Protein AF-A0A940FQX4-F1 (afdb_monomer)

Structure (mmCIF, N/CA/C/O backbone):
data_AF-A0A940FQX4-F1
#
_entry.id   AF-A0A940FQX4-F1
#
loop_
_atom_site.group_PDB
_atom_site.id
_atom_site.type_symbol
_atom_site.label_atom_id
_atom_site.label_alt_id
_atom_site.label_comp_id
_atom_site.label_asym_id
_atom_site.label_entity_id
_atom_site.label_seq_id
_atom_site.pdbx_PDB_ins_code
_atom_site.Cartn_x
_atom_site.Cartn_y
_atom_site.Cartn_z
_atom_site.occupancy
_atom_site.B_iso_or_equiv
_atom_site.auth_seq_id
_atom_site.auth_comp_id
_atom_site.auth_asym_id
_atom_site.auth_atom_id
_atom_site.pdbx_PDB_model_num
ATOM 1 N N . MET A 1 1 ? 2.678 -28.308 58.368 1.00 31.92 1 MET A N 1
ATOM 2 C CA . MET A 1 1 ? 3.399 -28.163 59.649 1.00 31.92 1 MET A CA 1
ATOM 3 C C . MET A 1 1 ? 2.940 -26.860 60.283 1.00 31.92 1 MET A C 1
ATOM 5 O O . MET A 1 1 ? 3.051 -25.838 59.629 1.00 31.92 1 MET A O 1
ATOM 9 N N . LEU A 1 2 ? 2.409 -26.974 61.504 1.00 29.61 2 LEU A N 1
ATOM 10 C CA . LEU A 1 2 ? 2.061 -25.951 62.503 1.00 29.61 2 LEU A CA 1
ATOM 11 C C . LEU A 1 2 ? 0.908 -24.955 62.243 1.00 29.61 2 LEU A C 1
ATOM 13 O O . LEU A 1 2 ? 0.946 -24.087 61.381 1.00 29.61 2 LEU A O 1
ATOM 17 N N . LEU A 1 3 ? -0.100 -25.148 63.102 1.00 29.31 3 LEU A N 1
ATOM 18 C CA . LEU A 1 3 ? -1.295 -24.368 63.419 1.00 29.31 3 LEU A CA 1
ATOM 19 C C . LEU A 1 3 ? -0.970 -23.248 64.427 1.00 29.31 3 LEU A C 1
ATOM 21 O O . LEU A 1 3 ? -0.016 -23.380 65.193 1.00 29.31 3 LEU A O 1
ATOM 25 N N . GLY A 1 4 ? -1.836 -22.232 64.524 1.00 25.89 4 GLY A N 1
ATOM 26 C CA . GLY A 1 4 ? -1.836 -21.258 65.624 1.00 25.89 4 GLY A CA 1
ATOM 27 C C . GLY A 1 4 ? -3.117 -20.415 65.688 1.00 25.89 4 GLY A C 1
ATOM 28 O O . GLY A 1 4 ? -3.321 -19.545 64.852 1.00 25.89 4 GLY A O 1
ATOM 29 N N . ASN A 1 5 ? -3.960 -20.709 66.685 1.00 29.64 5 ASN A N 1
ATOM 30 C CA . ASN A 1 5 ? -5.231 -20.063 67.066 1.00 29.64 5 ASN A CA 1
ATOM 31 C C . ASN A 1 5 ? -5.054 -18.580 67.481 1.00 29.64 5 ASN A C 1
ATOM 33 O O . ASN A 1 5 ? -4.021 -18.237 68.041 1.00 29.64 5 ASN A O 1
ATOM 37 N N . GLY A 1 6 ? -6.020 -17.676 67.267 1.00 25.56 6 GLY A N 1
ATOM 38 C CA . GLY A 1 6 ? -7.139 -17.407 68.197 1.00 25.56 6 GLY A CA 1
ATOM 39 C C . GLY A 1 6 ? -7.241 -15.894 68.550 1.00 25.56 6 GLY A C 1
ATOM 40 O O . GLY A 1 6 ? -6.408 -15.135 68.075 1.00 25.56 6 GLY A O 1
ATOM 41 N N . PRO A 1 7 ? -8.226 -15.424 69.348 1.00 41.41 7 PRO A N 1
ATOM 42 C CA . PRO A 1 7 ? -9.370 -14.635 68.845 1.00 41.41 7 PRO A CA 1
ATOM 43 C C . PRO A 1 7 ? -9.619 -13.254 69.515 1.00 41.41 7 PRO A C 1
ATOM 45 O O . PRO A 1 7 ? -9.087 -12.972 70.582 1.00 41.41 7 PRO A O 1
ATOM 48 N N . GLY A 1 8 ? -10.567 -12.474 68.958 1.00 25.47 8 GLY A N 1
ATOM 49 C CA . GLY A 1 8 ? -11.552 -11.701 69.746 1.00 25.47 8 GLY A CA 1
ATOM 50 C C . GLY A 1 8 ? -11.576 -10.165 69.614 1.00 25.47 8 GLY A C 1
ATOM 51 O O . GLY A 1 8 ? -10.604 -9.490 69.926 1.00 25.47 8 GLY A O 1
ATOM 52 N N . SER A 1 9 ? -12.735 -9.605 69.236 1.00 25.30 9 SER A N 1
ATOM 53 C CA . SER A 1 9 ? -13.507 -8.568 69.970 1.00 25.30 9 SER A CA 1
ATOM 54 C C . SER A 1 9 ? -14.507 -7.851 69.047 1.00 25.30 9 SER A C 1
ATOM 56 O O . SER A 1 9 ? -14.355 -7.851 67.828 1.00 25.30 9 SER A O 1
ATOM 58 N N . ALA A 1 10 ? -15.579 -7.315 69.633 1.00 25.92 10 ALA A N 1
ATOM 59 C CA . ALA A 1 10 ? -16.799 -6.887 68.959 1.00 25.92 10 ALA A CA 1
ATOM 60 C C . ALA A 1 10 ? -17.275 -5.483 69.423 1.00 25.92 10 ALA A C 1
ATOM 62 O O . ALA A 1 10 ? -17.032 -5.140 70.578 1.00 25.92 10 ALA A O 1
ATOM 63 N N . ILE A 1 11 ? -18.060 -4.805 68.548 1.00 25.67 11 ILE A N 1
ATOM 64 C CA . ILE A 1 11 ? -19.106 -3.746 68.772 1.00 25.67 11 ILE A CA 1
ATOM 65 C C . ILE A 1 11 ? -18.605 -2.272 68.945 1.00 25.67 11 ILE A C 1
ATOM 67 O O . ILE A 1 11 ? -17.547 -2.129 69.555 1.00 25.67 11 ILE A O 1
ATOM 71 N N . PRO A 1 12 ? -19.303 -1.163 68.507 1.00 31.53 12 PRO A N 1
ATOM 72 C CA . PRO A 1 12 ? -20.697 -0.980 67.999 1.00 31.53 12 PRO A CA 1
ATOM 73 C C . PRO A 1 12 ? -20.942 -0.161 66.695 1.00 31.53 12 PRO A C 1
ATOM 75 O O . PRO A 1 12 ? -20.058 0.494 66.150 1.00 31.53 12 PRO A O 1
ATOM 78 N N . ASP A 1 13 ? -22.225 -0.177 66.291 1.00 27.34 13 ASP A N 1
ATOM 79 C CA . ASP A 1 13 ? -22.968 0.616 65.287 1.00 27.34 13 ASP A CA 1
ATOM 80 C C . ASP A 1 13 ? -22.915 2.157 65.417 1.00 27.34 13 ASP A C 1
ATOM 82 O O . ASP A 1 13 ? -22.853 2.676 66.529 1.00 27.34 13 ASP A O 1
ATOM 86 N N . HIS A 1 14 ? -23.100 2.875 64.286 1.00 25.66 14 HIS A N 1
ATOM 87 C CA . HIS A 1 14 ? -24.107 3.953 64.118 1.00 25.66 14 HIS A CA 1
ATOM 88 C C . HIS A 1 14 ? -24.238 4.495 62.660 1.00 25.66 14 HIS A C 1
ATOM 90 O O . HIS A 1 14 ? -23.278 4.970 62.066 1.00 25.66 14 HIS A O 1
ATOM 96 N N . ASN A 1 15 ? -25.488 4.496 62.164 1.00 25.02 15 ASN A N 1
ATOM 97 C CA . ASN A 1 15 ? -26.197 5.465 61.292 1.00 25.02 15 ASN A CA 1
ATOM 98 C C . ASN A 1 15 ? -25.759 5.800 59.838 1.00 25.02 15 ASN A C 1
ATOM 100 O O . ASN A 1 15 ? -24.956 6.685 59.574 1.00 25.02 15 ASN A O 1
ATOM 104 N N . SER A 1 16 ? -26.485 5.174 58.899 1.00 25.28 16 SER A N 1
ATOM 105 C CA . SER A 1 16 ? -27.338 5.758 57.834 1.00 25.28 16 SER A CA 1
ATOM 106 C C . SER A 1 16 ? -27.000 7.114 57.173 1.00 25.28 16 SER A C 1
ATOM 108 O O . SER A 1 16 ? -27.262 8.169 57.745 1.00 25.28 16 SER A O 1
ATOM 110 N N . CYS A 1 17 ? -26.688 7.064 55.871 1.00 23.14 17 CYS A N 1
ATOM 111 C CA . CYS A 1 17 ? -27.232 7.962 54.840 1.00 23.14 17 CYS A CA 1
ATOM 112 C C . CYS A 1 17 ? -27.303 7.188 53.510 1.00 23.14 17 CYS A C 1
ATOM 114 O O . CYS A 1 17 ? -26.298 6.663 53.035 1.00 23.14 17 CYS A O 1
ATOM 116 N N . ALA A 1 18 ? -28.509 7.045 52.957 1.00 26.12 18 ALA A N 1
ATOM 117 C CA . ALA A 1 18 ? -28.782 6.246 51.767 1.00 26.12 18 ALA A CA 1
ATOM 118 C C . ALA A 1 18 ? -28.201 6.903 50.502 1.00 26.12 18 ALA A C 1
ATOM 120 O O . ALA A 1 18 ? -28.501 8.057 50.202 1.00 26.12 18 ALA A O 1
ATOM 121 N N . LEU A 1 19 ? -27.388 6.148 49.759 1.00 27.95 19 LEU A N 1
ATOM 122 C CA . LEU A 1 19 ? -26.938 6.492 48.409 1.00 27.95 19 LEU A CA 1
ATOM 123 C C . LEU A 1 19 ? -28.009 6.077 47.380 1.00 27.95 19 LEU A C 1
ATOM 125 O O . LEU A 1 19 ? -28.681 5.062 47.597 1.00 27.95 19 LEU A O 1
ATOM 129 N N . PRO A 1 20 ? -28.174 6.807 46.259 1.00 29.95 20 PRO A N 1
ATOM 130 C CA . PRO A 1 20 ? -29.129 6.437 45.221 1.00 29.95 20 PRO A CA 1
ATOM 131 C C . PRO A 1 20 ? -28.754 5.084 44.618 1.00 29.95 20 PRO A C 1
ATOM 133 O O . PRO A 1 20 ? -27.580 4.789 44.378 1.00 29.95 20 PRO A O 1
ATOM 136 N N . THR A 1 21 ? -29.760 4.253 44.362 1.00 36.81 21 THR A N 1
ATOM 137 C CA . THR A 1 21 ? -29.545 2.938 43.754 1.00 36.81 21 THR A CA 1
ATOM 138 C C . THR A 1 21 ? -29.028 3.075 42.319 1.00 36.81 21 THR A C 1
ATOM 140 O O . THR A 1 21 ? -29.412 3.972 41.567 1.00 36.81 21 THR A O 1
ATOM 143 N N . THR A 1 22 ? -28.180 2.130 41.915 1.00 39.06 22 THR A N 1
ATOM 144 C CA . THR A 1 22 ? -27.546 1.984 40.591 1.00 39.06 22 THR A CA 1
ATOM 145 C C . THR A 1 22 ? -28.511 2.050 39.395 1.00 39.06 22 THR A C 1
ATOM 147 O O . THR A 1 22 ? -28.074 2.266 38.266 1.00 39.06 22 THR A O 1
ATOM 150 N N . ALA A 1 23 ? -29.822 1.927 39.616 1.00 35.41 23 ALA A N 1
ATOM 151 C CA . ALA A 1 23 ? -30.849 2.047 38.584 1.00 35.41 23 ALA A CA 1
ATOM 152 C C . ALA A 1 23 ? -31.174 3.503 38.179 1.00 35.41 23 ALA A C 1
ATOM 154 O O . ALA A 1 23 ? -31.601 3.734 37.045 1.00 35.41 23 ALA A O 1
ATOM 155 N N . GLU A 1 24 ? -30.959 4.494 39.052 1.00 35.31 24 GLU A N 1
ATOM 156 C CA . GLU A 1 24 ? -31.258 5.907 38.753 1.00 35.31 24 GLU A CA 1
ATOM 157 C C . GLU A 1 24 ? -30.112 6.599 37.998 1.00 35.31 24 GLU A C 1
ATOM 159 O O . GLU A 1 24 ? -30.362 7.352 37.054 1.00 35.31 24 GLU A O 1
ATOM 164 N N . LEU A 1 25 ? -28.858 6.232 38.292 1.00 34.97 25 LEU A N 1
ATOM 165 C CA . LEU A 1 25 ? -27.678 6.645 37.515 1.00 34.97 25 LEU A CA 1
ATOM 166 C C . LEU A 1 25 ? -27.699 6.088 36.078 1.00 34.97 25 LEU A C 1
ATOM 168 O O . LEU A 1 25 ? -27.289 6.769 35.138 1.00 34.97 25 LEU A O 1
ATOM 172 N N . ALA A 1 26 ? -28.261 4.891 35.874 1.00 34.53 26 ALA A N 1
ATOM 173 C CA . ALA A 1 26 ? -28.424 4.309 34.541 1.00 34.53 26 ALA A CA 1
ATOM 174 C C . ALA A 1 26 ? -29.467 5.052 33.678 1.00 34.53 26 ALA A C 1
ATOM 176 O O . ALA A 1 26 ? -29.304 5.149 32.461 1.00 34.53 26 ALA A O 1
ATOM 177 N N . LYS A 1 27 ? -30.520 5.623 34.284 1.00 33.06 27 LYS A N 1
ATOM 178 C CA . LYS A 1 27 ? -31.548 6.396 33.559 1.00 33.06 27 LYS A CA 1
ATOM 179 C C . LYS A 1 27 ? -31.112 7.828 33.239 1.00 33.06 27 LYS A C 1
ATOM 181 O O . LYS A 1 27 ? -31.472 8.329 32.175 1.00 33.06 27 LYS A O 1
ATOM 186 N N . ALA A 1 28 ? -30.309 8.461 34.097 1.00 32.66 28 ALA A N 1
ATOM 187 C CA . ALA A 1 28 ? -29.761 9.795 33.837 1.00 32.66 28 ALA A CA 1
ATOM 188 C C . ALA A 1 28 ? -28.734 9.794 32.682 1.00 32.66 28 ALA A C 1
ATOM 190 O O . ALA A 1 28 ? -28.780 10.667 31.813 1.00 32.66 28 ALA A O 1
ATOM 191 N N . ASN A 1 29 ? -27.894 8.755 32.589 1.00 33.09 29 ASN A N 1
ATOM 192 C CA . ASN A 1 29 ? -26.888 8.624 31.526 1.00 33.09 29 ASN A CA 1
ATOM 193 C C . ASN A 1 29 ? -27.489 8.323 30.135 1.00 33.09 29 ASN A C 1
ATOM 195 O O . ASN A 1 29 ? -26.927 8.725 29.117 1.00 33.09 29 ASN A O 1
ATOM 199 N N . LEU A 1 30 ? -28.667 7.691 30.065 1.00 31.98 30 LEU A N 1
ATOM 200 C CA . LEU A 1 30 ? -29.388 7.441 28.805 1.00 31.98 30 LEU A CA 1
ATOM 201 C C . LEU A 1 30 ? -30.094 8.689 28.242 1.00 31.98 30 LEU A C 1
ATOM 203 O O . LEU A 1 30 ? -30.345 8.760 27.038 1.00 31.98 30 LEU A O 1
ATOM 207 N N . ALA A 1 31 ? -30.406 9.676 29.088 1.00 28.36 31 ALA A N 1
ATOM 208 C CA . ALA A 1 31 ?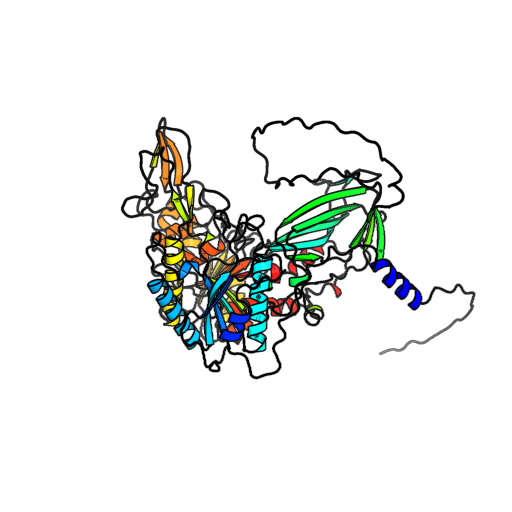 -31.085 10.906 28.678 1.00 28.36 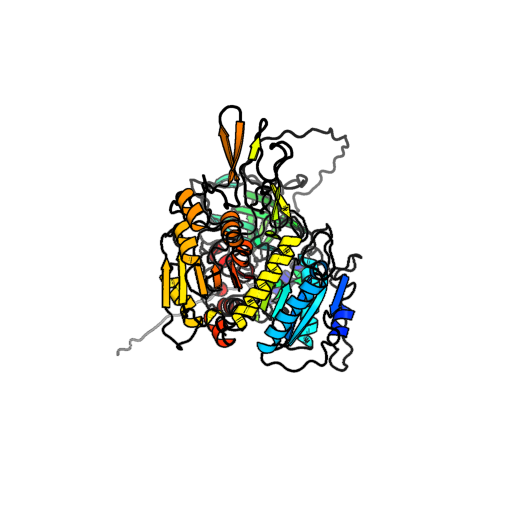31 ALA A CA 1
ATOM 209 C C . ALA A 1 31 ? -30.112 12.004 28.203 1.00 28.36 31 ALA A C 1
ATOM 211 O O . ALA A 1 31 ? -30.443 12.742 27.276 1.00 28.36 31 ALA A O 1
ATOM 212 N N . GLN A 1 32 ? -28.898 12.086 28.764 1.00 31.28 32 GLN A N 1
ATOM 213 C CA . GLN A 1 32 ? -27.892 13.088 28.365 1.00 31.28 32 GLN A CA 1
ATOM 214 C C . GLN A 1 32 ? -27.107 12.725 27.092 1.00 31.28 32 GLN A C 1
ATOM 216 O O . GLN A 1 32 ? -26.624 13.622 26.405 1.00 31.28 32 GLN A O 1
ATOM 221 N N . ALA A 1 33 ? -27.087 11.453 26.679 1.00 29.39 33 ALA A N 1
ATOM 222 C CA . ALA A 1 33 ? -26.516 11.030 25.393 1.00 29.39 33 ALA A CA 1
ATOM 223 C C . ALA A 1 33 ? -27.303 11.526 24.152 1.00 29.39 33 ALA A C 1
ATOM 225 O O . ALA A 1 33 ? -26.889 11.282 23.021 1.00 29.39 33 ALA A O 1
ATOM 226 N N . ARG A 1 34 ? -28.441 12.219 24.333 1.00 28.00 34 ARG A N 1
ATOM 227 C CA . ARG A 1 34 ? -29.282 12.750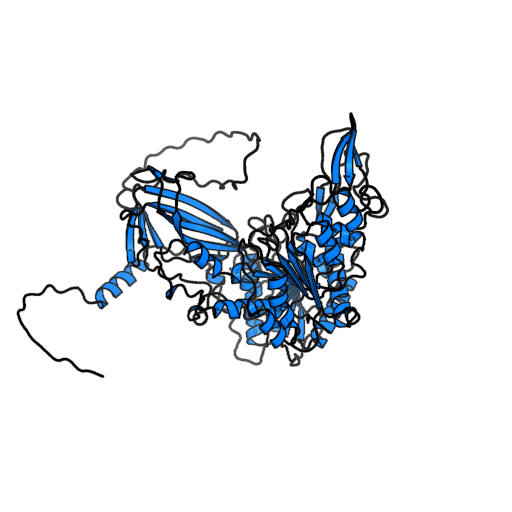 23.241 1.00 28.00 34 ARG A CA 1
ATOM 228 C C . ARG A 1 34 ? -29.014 14.212 22.872 1.00 28.00 34 ARG A C 1
ATOM 230 O O . ARG A 1 34 ? -29.619 14.697 21.920 1.00 28.00 34 ARG A O 1
ATOM 237 N N . VAL A 1 35 ? -28.118 14.917 23.565 1.00 27.06 35 VAL A N 1
ATOM 238 C CA . VAL A 1 35 ? -27.843 16.342 23.298 1.00 27.06 35 VAL A CA 1
ATOM 239 C C . VAL A 1 35 ? -26.486 16.510 22.626 1.00 27.06 35 VAL A C 1
ATOM 241 O O . VAL A 1 35 ? -25.526 17.004 23.205 1.00 27.06 35 VAL A O 1
ATOM 244 N N . ARG A 1 36 ? -26.423 16.049 21.380 1.00 34.88 36 ARG A N 1
ATOM 245 C CA . ARG A 1 36 ? -25.571 16.547 20.294 1.00 34.88 36 ARG A CA 1
ATOM 246 C C . ARG A 1 36 ? -26.027 15.817 19.053 1.00 34.88 36 ARG A C 1
ATOM 248 O O . ARG A 1 36 ? -26.001 14.590 19.027 1.00 34.88 36 ARG A O 1
ATOM 255 N N . SER A 1 37 ? -26.476 16.564 18.053 1.00 27.14 37 SER A N 1
ATOM 256 C CA . SER A 1 37 ? -26.755 15.992 16.745 1.00 27.14 37 SER A CA 1
ATOM 257 C C . SER A 1 37 ? -25.539 15.162 16.328 1.00 27.14 37 SER A C 1
ATOM 259 O O . SER A 1 37 ? -24.440 15.725 16.264 1.00 27.14 37 SER A O 1
ATOM 261 N N . PRO A 1 38 ? -25.676 13.851 16.055 1.00 32.09 38 PRO A N 1
ATOM 262 C CA . PRO A 1 38 ? -24.681 13.219 15.219 1.00 32.09 38 PRO A CA 1
ATOM 263 C C . PRO A 1 38 ? -24.664 14.061 13.946 1.00 32.09 38 PRO A C 1
ATOM 265 O O . PRO A 1 38 ? -25.728 14.402 13.421 1.00 32.09 38 PRO A O 1
ATOM 268 N N . ILE A 1 39 ? -23.481 14.433 13.456 1.00 37.03 39 ILE A N 1
ATOM 269 C CA . ILE A 1 39 ? -23.354 14.674 12.019 1.00 37.03 39 ILE A CA 1
ATOM 270 C C . ILE A 1 39 ? -24.015 13.443 11.406 1.00 37.03 39 ILE A C 1
ATOM 272 O O . ILE A 1 39 ? -23.544 12.333 11.668 1.00 37.03 39 ILE A O 1
ATOM 276 N N . SER A 1 40 ? -25.190 13.619 10.793 1.00 38.12 40 SER A N 1
ATOM 277 C CA . SER A 1 40 ? -26.019 12.505 10.349 1.00 38.12 40 SER A CA 1
ATOM 278 C C . SER A 1 40 ? -25.121 11.635 9.494 1.00 38.12 40 SER A C 1
ATOM 280 O O . SER A 1 40 ? -24.655 12.098 8.449 1.00 38.12 40 SER A O 1
ATOM 282 N N . ALA A 1 41 ? -24.800 10.431 9.985 1.00 43.25 41 ALA A N 1
ATOM 283 C CA . ALA A 1 41 ? -24.038 9.484 9.193 1.00 43.25 41 ALA A CA 1
ATOM 284 C C . ALA A 1 41 ? -24.749 9.400 7.838 1.00 43.25 41 ALA A C 1
ATOM 286 O O . ALA A 1 41 ? -25.988 9.367 7.836 1.00 43.25 41 ALA A O 1
ATOM 287 N N . PRO A 1 42 ? -24.018 9.459 6.712 1.00 51.19 42 PRO A N 1
ATOM 288 C CA . PRO A 1 42 ? -24.648 9.347 5.409 1.00 51.19 42 PRO A CA 1
ATOM 289 C C . PRO A 1 42 ? -25.547 8.111 5.436 1.00 51.19 42 PRO A C 1
ATOM 291 O O . PRO A 1 42 ? -25.095 7.004 5.731 1.00 51.19 42 PRO A O 1
ATOM 294 N N . SER A 1 43 ? -26.852 8.322 5.257 1.00 51.31 43 SER A N 1
ATOM 295 C CA . SER A 1 43 ? -27.820 7.238 5.298 1.00 51.31 43 SER A CA 1
ATOM 296 C C . SER A 1 43 ? -27.656 6.452 4.012 1.00 51.31 43 SER A C 1
ATOM 298 O O . SER A 1 43 ? -28.218 6.818 2.981 1.00 51.31 43 SER A O 1
ATOM 300 N N . PHE A 1 44 ? -26.845 5.401 4.049 1.00 64.25 44 PHE A N 1
ATOM 301 C CA . PHE A 1 44 ? -26.733 4.530 2.895 1.00 64.25 44 PHE A CA 1
ATOM 302 C C . PHE A 1 44 ? -28.050 3.765 2.709 1.00 64.25 44 PHE A C 1
ATOM 304 O O . PHE A 1 44 ? -28.617 3.275 3.693 1.00 64.25 44 PHE A O 1
ATOM 311 N N . PRO A 1 45 ? -28.534 3.611 1.468 1.00 66.12 45 PRO A N 1
ATOM 312 C CA . PRO A 1 45 ? -29.712 2.820 1.190 1.00 66.12 45 PRO A CA 1
ATOM 313 C C . PRO A 1 45 ? -29.485 1.386 1.671 1.00 66.12 45 PRO A C 1
ATOM 315 O O . PRO A 1 45 ? -28.364 0.850 1.615 1.00 66.12 45 PRO A O 1
ATOM 318 N N . ALA A 1 46 ? -30.567 0.783 2.167 1.00 65.88 46 ALA A N 1
ATOM 319 C CA . ALA A 1 46 ? -30.590 -0.616 2.557 1.00 65.88 46 ALA A CA 1
ATOM 320 C C . ALA A 1 46 ? -30.200 -1.511 1.373 1.00 65.88 46 ALA A C 1
ATOM 322 O O . ALA A 1 46 ? -30.361 -1.142 0.208 1.00 65.88 46 ALA A O 1
ATOM 323 N N . TRP A 1 47 ? -29.693 -2.702 1.689 1.00 66.75 47 TRP A N 1
ATOM 324 C CA . TRP A 1 47 ? -29.372 -3.729 0.706 1.00 66.75 47 TRP A CA 1
ATOM 325 C C . TRP A 1 47 ? -30.500 -3.909 -0.317 1.00 66.75 47 TRP A C 1
ATOM 327 O O . TRP A 1 47 ? -31.661 -4.000 0.096 1.00 66.75 47 TRP A O 1
ATOM 337 N N . PRO A 1 48 ? -30.188 -4.077 -1.616 1.00 61.84 48 PRO A N 1
ATOM 338 C CA . PRO A 1 48 ? -31.149 -4.658 -2.537 1.00 61.84 48 PRO A CA 1
ATOM 339 C C . PRO A 1 48 ? -31.559 -6.017 -1.962 1.00 61.84 48 PRO A C 1
ATOM 341 O O . PRO A 1 48 ? -30.734 -6.928 -1.833 1.00 61.84 48 PRO A O 1
ATOM 344 N N . ALA A 1 49 ? -32.809 -6.143 -1.522 1.00 67.00 49 ALA A N 1
ATOM 345 C CA . ALA A 1 49 ? -33.301 -7.406 -1.002 1.00 67.00 49 ALA A CA 1
ATOM 346 C C . ALA A 1 49 ? -33.350 -8.400 -2.165 1.00 67.00 49 ALA A C 1
ATOM 348 O O . ALA A 1 49 ? -34.139 -8.227 -3.094 1.00 67.00 49 ALA A O 1
ATOM 349 N N . TRP A 1 50 ? -32.503 -9.434 -2.132 1.00 74.69 50 TRP A N 1
ATOM 350 C CA . TRP A 1 50 ? -32.629 -10.510 -3.107 1.00 74.69 50 TRP A CA 1
ATOM 351 C C . TRP A 1 50 ? -33.884 -11.321 -2.764 1.00 74.69 50 TRP A C 1
ATOM 353 O O . TRP A 1 50 ? -33.976 -11.819 -1.634 1.00 74.69 50 TRP A O 1
ATOM 363 N N . PRO A 1 51 ? -34.857 -11.459 -3.682 1.00 72.56 51 PRO A N 1
ATOM 364 C CA . PRO A 1 51 ? -36.004 -12.328 -3.450 1.00 72.56 51 PRO A CA 1
ATOM 365 C C . PRO A 1 51 ? -35.478 -13.747 -3.196 1.00 72.56 51 PRO A C 1
ATOM 367 O O . PRO A 1 51 ? -34.531 -14.167 -3.858 1.00 72.56 51 PRO A O 1
ATOM 370 N N . GLY A 1 52 ? -36.032 -14.461 -2.211 1.00 73.25 52 GLY A N 1
ATOM 371 C CA . GLY A 1 52 ? -35.545 -15.761 -1.712 1.00 73.25 52 GLY A CA 1
ATOM 372 C C . GLY A 1 52 ? -35.633 -16.935 -2.702 1.00 73.25 52 GLY A C 1
ATOM 373 O O . GLY A 1 52 ? -36.230 -17.959 -2.389 1.00 73.25 52 GLY A O 1
ATOM 374 N N . GLY A 1 53 ? -35.068 -16.782 -3.897 1.00 80.94 53 GLY A N 1
ATOM 375 C CA . GLY A 1 53 ? -35.026 -17.753 -4.983 1.00 80.94 53 GLY A CA 1
ATOM 376 C C . GLY A 1 53 ? -33.675 -18.474 -5.106 1.00 80.94 53 GLY A C 1
ATOM 377 O O . GLY A 1 53 ? -32.859 -18.438 -4.181 1.00 80.94 53 GLY A O 1
ATOM 378 N N . PRO A 1 54 ? -33.423 -19.150 -6.245 1.00 86.88 54 PRO A N 1
ATOM 379 C CA . PRO A 1 54 ? -32.151 -19.821 -6.499 1.00 86.88 54 PRO A CA 1
ATOM 380 C C . PRO A 1 54 ? -30.982 -18.832 -6.440 1.00 86.88 54 PRO A C 1
ATOM 382 O O . PRO A 1 54 ? -31.156 -17.629 -6.657 1.00 86.88 54 PRO A O 1
ATOM 385 N N . ARG A 1 55 ? -29.778 -19.357 -6.177 1.00 89.88 55 ARG A N 1
ATOM 386 C CA . ARG A 1 55 ? -28.538 -18.571 -6.191 1.00 89.88 55 ARG A CA 1
ATOM 387 C C . ARG A 1 55 ? -28.478 -17.714 -7.470 1.00 89.88 55 ARG A C 1
ATOM 389 O O . ARG A 1 55 ? -28.542 -18.298 -8.555 1.00 89.88 55 ARG A O 1
ATOM 396 N N . PRO A 1 56 ? -28.328 -16.380 -7.377 1.00 93.25 56 PRO A N 1
ATOM 397 C CA . PRO A 1 56 ? -28.173 -15.545 -8.558 1.00 93.25 56 PRO A CA 1
ATOM 398 C C . PRO A 1 56 ? -26.896 -15.902 -9.308 1.00 93.25 56 PRO A C 1
ATOM 400 O O . PRO A 1 56 ? -25.851 -16.147 -8.698 1.00 93.25 56 PRO A O 1
ATOM 403 N N . SER A 1 57 ? -26.968 -15.890 -10.635 1.00 93.12 57 SER A N 1
ATOM 404 C CA . SER A 1 57 ? -25.770 -15.935 -11.473 1.00 93.12 57 SER A CA 1
ATOM 405 C C . SER A 1 57 ? -24.859 -14.751 -11.160 1.00 93.12 57 SER A C 1
ATOM 407 O O . SER A 1 57 ? -25.321 -13.675 -10.768 1.00 93.12 57 SER A O 1
ATOM 409 N N . PHE A 1 58 ? -23.560 -14.917 -11.383 1.00 94.12 58 PHE A N 1
ATOM 410 C CA . PHE A 1 58 ? -22.602 -13.841 -11.148 1.00 94.12 58 PHE A CA 1
ATOM 411 C C . PHE A 1 58 ? -22.926 -12.581 -11.973 1.00 94.12 58 PHE A C 1
ATOM 413 O O . PHE A 1 58 ? -22.802 -11.459 -11.483 1.00 94.12 58 PHE A O 1
ATOM 420 N N . LYS A 1 59 ? -23.439 -12.756 -13.201 1.00 93.81 59 LYS A N 1
ATOM 421 C CA . LYS A 1 59 ? -23.904 -11.644 -14.043 1.00 93.81 59 LYS A CA 1
ATOM 422 C C . LYS A 1 59 ? -25.069 -10.878 -13.415 1.00 93.81 59 LYS A C 1
ATOM 424 O O . LYS A 1 59 ? -25.044 -9.657 -13.442 1.00 93.81 59 LYS A O 1
ATOM 429 N N . GLN A 1 60 ? -26.049 -11.562 -12.823 1.00 94.69 60 GLN A N 1
ATOM 430 C CA . GLN A 1 60 ? -27.164 -10.890 -12.143 1.00 94.69 60 GLN A CA 1
ATOM 431 C C . GLN A 1 60 ? -26.691 -10.039 -10.961 1.00 94.69 60 GLN A C 1
ATOM 433 O O . GLN A 1 60 ? -27.235 -8.961 -10.745 1.00 94.69 60 GLN A O 1
ATOM 438 N N . ILE A 1 61 ? -25.667 -10.494 -10.227 1.00 96.00 61 ILE A N 1
ATOM 439 C CA . ILE A 1 61 ? -25.047 -9.677 -9.178 1.00 96.00 61 ILE A CA 1
ATOM 440 C C . ILE A 1 61 ? -24.383 -8.445 -9.803 1.00 96.00 61 ILE A C 1
ATOM 442 O O . ILE A 1 61 ? -24.655 -7.344 -9.353 1.00 96.00 61 ILE A O 1
ATOM 446 N N . MET A 1 62 ? -23.568 -8.593 -10.855 1.00 96.25 62 MET A N 1
ATOM 447 C CA . MET A 1 62 ? -22.940 -7.440 -11.529 1.00 96.25 62 MET A CA 1
ATOM 448 C C . MET A 1 62 ? -23.962 -6.435 -12.069 1.00 96.25 62 MET A C 1
ATOM 450 O O . MET A 1 62 ? -23.805 -5.239 -11.846 1.00 96.25 62 MET A O 1
ATOM 454 N N . ASP A 1 63 ? -25.018 -6.913 -12.733 1.00 96.00 63 ASP A N 1
ATOM 455 C CA . ASP A 1 63 ? -26.067 -6.064 -13.305 1.00 96.00 63 ASP A CA 1
ATOM 456 C C . ASP A 1 63 ? -26.763 -5.220 -12.220 1.00 96.00 63 ASP A C 1
ATOM 458 O O . ASP A 1 63 ? -27.130 -4.076 -12.479 1.00 96.00 63 ASP A O 1
ATOM 462 N N . ALA A 1 64 ? -26.894 -5.746 -10.995 1.00 96.88 64 ALA A N 1
ATOM 463 C CA . ALA A 1 64 ? -27.463 -5.020 -9.857 1.00 96.88 64 ALA A CA 1
ATOM 464 C C . ALA A 1 64 ? -26.572 -3.874 -9.337 1.00 96.88 64 ALA A C 1
ATOM 466 O O . ALA A 1 64 ? -27.052 -3.042 -8.570 1.00 96.88 64 ALA A O 1
ATOM 467 N N . PHE A 1 65 ? -25.298 -3.829 -9.742 1.00 97.56 65 PHE A N 1
ATOM 468 C CA . PHE A 1 65 ? -24.338 -2.780 -9.387 1.00 97.56 65 PHE A CA 1
ATOM 469 C C . PHE A 1 65 ? -23.969 -1.866 -10.574 1.00 97.56 65 PHE A C 1
ATOM 471 O O . PHE A 1 65 ? -23.077 -1.031 -10.450 1.00 97.56 65 PHE A O 1
ATOM 478 N N . CYS A 1 66 ? -24.627 -1.992 -11.729 1.00 96.94 66 CYS A N 1
ATOM 479 C CA . CYS A 1 66 ? -24.462 -1.042 -12.832 1.00 96.94 66 CYS A CA 1
ATOM 480 C C . CYS A 1 66 ? -25.165 0.287 -12.517 1.00 96.94 66 CYS A C 1
ATOM 482 O O . CYS A 1 66 ? -26.322 0.282 -12.101 1.00 96.94 66 CYS A O 1
ATOM 484 N N . ASN A 1 67 ? -24.489 1.415 -12.765 1.00 97.81 67 ASN A N 1
ATOM 485 C CA . ASN A 1 67 ? -24.902 2.757 -12.330 1.00 97.81 67 ASN A CA 1
ATOM 486 C C . ASN A 1 67 ? -25.247 2.809 -10.832 1.00 97.81 67 ASN A C 1
ATOM 488 O O . ASN A 1 67 ? -26.226 3.438 -10.430 1.00 97.81 67 ASN A O 1
ATOM 492 N N . PHE A 1 68 ? -24.483 2.087 -10.014 1.00 98.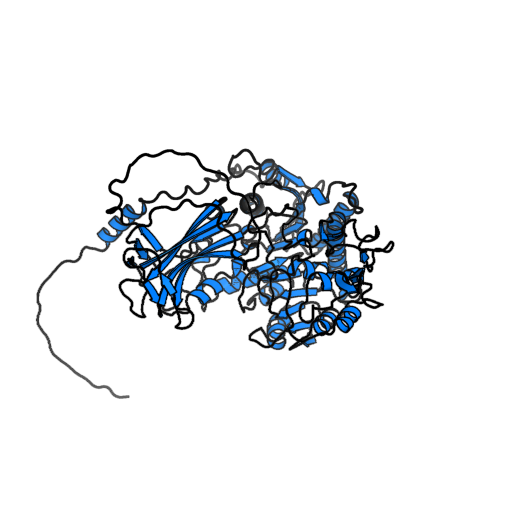00 68 PHE A N 1
ATOM 493 C CA . PHE A 1 68 ? -24.716 2.027 -8.583 1.00 98.00 68 PHE A CA 1
ATOM 494 C C . PHE A 1 68 ? -24.166 3.282 -7.918 1.00 98.00 68 PHE A C 1
ATOM 496 O O . PHE A 1 68 ? -22.955 3.460 -7.792 1.00 98.00 68 PHE A O 1
ATOM 503 N N . ASP A 1 69 ? -25.108 4.125 -7.520 1.00 97.69 69 ASP A N 1
ATOM 50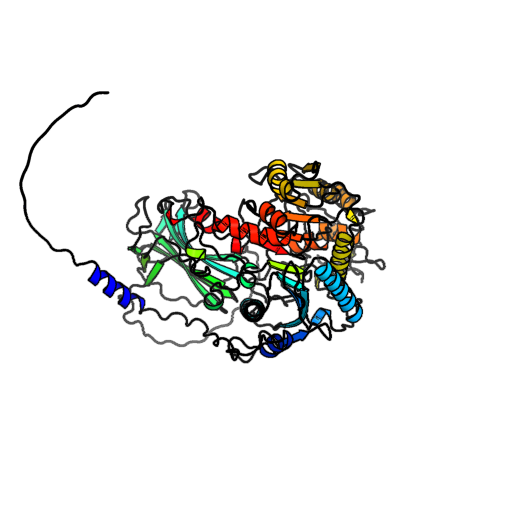4 C CA . ASP A 1 69 ? -24.933 5.331 -6.728 1.00 97.69 69 ASP A CA 1
ATOM 505 C C . ASP A 1 69 ? -25.314 5.004 -5.275 1.00 97.69 69 ASP A C 1
ATOM 507 O O . ASP A 1 69 ? -26.482 4.767 -4.940 1.00 97.69 69 ASP A O 1
ATOM 511 N N . ILE A 1 70 ? -24.305 4.889 -4.415 1.00 95.81 70 ILE A N 1
ATOM 512 C CA . ILE A 1 70 ? -24.454 4.419 -3.040 1.00 95.81 70 ILE A CA 1
ATOM 513 C C . ILE A 1 70 ? -25.088 5.479 -2.133 1.00 95.81 70 ILE A C 1
ATOM 515 O O . ILE A 1 70 ? -25.560 5.121 -1.056 1.00 95.81 70 ILE A O 1
ATOM 519 N N . ASN A 1 71 ? -25.094 6.761 -2.502 1.00 95.38 71 ASN A N 1
ATOM 520 C CA . ASN A 1 71 ? -25.650 7.838 -1.675 1.00 95.38 71 ASN A CA 1
ATOM 521 C C . ASN A 1 71 ? -26.830 8.578 -2.336 1.00 95.38 71 ASN A C 1
ATOM 523 O O . ASN A 1 71 ? -27.475 9.386 -1.667 1.00 95.38 71 ASN A O 1
ATOM 527 N N . GLY A 1 72 ? -27.151 8.261 -3.589 1.00 96.00 72 GLY A N 1
ATOM 528 C CA . GLY A 1 72 ? -28.245 8.849 -4.353 1.00 96.00 72 GLY A CA 1
ATOM 529 C C . GLY A 1 72 ? -27.985 10.290 -4.796 1.00 96.00 72 GLY A C 1
ATOM 530 O O . GLY A 1 72 ? -28.952 11.031 -4.984 1.00 96.00 72 GLY A O 1
ATOM 531 N N . ASP A 1 73 ? -26.724 10.722 -4.900 1.00 95.88 73 ASP A N 1
ATOM 532 C CA . ASP A 1 73 ? -26.375 12.100 -5.270 1.00 95.88 73 ASP A CA 1
ATOM 533 C C . ASP A 1 73 ? -26.314 12.361 -6.789 1.00 95.88 73 ASP A C 1
ATOM 535 O O . ASP A 1 73 ? -26.106 13.497 -7.223 1.00 95.88 73 ASP A O 1
ATOM 539 N N . GLY A 1 74 ? -26.572 11.332 -7.598 1.00 96.25 74 GLY A N 1
ATOM 540 C CA . GLY A 1 74 ? -26.562 11.368 -9.056 1.00 96.25 74 GLY A CA 1
ATOM 541 C C . GLY A 1 74 ? -25.213 11.007 -9.678 1.00 96.25 74 GLY A C 1
ATOM 542 O O . GLY A 1 74 ? -25.127 10.938 -10.908 1.00 96.25 74 GLY A O 1
ATOM 543 N N . LEU A 1 75 ? -24.167 10.769 -8.880 1.00 96.50 75 LEU A N 1
ATOM 544 C CA . LEU A 1 75 ? -22.870 10.283 -9.342 1.00 96.50 75 LEU A CA 1
ATOM 545 C C . LEU A 1 75 ? -22.703 8.815 -8.953 1.00 96.50 75 LEU A C 1
ATOM 547 O O . LEU A 1 75 ? -22.484 8.485 -7.797 1.00 96.50 75 LEU A O 1
ATOM 551 N N . ALA A 1 76 ? -22.741 7.918 -9.936 1.00 97.94 76 ALA A N 1
ATOM 552 C CA . ALA A 1 76 ? -22.503 6.507 -9.667 1.00 97.94 76 ALA A CA 1
ATOM 553 C C . ALA A 1 76 ? -21.044 6.258 -9.248 1.00 97.94 76 ALA A C 1
ATOM 555 O O . ALA A 1 76 ? -20.112 6.566 -9.994 1.00 97.94 76 ALA A O 1
ATOM 556 N N . GLU A 1 77 ? -20.838 5.622 -8.096 1.00 98.25 77 GLU A N 1
ATOM 557 C CA . GLU A 1 77 ? -19.533 5.083 -7.708 1.00 98.25 77 GLU A CA 1
ATOM 558 C C . GLU A 1 77 ? -19.114 3.921 -8.607 1.00 98.25 77 GLU A C 1
ATOM 560 O O . GLU A 1 77 ? -17.935 3.756 -8.919 1.00 98.25 77 GLU A O 1
ATOM 565 N N . ILE A 1 78 ? -20.075 3.106 -9.041 1.00 98.62 78 ILE A N 1
ATOM 566 C CA . ILE A 1 78 ? -19.849 2.049 -10.024 1.00 98.62 78 ILE A CA 1
ATOM 567 C C . ILE A 1 78 ? -20.688 2.371 -11.256 1.00 98.62 78 ILE A C 1
ATOM 569 O O . ILE A 1 78 ? -21.897 2.141 -11.283 1.00 98.62 78 ILE A O 1
ATOM 573 N N . ASN A 1 79 ? -20.037 2.859 -12.310 1.00 98.50 79 ASN A N 1
ATOM 574 C CA . ASN A 1 79 ? -20.691 3.118 -13.590 1.00 98.50 79 ASN A CA 1
ATOM 575 C C . ASN A 1 79 ? -21.128 1.796 -14.232 1.00 98.50 79 ASN A C 1
ATOM 577 O O . ASN A 1 79 ? -22.276 1.629 -14.638 1.00 98.50 79 ASN A O 1
ATOM 581 N N . SER A 1 80 ? -20.222 0.817 -14.307 1.00 98.38 80 SER A N 1
ATOM 582 C CA . SER A 1 80 ? -20.556 -0.513 -14.821 1.00 98.38 80 SER A CA 1
ATOM 583 C C . SER A 1 80 ? -19.598 -1.601 -14.345 1.00 98.38 80 SER A C 1
ATOM 585 O O . SER A 1 80 ? -18.394 -1.381 -14.200 1.00 98.38 80 SER A O 1
ATOM 587 N N . LEU A 1 81 ? -20.140 -2.809 -14.176 1.00 98.06 81 LEU A N 1
ATOM 588 C CA . LEU A 1 81 ? -19.381 -4.047 -14.019 1.00 98.06 81 LEU A CA 1
ATOM 589 C C . LEU A 1 81 ? -19.742 -4.971 -15.174 1.00 98.06 81 LEU A C 1
ATOM 591 O O . LEU A 1 81 ? -20.904 -5.328 -15.357 1.00 98.06 81 LEU A O 1
ATOM 595 N N . THR A 1 82 ? -18.751 -5.361 -15.970 1.00 96.38 82 THR A N 1
ATOM 596 C CA . THR A 1 82 ? -18.985 -6.231 -17.128 1.00 96.38 82 THR A CA 1
ATOM 597 C C . THR A 1 82 ? -18.076 -7.454 -17.088 1.00 96.38 82 THR A C 1
ATOM 599 O O . THR A 1 82 ? -16.891 -7.328 -16.771 1.00 96.38 82 THR A O 1
ATOM 602 N N . PRO A 1 83 ? -18.591 -8.658 -17.400 1.00 95.19 83 PRO A N 1
ATOM 603 C CA . PRO A 1 83 ? -17.741 -9.834 -17.499 1.00 95.19 83 PRO A CA 1
ATOM 604 C C . PRO A 1 83 ? -16.764 -9.658 -18.662 1.00 95.19 83 PRO A C 1
ATOM 606 O O . PRO A 1 83 ? -17.171 -9.367 -19.786 1.00 95.19 83 PRO A O 1
ATOM 609 N N . MET A 1 84 ? -15.475 -9.884 -18.414 1.00 92.19 84 MET A N 1
ATOM 610 C CA . MET A 1 84 ? -14.465 -9.820 -19.474 1.00 92.19 84 MET A CA 1
ATOM 611 C C . MET A 1 84 ? -14.489 -11.071 -20.376 1.00 92.19 84 MET A C 1
ATOM 613 O O . MET A 1 84 ? -14.077 -11.012 -21.533 1.00 92.19 84 MET A O 1
ATOM 617 N N . GLN A 1 85 ? -14.977 -12.206 -19.860 1.00 81.06 85 GLN A N 1
ATOM 618 C CA . GLN A 1 85 ? -15.112 -13.472 -20.589 1.00 81.06 85 GLN A CA 1
ATOM 619 C C . GLN A 1 85 ? -16.585 -13.774 -20.905 1.00 81.06 85 GLN A C 1
ATOM 621 O O . GLN A 1 85 ? -17.463 -13.540 -20.082 1.00 81.06 85 GLN A O 1
ATOM 626 N N . VAL A 1 86 ? -16.857 -14.330 -22.093 1.00 58.09 86 VAL A N 1
ATOM 627 C CA . VAL A 1 86 ? -18.221 -14.476 -22.652 1.00 58.09 86 VAL A CA 1
ATOM 628 C C . VAL A 1 86 ? -19.102 -15.477 -21.882 1.00 58.09 86 VAL A C 1
ATOM 630 O O . VAL A 1 86 ? -20.324 -15.359 -21.922 1.00 58.09 86 VAL A O 1
ATOM 633 N N . LYS A 1 87 ? -18.523 -16.445 -21.156 1.00 58.88 87 LYS A N 1
ATOM 634 C CA . LYS A 1 87 ? -19.280 -17.405 -20.327 1.00 58.88 87 LYS A CA 1
ATOM 635 C C . LYS A 1 87 ? -18.524 -17.762 -19.041 1.00 58.88 87 LYS A C 1
ATOM 637 O O . LYS A 1 87 ? -17.861 -18.792 -19.004 1.00 58.88 87 LYS A O 1
ATOM 642 N N . PRO A 1 88 ? -18.622 -16.947 -17.982 1.00 65.06 88 PRO A N 1
ATOM 643 C CA . PRO A 1 88 ? -18.003 -17.261 -16.699 1.00 65.06 88 PRO A CA 1
ATOM 644 C C . PRO A 1 88 ? -18.863 -18.221 -15.850 1.00 65.06 88 PRO A C 1
ATOM 646 O O . PRO A 1 88 ? -18.562 -18.453 -14.686 1.00 65.06 88 PRO A O 1
ATOM 649 N N . GLU A 1 89 ? -19.935 -18.773 -16.420 1.00 77.12 89 GLU A N 1
ATOM 650 C CA . GLU A 1 89 ? -20.873 -19.704 -15.790 1.00 77.12 89 GLU A CA 1
ATOM 651 C C . GLU A 1 89 ? -20.989 -20.981 -16.646 1.00 77.12 89 GLU A C 1
ATOM 653 O O . GLU A 1 89 ? -20.872 -20.897 -17.876 1.00 77.12 89 GLU A O 1
ATOM 658 N N . PRO A 1 90 ? -21.282 -22.147 -16.039 1.00 84.69 90 PRO A N 1
ATOM 659 C CA . PRO A 1 90 ? -21.586 -22.334 -14.619 1.00 84.69 90 PRO A CA 1
ATOM 660 C C . PRO A 1 90 ? -20.337 -22.330 -13.725 1.00 84.69 90 PRO A C 1
ATOM 662 O O . PRO A 1 90 ? -19.323 -22.932 -14.072 1.00 84.69 90 PRO A O 1
ATOM 665 N N . TYR A 1 91 ? -20.440 -21.722 -12.539 1.00 88.00 91 TYR A N 1
ATOM 666 C CA . TYR A 1 91 ? -19.450 -21.890 -11.470 1.00 88.00 91 TYR A CA 1
ATOM 667 C C . TYR A 1 91 ? -19.169 -23.374 -11.199 1.00 88.00 91 TYR A C 1
ATOM 669 O O . TYR A 1 91 ? -20.075 -24.131 -10.839 1.00 88.00 91 TYR A O 1
ATOM 677 N N . SER A 1 92 ? -17.896 -23.759 -11.277 1.00 88.88 92 SER A N 1
ATOM 678 C CA . SER A 1 92 ? -17.398 -25.046 -10.790 1.00 88.88 92 SER A CA 1
ATOM 679 C C . SER A 1 92 ? -16.707 -24.856 -9.444 1.00 88.88 92 SER A C 1
ATOM 681 O O . SER A 1 92 ? -15.870 -23.959 -9.320 1.00 88.88 92 SER A O 1
ATOM 683 N N . ALA A 1 93 ? -16.996 -25.714 -8.465 1.00 93.12 93 ALA A N 1
ATOM 684 C CA . ALA A 1 93 ? -16.293 -25.687 -7.189 1.00 93.12 93 ALA A CA 1
ATOM 685 C C . ALA A 1 93 ? -14.779 -25.862 -7.387 1.00 93.12 93 ALA A C 1
ATOM 687 O O . ALA A 1 93 ? -14.339 -26.746 -8.119 1.00 93.12 93 ALA A O 1
ATOM 688 N N . GLN A 1 94 ? -14.001 -25.008 -6.728 1.00 95.94 94 GLN A N 1
ATOM 689 C CA . GLN A 1 94 ? -12.541 -25.017 -6.748 1.00 95.94 94 GLN A CA 1
ATOM 690 C C . GLN A 1 94 ? -12.025 -25.052 -5.304 1.00 95.94 94 GLN A C 1
ATOM 692 O O . GLN A 1 94 ? -12.672 -24.472 -4.425 1.00 95.94 94 GLN A O 1
ATOM 697 N N . PRO A 1 95 ? -10.891 -25.722 -5.028 1.00 96.19 95 PRO A N 1
ATOM 698 C CA . PRO A 1 95 ? -10.444 -25.988 -3.661 1.00 96.19 95 PRO A CA 1
ATOM 699 C C . PRO A 1 95 ? -10.122 -24.725 -2.852 1.00 96.19 95 PRO A C 1
ATOM 701 O O . PRO A 1 95 ? -10.228 -24.757 -1.632 1.00 96.19 95 PRO A O 1
ATOM 704 N N . ASN A 1 96 ? -9.766 -23.615 -3.505 1.00 96.38 96 ASN A N 1
ATOM 705 C CA . ASN A 1 96 ? -9.471 -22.340 -2.840 1.00 96.38 96 ASN A CA 1
ATOM 706 C C . ASN A 1 96 ? -10.554 -21.280 -3.095 1.00 96.38 96 ASN A C 1
ATOM 708 O O . ASN A 1 96 ? -10.310 -20.090 -2.915 1.00 96.38 96 ASN A O 1
ATOM 712 N N . GLY A 1 97 ? -11.746 -21.703 -3.524 1.00 96.44 97 GLY A N 1
ATOM 713 C CA . GLY A 1 97 ? -12.897 -20.822 -3.675 1.00 96.44 97 GLY A CA 1
ATOM 714 C C . GLY A 1 97 ? -12.841 -19.916 -4.905 1.00 96.44 97 GLY A C 1
ATOM 715 O O . GLY A 1 97 ? -12.292 -20.265 -5.951 1.00 96.44 97 GLY A O 1
ATOM 716 N N . VAL A 1 98 ? -13.494 -18.763 -4.792 1.00 97.75 98 VAL A N 1
ATOM 717 C CA . VAL A 1 98 ? -13.623 -17.757 -5.851 1.00 97.75 98 VAL A CA 1
ATOM 718 C C . VAL A 1 98 ? -12.631 -16.620 -5.625 1.00 97.75 98 VAL A C 1
ATOM 720 O O . VAL A 1 98 ? -12.454 -16.161 -4.494 1.00 97.75 98 VAL A O 1
ATOM 723 N N . ILE A 1 99 ? -12.043 -16.132 -6.719 1.00 98.00 99 ILE A N 1
ATOM 724 C CA . ILE A 1 99 ? -11.323 -14.858 -6.765 1.00 98.00 99 ILE A CA 1
ATOM 725 C C . ILE A 1 99 ? -11.999 -13.917 -7.762 1.00 98.00 99 ILE A C 1
ATOM 727 O O . ILE A 1 99 ? -12.297 -14.310 -8.892 1.00 98.00 99 ILE A O 1
ATOM 731 N N . ILE A 1 100 ? -12.240 -12.674 -7.347 1.00 98.50 100 ILE A N 1
ATOM 732 C CA . ILE A 1 100 ? -12.671 -11.610 -8.260 1.00 98.50 100 ILE A CA 1
ATOM 733 C C . ILE A 1 100 ? -11.439 -10.847 -8.725 1.00 98.50 100 ILE A C 1
ATOM 735 O O . ILE A 1 100 ? -10.661 -10.370 -7.907 1.00 98.50 100 ILE A O 1
ATOM 739 N N . VAL A 1 101 ? -11.263 -10.726 -10.036 1.00 98.62 101 VAL A N 1
ATOM 740 C CA . VAL A 1 101 ? -10.219 -9.897 -10.636 1.00 98.62 101 VAL A CA 1
ATOM 741 C C . VAL A 1 101 ? -10.892 -8.684 -11.259 1.00 98.62 101 VAL A C 1
ATOM 743 O O . VAL A 1 101 ? -11.485 -8.781 -12.336 1.00 98.62 101 VAL A O 1
ATOM 746 N N . PHE A 1 102 ? -10.822 -7.546 -10.576 1.00 98.81 102 PHE A N 1
ATOM 747 C CA . PHE A 1 102 ? -11.255 -6.279 -11.147 1.00 98.81 102 PHE A CA 1
ATOM 748 C C . PHE A 1 102 ? -10.171 -5.755 -12.078 1.00 98.81 102 PHE A C 1
ATOM 750 O O . PHE A 1 102 ? -9.011 -5.625 -11.695 1.00 98.81 102 PHE A O 1
ATOM 757 N N . VAL A 1 103 ? -10.556 -5.442 -13.306 1.00 98.75 103 VAL A N 1
ATOM 758 C CA . VAL A 1 103 ? -9.678 -4.871 -14.321 1.00 98.75 103 VAL A CA 1
ATOM 759 C C . VAL A 1 103 ? -10.203 -3.493 -14.663 1.00 98.75 103 VAL A C 1
ATOM 761 O O . VAL A 1 103 ? -11.333 -3.361 -15.138 1.00 98.75 103 VAL A O 1
ATOM 764 N N . GLU A 1 104 ? -9.389 -2.471 -14.436 1.00 98.56 104 GLU A N 1
ATOM 765 C CA . GLU A 1 104 ? -9.752 -1.099 -14.767 1.00 98.56 104 GLU A CA 1
ATOM 766 C C . GLU A 1 104 ? -10.055 -0.977 -16.268 1.00 98.56 104 GLU A C 1
ATOM 768 O O . GLU A 1 104 ? -9.252 -1.372 -17.123 1.00 98.56 104 GLU A O 1
ATOM 773 N N . ARG A 1 105 ? -11.210 -0.391 -16.611 1.00 97.69 105 ARG A N 1
ATOM 774 C CA . ARG A 1 105 ? -11.685 -0.264 -17.998 1.00 97.69 105 ARG A CA 1
ATOM 775 C C . ARG A 1 105 ? -10.632 0.306 -18.950 1.00 97.69 105 ARG A C 1
ATOM 777 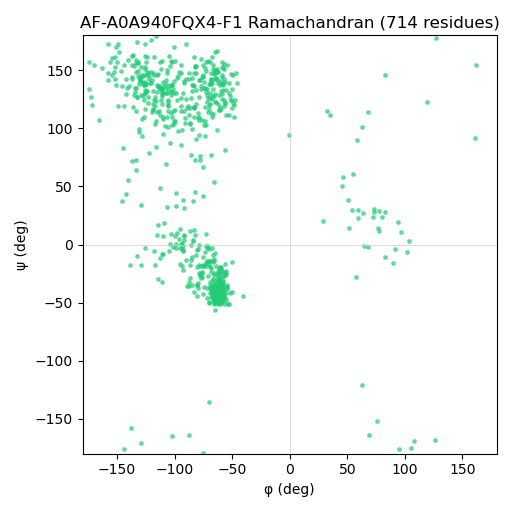O O . ARG A 1 105 ? -10.492 -0.205 -20.062 1.00 97.69 105 ARG A O 1
ATOM 784 N N . ARG A 1 106 ? -9.861 1.316 -18.521 1.00 97.06 106 ARG A N 1
ATOM 785 C CA . ARG A 1 106 ? -8.812 1.963 -19.335 1.00 97.06 106 ARG A CA 1
ATOM 786 C C . ARG A 1 106 ? -7.764 0.989 -19.867 1.00 97.06 106 ARG A C 1
ATOM 788 O O . ARG A 1 106 ? -7.158 1.281 -20.893 1.00 97.06 106 ARG A O 1
ATOM 795 N N . LEU A 1 107 ? -7.521 -0.141 -19.205 1.00 97.19 107 LEU A N 1
ATOM 796 C CA . LEU A 1 107 ? -6.502 -1.109 -19.620 1.00 97.19 107 LEU A CA 1
ATOM 797 C C . LEU A 1 107 ? -6.962 -2.003 -20.776 1.00 97.19 107 LEU A C 1
ATOM 799 O O . LEU A 1 107 ? -6.136 -2.507 -21.531 1.00 97.19 107 LEU A O 1
ATOM 803 N N . VAL A 1 108 ? -8.274 -2.188 -20.935 1.00 96.38 108 VAL A N 1
ATOM 804 C CA . VAL A 1 108 ? -8.877 -3.154 -21.872 1.00 96.38 108 VAL A CA 1
ATOM 805 C C . VAL A 1 108 ? -9.680 -2.493 -22.996 1.00 96.38 108 VAL A C 1
ATOM 807 O O . VAL A 1 108 ? -10.457 -3.160 -23.688 1.00 96.38 108 VAL A O 1
ATOM 810 N N . VAL A 1 109 ? -9.458 -1.193 -23.197 1.00 95.25 109 VAL A N 1
ATOM 811 C CA . VAL A 1 109 ? -9.907 -0.399 -24.349 1.00 95.25 109 VAL A CA 1
ATOM 812 C C . VAL A 1 109 ? -8.695 0.085 -25.141 1.00 95.25 109 VAL A C 1
ATOM 814 O O . VAL A 1 109 ? -7.631 0.337 -24.570 1.00 95.25 109 VAL A O 1
ATOM 817 N N . ASP A 1 110 ? -8.815 0.177 -26.463 1.00 93.88 110 ASP A N 1
ATOM 818 C CA . ASP A 1 110 ? -7.701 0.648 -27.286 1.00 93.88 110 ASP A CA 1
ATOM 819 C C . ASP A 1 110 ? -7.422 2.128 -27.012 1.00 93.88 110 ASP A C 1
ATOM 821 O O . ASP A 1 110 ? -8.337 2.933 -26.840 1.00 93.88 110 ASP A O 1
ATOM 825 N N . ASN A 1 111 ? -6.137 2.475 -26.940 1.00 91.19 111 ASN A N 1
ATOM 826 C CA . ASN A 1 111 ? -5.673 3.839 -26.729 1.00 91.19 111 ASN A CA 1
ATOM 827 C C . ASN A 1 111 ? -4.504 4.107 -27.692 1.00 91.19 111 ASN A C 1
ATOM 829 O O . ASN A 1 111 ? -3.475 3.436 -27.569 1.00 91.19 111 ASN A O 1
ATOM 833 N N . PRO A 1 112 ? -4.623 5.072 -28.623 1.00 89.19 112 PRO A N 1
ATOM 834 C CA . PRO A 1 112 ? -3.570 5.370 -29.596 1.00 89.19 112 PRO A CA 1
ATOM 835 C C . PRO A 1 112 ? -2.276 5.890 -28.953 1.00 89.19 112 PRO A C 1
ATOM 837 O O . PRO A 1 112 ? -1.225 5.836 -29.581 1.00 89.19 112 PRO A O 1
ATOM 840 N N . ALA A 1 113 ? -2.325 6.366 -27.705 1.00 86.50 113 ALA A N 1
ATOM 841 C CA . ALA A 1 113 ? -1.144 6.775 -26.945 1.00 86.50 113 ALA A CA 1
ATOM 842 C C . ALA A 1 113 ? -0.361 5.594 -26.338 1.00 86.50 113 ALA A C 1
ATOM 844 O O . ALA A 1 113 ? 0.633 5.820 -25.652 1.00 86.50 113 ALA A O 1
ATOM 845 N N . THR A 1 114 ? -0.807 4.350 -26.546 1.00 91.62 114 THR A N 1
ATOM 846 C CA . THR A 1 114 ? -0.180 3.145 -25.988 1.00 91.62 114 THR A CA 1
ATOM 847 C C . THR A 1 114 ? 0.147 2.132 -27.081 1.00 91.62 114 THR A C 1
ATOM 849 O O . THR A 1 114 ? -0.652 1.901 -27.984 1.00 91.62 114 THR A O 1
ATOM 852 N N . SER A 1 115 ? 1.307 1.493 -26.975 1.00 91.50 115 SER A N 1
ATOM 853 C CA . SER A 1 115 ? 1.778 0.424 -27.861 1.00 91.50 115 SER A CA 1
ATOM 854 C C . SER A 1 115 ? 1.116 -0.926 -27.567 1.00 91.50 115 SER A C 1
ATOM 856 O O . SER A 1 115 ? 0.931 -1.746 -28.465 1.00 91.50 115 SER A O 1
ATOM 858 N N . THR A 1 116 ? 0.722 -1.164 -26.314 1.00 93.94 116 THR A N 1
ATOM 859 C CA . THR A 1 116 ? 0.016 -2.388 -25.915 1.00 93.94 116 THR A CA 1
ATOM 860 C C . THR A 1 116 ? -1.474 -2.247 -26.214 1.00 93.94 116 THR A C 1
ATOM 862 O O . THR A 1 116 ? -2.168 -1.494 -25.532 1.00 93.94 116 THR A O 1
ATOM 865 N N . SER A 1 117 ? -1.978 -2.982 -27.209 1.00 95.38 117 SER A N 1
ATOM 866 C CA . SER A 1 117 ? -3.402 -2.973 -27.576 1.00 95.38 117 SER A CA 1
ATOM 867 C C . SER A 1 117 ? -4.297 -3.592 -26.497 1.00 95.38 117 SER A C 1
ATOM 869 O O . SER A 1 117 ? -3.847 -4.389 -25.665 1.00 95.38 117 SER A O 1
ATOM 871 N N . ALA A 1 118 ? -5.597 -3.290 -26.542 1.00 94.88 118 ALA A N 1
ATOM 872 C CA . ALA A 1 118 ? -6.584 -3.920 -25.668 1.00 94.88 118 ALA A CA 1
ATOM 873 C C . ALA A 1 118 ? -6.597 -5.446 -25.822 1.00 94.88 118 ALA A C 1
ATOM 875 O O . ALA A 1 118 ? -6.752 -6.172 -24.842 1.00 94.88 118 ALA A O 1
ATOM 876 N N . THR A 1 119 ? -6.414 -5.940 -27.047 1.00 95.69 119 THR A N 1
ATOM 877 C CA . THR A 1 119 ? -6.344 -7.375 -27.344 1.00 95.69 119 THR A CA 1
ATOM 878 C C . THR A 1 119 ? -5.132 -8.026 -26.685 1.00 95.69 119 THR A C 1
ATOM 880 O O . THR A 1 119 ? -5.278 -9.071 -26.052 1.00 95.69 119 THR A O 1
ATOM 883 N N . ALA A 1 120 ? -3.954 -7.397 -26.772 1.00 96.06 120 ALA A N 1
ATOM 884 C CA . ALA A 1 120 ? -2.747 -7.893 -26.113 1.00 96.06 120 ALA A CA 1
ATOM 885 C C . ALA A 1 120 ? -2.916 -7.919 -24.586 1.00 96.06 120 ALA A C 1
ATOM 887 O O . ALA A 1 120 ? -2.615 -8.929 -23.951 1.00 96.06 120 ALA A O 1
ATOM 888 N N . MET A 1 121 ? -3.486 -6.861 -23.999 1.00 97.31 121 MET A N 1
ATOM 889 C CA . MET A 1 121 ? -3.771 -6.822 -22.562 1.00 97.31 121 MET A CA 1
ATOM 890 C C . MET A 1 121 ? -4.761 -7.920 -22.140 1.00 97.31 121 MET A C 1
ATOM 892 O O . MET A 1 121 ? -4.504 -8.651 -21.186 1.00 97.31 121 MET A O 1
ATOM 896 N N . LYS A 1 122 ? -5.868 -8.102 -22.872 1.00 96.75 122 LYS A N 1
ATOM 897 C CA . LYS A 1 122 ? -6.850 -9.170 -22.602 1.00 96.75 122 LYS A CA 1
ATOM 898 C C . LYS A 1 122 ? -6.237 -10.567 -22.703 1.00 96.75 122 LYS A C 1
ATOM 900 O O . LYS A 1 122 ? -6.604 -11.431 -21.911 1.00 96.75 122 LYS A O 1
ATOM 905 N N . LEU A 1 123 ? -5.303 -10.791 -23.630 1.00 96.38 123 LEU A N 1
ATOM 906 C CA . LEU A 1 123 ? -4.573 -12.057 -23.734 1.00 96.38 123 LEU A CA 1
ATOM 907 C C . LEU A 1 123 ? -3.730 -12.317 -22.479 1.00 96.38 123 LEU A C 1
ATOM 909 O O . LEU A 1 123 ? -3.804 -13.408 -21.916 1.00 96.38 123 LEU A O 1
ATOM 913 N N . MET A 1 124 ? -2.990 -11.312 -22.002 1.00 97.56 124 MET A N 1
ATOM 914 C CA . MET A 1 124 ? -2.204 -11.425 -20.768 1.00 97.56 124 MET A CA 1
ATOM 915 C C . MET A 1 124 ? -3.096 -11.666 -19.546 1.00 97.56 124 MET A C 1
ATOM 917 O O . MET A 1 124 ? -2.813 -12.540 -18.733 1.00 97.56 124 MET A O 1
ATOM 921 N N . LEU A 1 125 ? -4.227 -10.973 -19.438 1.00 97.75 125 LEU A N 1
ATOM 922 C CA . LEU A 1 125 ? -5.195 -11.222 -18.367 1.00 97.75 125 LEU A CA 1
ATOM 923 C C . LEU A 1 125 ? -5.827 -12.623 -18.469 1.00 97.75 125 LEU A C 1
ATOM 925 O O . LEU A 1 125 ? -6.076 -13.264 -17.451 1.00 97.75 125 LEU A O 1
ATOM 929 N N . GLY A 1 126 ? -6.043 -13.137 -19.682 1.00 96.62 126 GLY A N 1
ATOM 930 C CA . GLY A 1 126 ? -6.468 -14.520 -19.910 1.00 96.62 126 GLY A CA 1
ATOM 931 C C . GLY A 1 126 ? -5.431 -15.545 -19.441 1.00 96.62 126 GLY A C 1
ATOM 932 O O . GLY A 1 126 ? -5.802 -16.564 -18.855 1.00 96.62 126 GLY A O 1
ATOM 933 N N . LEU A 1 127 ? -4.140 -15.253 -19.630 1.00 97.12 127 LEU A N 1
ATOM 934 C CA . LEU A 1 127 ? -3.039 -16.058 -19.098 1.00 97.12 127 LEU A CA 1
ATOM 935 C C . LEU A 1 127 ? -3.069 -16.091 -17.565 1.00 97.12 127 LEU A C 1
ATOM 937 O O . LEU A 1 127 ? -3.061 -17.177 -16.988 1.00 97.12 127 LEU A O 1
ATOM 941 N N . LEU A 1 128 ? -3.216 -14.926 -16.921 1.00 98.19 128 LEU A N 1
ATOM 942 C CA . LEU A 1 128 ? -3.404 -14.836 -15.470 1.00 98.19 128 LEU A CA 1
ATOM 943 C C . LEU A 1 128 ? -4.623 -15.651 -15.009 1.00 98.19 128 LEU A C 1
ATOM 945 O O . LEU A 1 128 ? -4.538 -16.378 -14.028 1.00 98.19 128 LEU A O 1
ATOM 949 N N . GLY A 1 129 ? -5.748 -15.591 -15.724 1.00 97.25 129 GLY A N 1
ATOM 950 C CA . GLY A 1 129 ? -6.929 -16.390 -15.388 1.00 97.25 129 GLY A CA 1
ATOM 951 C C . GLY A 1 129 ? -6.693 -17.900 -15.469 1.00 97.25 129 GLY A C 1
ATOM 952 O O . GLY A 1 129 ? -7.121 -18.633 -14.581 1.00 97.25 129 GLY A O 1
ATOM 953 N N . SER A 1 130 ? -5.971 -18.370 -16.490 1.00 96.88 130 SER A N 1
ATOM 954 C CA . SER A 1 130 ? -5.571 -19.781 -16.615 1.00 96.88 130 SER A CA 1
ATOM 955 C C . SER A 1 130 ? -4.690 -20.225 -15.447 1.00 96.88 130 SER A C 1
ATOM 957 O O . SER A 1 130 ? -4.882 -21.301 -14.879 1.00 96.88 130 SER A O 1
ATOM 959 N N . ASP A 1 131 ? -3.754 -19.370 -15.054 1.00 98.06 131 ASP A N 1
ATOM 960 C CA . ASP A 1 131 ? -2.857 -19.594 -13.929 1.00 98.06 131 ASP A CA 1
ATOM 961 C C . ASP A 1 131 ? -3.601 -19.652 -12.586 1.00 98.06 131 ASP A C 1
ATOM 963 O O . ASP A 1 131 ? -3.421 -20.603 -11.829 1.00 98.06 131 ASP A O 1
ATOM 967 N N . LEU A 1 132 ? -4.504 -18.702 -12.321 1.00 97.94 132 LEU A N 1
ATOM 968 C CA . LEU A 1 132 ? -5.356 -18.703 -11.126 1.00 97.94 132 LEU A CA 1
ATOM 969 C C . LEU A 1 132 ? -6.226 -19.966 -11.049 1.00 97.94 132 LEU A C 1
ATOM 971 O O . LEU A 1 132 ? -6.387 -20.552 -9.976 1.00 97.94 132 LEU A O 1
ATOM 975 N N . PHE A 1 133 ? -6.754 -20.419 -12.189 1.00 96.69 133 PHE A N 1
ATOM 976 C CA . PHE A 1 133 ? -7.528 -21.654 -12.258 1.00 96.69 133 PHE A CA 1
ATOM 977 C C . PHE A 1 133 ? -6.685 -22.887 -11.909 1.00 96.69 133 PHE A C 1
ATOM 979 O O . PHE A 1 133 ? -7.104 -23.714 -11.101 1.00 96.69 133 PHE A O 1
ATOM 986 N N . LYS A 1 134 ? -5.461 -22.991 -12.445 1.00 96.81 134 LYS A N 1
ATOM 987 C CA . LYS A 1 134 ? -4.506 -24.062 -12.092 1.00 96.81 134 LYS A CA 1
ATOM 988 C C . LYS A 1 134 ? -4.085 -24.016 -10.626 1.00 96.81 134 LYS A C 1
ATOM 990 O O . LYS A 1 134 ? -3.838 -25.062 -10.027 1.00 96.81 134 LYS A O 1
ATOM 995 N N . ASP A 1 135 ? -4.068 -22.827 -10.034 1.00 96.88 135 ASP A N 1
ATOM 996 C CA . ASP A 1 135 ? -3.827 -22.638 -8.606 1.00 96.88 135 ASP A CA 1
ATOM 997 C C . ASP A 1 135 ? -5.015 -23.065 -7.740 1.00 96.88 135 ASP A C 1
ATOM 999 O O . ASP A 1 135 ? -4.909 -23.035 -6.512 1.00 96.88 135 ASP A O 1
ATOM 1003 N N . GLY A 1 136 ? -6.110 -23.519 -8.355 1.00 96.94 136 GLY A N 1
ATOM 1004 C CA . GLY A 1 136 ? -7.300 -24.045 -7.704 1.00 96.94 136 GLY A CA 1
ATOM 1005 C C . GLY A 1 136 ? -8.255 -22.952 -7.240 1.00 96.94 136 GLY A C 1
ATOM 1006 O O . GLY A 1 136 ? -8.931 -23.144 -6.229 1.00 96.94 136 GLY A O 1
ATOM 1007 N N . TYR A 1 137 ? -8.266 -21.800 -7.907 1.00 97.31 137 TYR A N 1
ATOM 1008 C CA . TYR A 1 137 ? -9.290 -20.770 -7.743 1.00 97.31 137 TYR A CA 1
ATOM 1009 C C . TYR A 1 137 ? -10.280 -20.814 -8.901 1.00 97.31 137 TYR A C 1
ATOM 1011 O O . TYR A 1 137 ? -9.961 -21.262 -9.996 1.00 97.31 137 TYR A O 1
ATOM 1019 N N . TYR A 1 138 ? -11.482 -20.292 -8.688 1.00 96.88 138 TYR A N 1
ATOM 1020 C CA . TYR A 1 138 ? -12.390 -19.954 -9.778 1.00 96.88 138 TYR A CA 1
ATOM 1021 C C . TYR A 1 138 ? -12.323 -18.442 -10.040 1.00 96.88 138 TYR A C 1
ATOM 1023 O O . TYR A 1 138 ? -12.860 -17.676 -9.230 1.00 96.88 138 TYR A O 1
ATOM 1031 N N . PRO A 1 139 ? -11.645 -17.984 -11.109 1.00 96.62 139 PRO A N 1
ATOM 1032 C CA . PRO A 1 139 ? -11.478 -16.561 -11.353 1.00 96.62 139 PRO A CA 1
ATOM 1033 C C . PRO A 1 139 ? -12.664 -15.964 -12.117 1.00 96.62 139 PRO A C 1
ATOM 1035 O O . PRO A 1 139 ? -12.990 -16.394 -13.222 1.00 96.62 139 PRO A O 1
ATOM 1038 N N . TYR A 1 140 ? -13.254 -14.903 -11.571 1.00 97.31 140 TYR A N 1
ATOM 1039 C CA . TYR A 1 140 ? -14.156 -14.018 -12.306 1.00 97.31 140 TYR A CA 1
ATOM 1040 C C . TYR A 1 140 ? -13.430 -12.727 -12.672 1.00 97.31 140 TYR A C 1
ATOM 1042 O O . TYR A 1 140 ? -13.113 -11.923 -11.799 1.00 97.31 140 TYR A O 1
ATOM 1050 N N . PHE A 1 141 ? -13.203 -12.506 -13.967 1.00 97.62 141 PHE A N 1
ATOM 1051 C CA . PHE A 1 141 ? -12.653 -11.245 -14.464 1.00 97.62 141 PHE A CA 1
ATOM 1052 C C . PHE A 1 141 ? -13.773 -10.254 -14.760 1.00 97.62 141 PHE A C 1
ATOM 1054 O O . PHE A 1 141 ? -14.622 -10.498 -15.626 1.00 97.62 141 PHE A O 1
ATOM 1061 N N . VAL A 1 142 ? -13.734 -9.125 -14.063 1.00 98.00 142 VAL A N 1
ATOM 1062 C CA . VAL A 1 142 ? -14.713 -8.046 -14.152 1.00 98.00 142 VAL A CA 1
ATOM 1063 C C . VAL A 1 142 ? -14.013 -6.816 -14.702 1.00 98.00 142 VAL A C 1
ATOM 1065 O O . VAL A 1 142 ? -13.147 -6.244 -14.047 1.00 98.00 142 VAL A O 1
ATOM 1068 N N . THR A 1 143 ? -14.387 -6.385 -15.903 1.00 98.31 143 THR A N 1
ATOM 1069 C CA . THR A 1 143 ? -14.029 -5.046 -16.364 1.00 98.31 143 THR A CA 1
ATOM 1070 C C . THR A 1 143 ? -14.858 -4.045 -15.571 1.00 98.31 143 THR A C 1
ATOM 1072 O O . THR A 1 143 ? -16.088 -4.026 -15.681 1.00 98.31 143 THR A O 1
ATOM 1075 N N . ALA A 1 144 ? -14.168 -3.254 -14.757 1.00 98.56 144 ALA A N 1
ATOM 1076 C CA . ALA A 1 144 ? -14.747 -2.302 -13.830 1.00 98.56 144 ALA A CA 1
ATOM 1077 C C . ALA A 1 144 ? -14.573 -0.878 -14.357 1.00 98.56 144 ALA A C 1
ATOM 1079 O O . ALA A 1 144 ? -13.459 -0.430 -14.645 1.00 98.56 144 ALA A O 1
ATOM 1080 N N . ASP A 1 145 ? -15.697 -0.185 -14.481 1.00 98.56 145 ASP A N 1
ATOM 1081 C CA . ASP A 1 145 ? -15.773 1.252 -14.694 1.00 98.56 145 ASP A CA 1
ATOM 1082 C C . ASP A 1 145 ? -16.322 1.857 -13.403 1.00 98.56 145 ASP A C 1
ATOM 1084 O O . ASP A 1 145 ? -17.527 1.815 -13.150 1.00 98.56 145 ASP A O 1
ATOM 1088 N N . VAL A 1 146 ? -15.413 2.301 -12.543 1.00 98.62 146 VAL A N 1
ATOM 1089 C CA . VAL A 1 146 ? -15.740 2.949 -11.271 1.00 98.62 146 VAL A CA 1
ATOM 1090 C C . VAL A 1 146 ? -15.507 4.446 -11.399 1.00 98.62 146 VAL A C 1
ATOM 1092 O O . VAL A 1 146 ? -14.810 4.897 -12.312 1.00 98.62 146 VAL A O 1
ATOM 1095 N N . TYR A 1 147 ? -16.089 5.223 -10.494 1.00 98.25 147 TYR A N 1
ATOM 1096 C CA . TYR A 1 147 ? -15.937 6.666 -10.496 1.00 98.25 147 TYR A CA 1
ATOM 1097 C C . TYR A 1 147 ? -14.454 7.071 -10.548 1.00 98.25 147 TYR A C 1
ATOM 1099 O O . TYR A 1 147 ? -13.623 6.611 -9.766 1.00 98.25 147 TYR A O 1
ATOM 1107 N N . ALA A 1 148 ? -14.131 7.934 -11.509 1.00 96.44 148 ALA A N 1
ATOM 1108 C CA . ALA A 1 148 ? -12.800 8.480 -11.762 1.00 96.44 148 ALA A CA 1
ATOM 1109 C C . ALA A 1 148 ? -12.928 9.959 -12.173 1.00 96.44 148 ALA A C 1
ATOM 1111 O O . ALA A 1 148 ? -12.348 10.398 -13.169 1.00 96.44 148 ALA A O 1
ATOM 1112 N N . GLY A 1 149 ? -13.784 10.707 -11.471 1.00 95.50 149 GLY A N 1
ATOM 1113 C CA . GLY A 1 149 ? -13.949 12.149 -11.662 1.00 95.50 149 GLY A CA 1
ATOM 1114 C C . GLY A 1 149 ? -12.974 12.966 -10.809 1.00 95.50 149 GLY A C 1
ATOM 1115 O O . GLY A 1 149 ? -11.981 12.442 -10.315 1.00 95.50 149 GLY A O 1
ATOM 1116 N N . THR A 1 150 ? -13.243 14.265 -10.654 1.00 94.75 150 THR A N 1
ATOM 1117 C CA . THR A 1 150 ? -12.375 15.209 -9.919 1.00 94.75 150 THR A CA 1
ATOM 1118 C C . THR A 1 150 ? -12.744 15.380 -8.446 1.00 94.75 150 THR A C 1
ATOM 1120 O O . THR A 1 150 ? -11.907 15.800 -7.653 1.00 94.75 150 THR A O 1
ATOM 1123 N N . ARG A 1 151 ? -13.989 15.076 -8.053 1.00 95.25 151 ARG A N 1
ATOM 1124 C CA . ARG A 1 151 ? -14.391 15.038 -6.637 1.00 95.25 151 ARG A CA 1
ATOM 1125 C C . ARG A 1 151 ? -13.648 13.902 -5.942 1.00 95.25 151 ARG A C 1
ATOM 1127 O O . ARG A 1 151 ? -13.722 12.773 -6.414 1.00 95.25 151 ARG A O 1
ATOM 1134 N N . HIS A 1 152 ? -12.986 14.201 -4.831 1.00 94.50 152 HIS A N 1
ATOM 1135 C CA . HIS A 1 152 ? -12.325 13.201 -4.000 1.00 94.50 152 HIS A CA 1
ATOM 1136 C C . HIS A 1 152 ? -13.389 12.384 -3.247 1.00 94.50 152 HIS A C 1
ATOM 1138 O O . HIS A 1 152 ? -14.023 12.897 -2.326 1.00 94.50 152 HIS A O 1
ATOM 1144 N N . GLN A 1 153 ? -13.656 11.164 -3.722 1.00 95.94 153 GLN A N 1
ATOM 1145 C CA . GLN A 1 153 ? -14.645 10.237 -3.152 1.00 95.94 153 GLN A CA 1
ATOM 1146 C C . GLN A 1 153 ? -14.184 8.775 -3.282 1.00 95.94 153 GLN A C 1
ATOM 1148 O O . GLN A 1 153 ? -14.964 7.864 -3.588 1.00 95.94 153 GLN A O 1
ATOM 1153 N N . ASP A 1 154 ? -12.886 8.555 -3.108 1.00 97.62 154 ASP A N 1
ATOM 1154 C CA . ASP A 1 154 ? -12.224 7.270 -3.279 1.00 97.62 154 ASP A CA 1
ATOM 1155 C C . ASP A 1 154 ? -12.739 6.263 -2.245 1.00 97.62 154 ASP A C 1
ATOM 1157 O O . ASP A 1 154 ? -13.156 5.161 -2.608 1.00 97.62 154 ASP A O 1
ATOM 1161 N N . GLY A 1 155 ? -12.842 6.667 -0.978 1.00 97.88 155 GLY A N 1
ATOM 1162 C CA . GLY A 1 155 ? -13.398 5.861 0.103 1.00 97.88 155 GLY A CA 1
ATOM 1163 C C . GLY A 1 155 ? -14.854 5.463 -0.147 1.00 97.88 155 GLY A C 1
ATOM 1164 O O . GLY A 1 155 ? -15.222 4.307 0.071 1.00 97.88 155 GLY A O 1
ATOM 1165 N N . ARG A 1 156 ? -15.685 6.368 -0.684 1.00 98.06 156 ARG A N 1
ATOM 1166 C CA . ARG A 1 156 ? -17.073 6.042 -1.070 1.00 98.06 156 ARG A CA 1
ATOM 1167 C C . ARG A 1 156 ? -17.118 5.046 -2.224 1.00 98.06 156 ARG A C 1
ATOM 1169 O O . ARG A 1 156 ? -17.869 4.072 -2.171 1.00 98.06 156 ARG A O 1
ATOM 1176 N N . THR A 1 157 ? -16.282 5.262 -3.235 1.00 98.62 157 THR A N 1
ATOM 1177 C CA . THR A 1 157 ? -16.173 4.367 -4.392 1.00 98.62 157 THR A CA 1
ATOM 1178 C C . THR A 1 157 ? -15.719 2.971 -3.960 1.00 98.62 157 THR A C 1
ATOM 1180 O O . THR A 1 157 ? -16.275 1.960 -4.395 1.00 98.62 157 THR A O 1
ATOM 1183 N N . LEU A 1 158 ? -14.780 2.897 -3.015 1.00 98.31 158 LEU A N 1
ATOM 1184 C CA . LEU A 1 158 ? -14.329 1.648 -2.413 1.00 98.31 158 LEU A CA 1
ATOM 1185 C C . LEU A 1 158 ? -15.447 0.949 -1.621 1.00 98.31 158 LEU A C 1
ATOM 1187 O O . LEU A 1 158 ? -15.587 -0.268 -1.727 1.00 98.31 158 LEU A O 1
ATOM 1191 N N . LEU A 1 159 ? -16.285 1.685 -0.880 1.00 98.69 159 LEU A N 1
ATOM 1192 C CA . LEU A 1 159 ? -17.455 1.119 -0.193 1.00 98.69 159 LEU A CA 1
ATOM 1193 C C . LEU A 1 159 ? -18.477 0.525 -1.171 1.00 98.69 159 LEU A C 1
ATOM 1195 O O . LEU A 1 159 ? -19.044 -0.536 -0.901 1.00 98.69 159 LEU A O 1
ATOM 1199 N N . ALA A 1 160 ? -18.693 1.153 -2.327 1.00 98.50 160 ALA A N 1
AT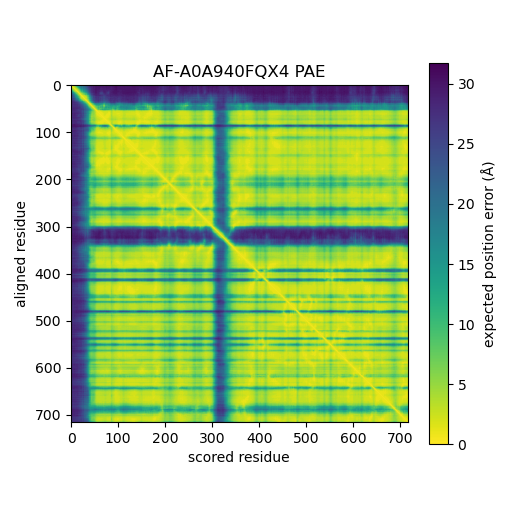OM 1200 C CA . ALA A 1 160 ? -19.540 0.580 -3.370 1.00 98.50 160 ALA A CA 1
ATOM 1201 C C . ALA A 1 160 ? -18.966 -0.750 -3.895 1.00 98.50 160 ALA A C 1
ATOM 1203 O O . ALA A 1 160 ? -19.690 -1.745 -3.997 1.00 98.50 160 ALA A O 1
ATOM 1204 N N . MET A 1 161 ? -17.652 -0.808 -4.146 1.00 98.75 161 MET A N 1
ATOM 1205 C CA . MET A 1 161 ? -16.964 -2.049 -4.534 1.00 98.75 161 MET A CA 1
ATOM 1206 C C . MET A 1 161 ? -17.050 -3.122 -3.438 1.00 98.75 161 MET A C 1
ATOM 1208 O O . MET A 1 161 ? -17.294 -4.296 -3.729 1.00 98.75 161 MET A O 1
ATOM 1212 N N . ARG A 1 162 ? -16.908 -2.728 -2.169 1.00 98.56 162 ARG A N 1
ATOM 1213 C CA . ARG A 1 162 ? -17.070 -3.607 -1.006 1.00 98.56 162 ARG A CA 1
ATOM 1214 C C . ARG A 1 162 ? -18.475 -4.210 -0.948 1.00 98.56 162 ARG A C 1
ATOM 1216 O O . ARG A 1 162 ? -18.595 -5.421 -0.772 1.00 98.56 162 ARG A O 1
ATOM 1223 N N . ARG A 1 163 ? -19.530 -3.419 -1.185 1.00 98.00 163 ARG A N 1
ATOM 1224 C CA . ARG A 1 163 ? -20.920 -3.915 -1.251 1.00 98.00 163 ARG A CA 1
ATOM 1225 C C . ARG A 1 163 ? -21.121 -4.976 -2.322 1.00 98.00 163 ARG A C 1
ATOM 1227 O O . ARG A 1 163 ? -21.816 -5.967 -2.080 1.00 98.00 163 ARG A O 1
ATOM 1234 N N . PHE A 1 164 ? -20.490 -4.810 -3.480 1.00 98.44 164 PHE A N 1
ATOM 1235 C CA . PHE A 1 164 ? -20.493 -5.845 -4.508 1.00 98.44 164 PHE A CA 1
ATOM 1236 C C . PHE A 1 164 ? -19.820 -7.132 -4.006 1.00 98.44 164 PHE A C 1
ATOM 1238 O O . PHE A 1 164 ? -20.405 -8.210 -4.111 1.00 98.44 164 PHE A O 1
ATOM 1245 N N . LEU A 1 165 ? -18.638 -7.042 -3.386 1.00 98.62 165 LEU A N 1
ATOM 1246 C CA . LEU A 1 165 ? -17.926 -8.211 -2.847 1.00 98.62 165 LEU A CA 1
ATOM 1247 C C . LEU A 1 165 ? -18.701 -8.914 -1.725 1.00 98.62 165 LEU A C 1
ATOM 1249 O O . LEU A 1 165 ? -18.734 -10.144 -1.683 1.00 98.62 165 LEU A O 1
ATOM 1253 N N . GLN A 1 166 ? -19.382 -8.164 -0.861 1.00 98.19 166 GLN A N 1
ATOM 1254 C CA . GLN A 1 166 ? -20.283 -8.710 0.154 1.00 98.19 166 GLN A CA 1
ATOM 1255 C C . GLN A 1 166 ? -21.443 -9.500 -0.482 1.00 98.19 166 GLN A C 1
ATOM 1257 O O . GLN A 1 166 ? -21.755 -10.605 -0.029 1.00 98.19 166 GLN A O 1
ATOM 1262 N N . GLN A 1 167 ? -22.048 -8.991 -1.565 1.00 97.12 167 GLN A N 1
ATOM 1263 C CA . GLN A 1 167 ? -23.071 -9.737 -2.311 1.00 97.12 167 GLN A CA 1
ATOM 1264 C C . GLN A 1 167 ? -22.505 -11.001 -2.950 1.00 97.12 167 GLN A C 1
ATOM 1266 O O . GLN A 1 167 ? -23.121 -12.061 -2.859 1.00 97.12 167 GLN A O 1
ATOM 1271 N N . VAL A 1 168 ? -21.311 -10.936 -3.539 1.00 97.06 168 VAL A N 1
ATOM 1272 C CA . VAL A 1 168 ? -20.641 -12.127 -4.073 1.00 97.06 168 VAL A CA 1
ATOM 1273 C C . VAL A 1 168 ? -20.402 -13.150 -2.961 1.00 97.06 168 VAL A C 1
ATOM 1275 O O . VAL A 1 168 ? -20.788 -14.305 -3.122 1.00 97.06 168 VAL A O 1
ATOM 1278 N N . ARG A 1 169 ? -19.846 -12.746 -1.813 1.00 96.94 169 ARG A N 1
ATOM 1279 C CA . ARG A 1 169 ? -19.567 -13.634 -0.668 1.00 96.94 169 ARG A CA 1
ATOM 1280 C C . ARG A 1 169 ? -20.816 -14.323 -0.127 1.00 96.94 169 ARG A C 1
ATOM 1282 O O . ARG A 1 169 ? -20.737 -15.463 0.319 1.00 96.94 169 ARG A O 1
ATOM 1289 N N . ARG A 1 170 ? -21.975 -13.665 -0.185 1.00 95.94 170 ARG A N 1
ATOM 1290 C CA . ARG A 1 170 ? -23.253 -14.260 0.229 1.00 95.94 170 ARG A CA 1
ATOM 1291 C C . ARG A 1 170 ? -23.628 -15.497 -0.597 1.00 95.94 170 ARG A C 1
ATOM 1293 O O . ARG A 1 170 ? -24.305 -16.384 -0.083 1.00 95.94 170 ARG A O 1
ATOM 1300 N N . PHE A 1 171 ? -23.219 -15.553 -1.863 1.00 95.81 171 PHE A N 1
ATOM 1301 C CA . PHE A 1 171 ? -23.654 -16.575 -2.822 1.00 95.81 171 PHE A CA 1
ATOM 1302 C C . PHE A 1 171 ? -22.523 -17.478 -3.336 1.00 95.81 171 PHE A C 1
ATOM 1304 O O . PHE A 1 171 ? -22.788 -18.560 -3.867 1.00 95.81 171 PHE A O 1
ATOM 1311 N N . TYR A 1 172 ? -21.271 -17.056 -3.174 1.00 96.38 172 TYR A N 1
ATOM 1312 C CA . TYR A 1 172 ? -20.069 -17.721 -3.666 1.00 96.38 172 TYR A CA 1
ATOM 1313 C C . TYR A 1 172 ? -19.005 -17.781 -2.559 1.00 96.38 172 TYR A C 1
ATOM 1315 O O . TYR A 1 172 ? -18.920 -16.853 -1.756 1.00 96.38 172 TYR A O 1
ATOM 1323 N N . PRO A 1 173 ? -18.147 -18.821 -2.523 1.00 96.62 173 PRO A N 1
ATOM 1324 C CA . PRO A 1 173 ? -17.070 -18.941 -1.537 1.00 96.62 173 PRO A CA 1
ATOM 1325 C C . PRO A 1 173 ? -15.905 -17.998 -1.880 1.00 96.62 173 PRO A C 1
ATOM 1327 O O . PRO A 1 173 ? -14.823 -18.427 -2.281 1.00 96.62 173 PRO A O 1
ATOM 1330 N N . LEU A 1 174 ? -16.151 -16.693 -1.791 1.00 98.12 174 LEU A N 1
ATOM 1331 C CA . LEU A 1 174 ? -15.181 -15.649 -2.090 1.00 98.12 174 LEU A CA 1
ATOM 1332 C C . LEU A 1 174 ? -14.012 -15.716 -1.103 1.00 98.12 174 LEU A C 1
ATOM 1334 O O . LEU A 1 174 ? -14.218 -15.625 0.105 1.00 98.12 174 LEU A O 1
ATOM 1338 N N . SER A 1 175 ? -12.795 -15.863 -1.625 1.00 98.12 175 SER A N 1
ATOM 1339 C CA . SER A 1 175 ? -11.568 -15.967 -0.822 1.00 98.12 175 SER A CA 1
ATOM 1340 C C . SER A 1 175 ? -10.611 -14.797 -1.027 1.00 98.12 175 SER A C 1
ATOM 1342 O O . SER A 1 175 ? -9.866 -14.449 -0.112 1.00 98.12 175 SER A O 1
ATOM 1344 N N . ALA A 1 176 ? -10.621 -14.187 -2.212 1.00 98.31 176 ALA A N 1
ATOM 1345 C CA . ALA A 1 176 ? -9.738 -13.076 -2.525 1.00 98.31 176 ALA A CA 1
ATOM 1346 C C . ALA A 1 176 ? -10.335 -12.131 -3.572 1.00 98.31 176 ALA A C 1
ATOM 1348 O O . ALA A 1 176 ? -11.225 -12.501 -4.344 1.00 98.31 176 ALA A O 1
ATOM 1349 N N . THR A 1 177 ? -9.785 -10.923 -3.627 1.00 98.75 177 THR A N 1
ATOM 1350 C CA . THR A 1 177 ? -9.972 -9.976 -4.724 1.00 98.75 177 THR A CA 1
ATOM 1351 C C . THR A 1 177 ? -8.617 -9.445 -5.193 1.00 98.75 177 THR A C 1
ATOM 1353 O O . THR A 1 177 ? -7.698 -9.258 -4.392 1.00 98.75 177 THR A O 1
ATOM 1356 N N . LEU A 1 178 ? -8.481 -9.226 -6.498 1.00 98.75 178 LEU A N 1
ATOM 1357 C CA . LEU A 1 178 ? -7.288 -8.684 -7.139 1.00 98.75 178 LEU A CA 1
ATOM 1358 C C . LEU A 1 178 ? -7.675 -7.481 -7.999 1.00 98.75 178 LEU A C 1
ATOM 1360 O O . LEU A 1 178 ? -8.513 -7.597 -8.892 1.00 98.75 178 LEU A O 1
ATOM 1364 N N . LEU A 1 179 ? -7.048 -6.337 -7.741 1.00 98.81 179 LEU A N 1
ATOM 1365 C CA . LEU A 1 179 ? -7.264 -5.093 -8.476 1.00 98.81 179 LEU A CA 1
ATOM 1366 C C . LEU A 1 179 ? -6.144 -4.901 -9.503 1.00 98.81 179 LEU A C 1
ATOM 1368 O O . LEU A 1 179 ? -4.983 -4.764 -9.125 1.00 98.81 179 LEU A O 1
ATOM 1372 N N . VAL A 1 180 ? -6.465 -4.901 -10.796 1.00 98.75 180 VAL A N 1
ATOM 1373 C CA . VAL A 1 180 ? -5.505 -4.691 -11.892 1.00 98.75 180 VAL A CA 1
ATOM 1374 C C . VAL A 1 180 ? -5.761 -3.343 -12.555 1.00 98.75 180 VAL A C 1
ATOM 1376 O O . VAL A 1 180 ? -6.761 -3.168 -13.255 1.00 98.75 180 VAL A O 1
ATOM 1379 N N . GLY A 1 181 ? -4.838 -2.406 -12.348 1.00 98.25 181 GLY A N 1
ATOM 1380 C CA . GLY A 1 181 ? -4.971 -1.005 -12.737 1.00 98.25 181 GLY A CA 1
ATOM 1381 C C . GLY A 1 181 ? -5.174 -0.072 -11.549 1.00 98.25 181 GLY A C 1
ATOM 1382 O O . GLY A 1 181 ? -4.993 -0.446 -10.390 1.00 98.25 181 GLY A O 1
ATOM 1383 N N . SER A 1 182 ? -5.523 1.166 -11.861 1.00 97.06 182 SER A N 1
ATOM 1384 C CA . SER A 1 182 ? -5.733 2.235 -10.896 1.00 97.06 182 SER A CA 1
ATOM 1385 C C . SER A 1 182 ? -7.143 2.132 -10.323 1.00 97.06 182 SER A C 1
ATOM 1387 O O . SER A 1 182 ? -8.122 2.215 -11.059 1.00 97.06 182 SER A O 1
ATOM 1389 N N . PHE A 1 183 ? -7.231 1.924 -9.011 1.00 98.25 183 PHE A N 1
ATOM 1390 C CA . PHE A 1 183 ? -8.480 1.846 -8.256 1.00 98.25 183 PHE A CA 1
ATOM 1391 C C . PHE A 1 183 ? -8.392 2.732 -7.009 1.00 98.25 183 PHE A C 1
ATOM 1393 O O . PHE A 1 183 ? -7.274 2.964 -6.540 1.00 98.25 183 PHE A O 1
ATOM 1400 N N . PRO A 1 184 ? -9.540 3.162 -6.454 1.00 97.69 184 PRO A N 1
ATOM 1401 C CA . PRO A 1 184 ? -9.598 3.937 -5.220 1.00 97.69 184 PRO A CA 1
ATOM 1402 C C . PRO A 1 184 ? -8.809 3.315 -4.063 1.00 97.69 184 PRO A C 1
ATOM 1404 O O . PRO A 1 184 ? -8.733 2.084 -3.919 1.00 97.69 184 PRO A O 1
ATOM 1407 N N . ASP A 1 185 ? -8.256 4.180 -3.221 1.00 95.94 185 ASP A N 1
ATOM 1408 C CA . ASP A 1 185 ? -7.587 3.828 -1.972 1.00 95.94 185 ASP A CA 1
ATOM 1409 C C . ASP A 1 185 ? -8.418 4.316 -0.771 1.00 95.94 185 ASP A C 1
ATOM 1411 O O . ASP A 1 185 ? -9.274 5.186 -0.898 1.00 95.94 185 ASP A O 1
ATOM 1415 N N . ALA A 1 186 ? -8.214 3.703 0.397 1.00 96.44 186 ALA A N 1
ATOM 1416 C CA . ALA A 1 186 ? -8.880 4.106 1.635 1.00 96.44 186 ALA A CA 1
ATOM 1417 C C . ALA A 1 186 ? -7.917 4.834 2.570 1.00 96.44 186 ALA A C 1
ATOM 1419 O O . ALA A 1 186 ? -6.953 4.233 3.052 1.00 96.44 186 ALA A O 1
ATOM 1420 N N . SER A 1 187 ? -8.244 6.083 2.895 1.00 96.31 187 SER A N 1
ATOM 1421 C CA . SER A 1 187 ? -7.549 6.872 3.911 1.00 96.31 187 SER A CA 1
ATOM 1422 C C . SER A 1 187 ? -8.229 6.723 5.272 1.00 96.31 187 SER A C 1
ATOM 1424 O O . SER A 1 187 ? -9.445 6.872 5.390 1.00 96.31 187 SER A O 1
ATOM 1426 N N . ILE A 1 188 ? -7.464 6.431 6.324 1.00 96.62 188 ILE A N 1
ATOM 1427 C CA . ILE A 1 188 ? -7.979 6.296 7.695 1.00 96.62 188 ILE A CA 1
ATOM 1428 C C . ILE A 1 188 ? -7.452 7.448 8.542 1.00 96.62 188 ILE A C 1
ATOM 1430 O O . ILE A 1 188 ? -6.241 7.612 8.702 1.00 96.62 188 ILE A O 1
ATOM 1434 N N . VAL A 1 189 ? -8.371 8.188 9.157 1.00 95.62 189 VAL A N 1
ATOM 1435 C CA . VAL A 1 189 ? -8.080 9.188 10.189 1.00 95.62 189 VAL A CA 1
ATOM 1436 C C . VAL A 1 189 ? -8.576 8.664 11.520 1.00 95.62 189 VAL A C 1
ATOM 1438 O O . VAL A 1 189 ? -9.685 8.147 11.632 1.00 95.62 189 VAL A O 1
ATOM 1441 N N . ARG A 1 190 ? -7.769 8.833 12.558 1.00 93.56 190 ARG A N 1
ATOM 1442 C CA . ARG A 1 190 ? -8.102 8.408 13.909 1.00 93.56 190 ARG A CA 1
ATOM 1443 C C . ARG A 1 190 ? -8.078 9.597 14.847 1.00 93.56 190 ARG A C 1
ATOM 1445 O O . ARG A 1 190 ? -7.145 10.387 14.781 1.00 93.56 190 ARG A O 1
ATOM 1452 N N . THR A 1 191 ? -9.040 9.679 15.757 1.00 93.69 191 THR A N 1
ATOM 1453 C CA . THR A 1 191 ? -8.955 10.559 16.927 1.00 93.69 191 THR A CA 1
ATOM 1454 C C . THR A 1 191 ? -8.706 9.712 18.166 1.00 93.69 191 THR A C 1
ATOM 1456 O O . THR A 1 191 ? -9.394 8.714 18.384 1.00 93.69 191 THR A O 1
ATOM 1459 N N . VAL A 1 192 ? -7.717 10.094 18.972 1.00 90.81 192 VAL A N 1
ATOM 1460 C CA . VAL A 1 192 ? -7.284 9.360 20.172 1.00 90.81 192 VAL A CA 1
ATOM 1461 C C . VAL A 1 192 ? -7.156 10.280 21.374 1.00 90.81 192 VAL A C 1
ATOM 1463 O O . VAL A 1 192 ? -6.797 11.447 21.229 1.00 90.81 192 VAL A O 1
ATOM 1466 N N . LEU A 1 193 ? -7.391 9.729 22.568 1.00 90.38 193 LEU A N 1
ATOM 1467 C CA . LEU A 1 193 ? -7.007 10.361 23.827 1.00 90.38 193 LEU A CA 1
ATOM 1468 C C . LEU A 1 193 ? -5.591 9.923 24.210 1.00 90.38 193 LEU A C 1
ATOM 1470 O O . LEU A 1 193 ? -5.311 8.733 24.342 1.00 90.38 193 LEU A O 1
ATOM 1474 N N . VAL A 1 194 ? -4.713 10.892 24.435 1.00 87.06 194 VAL A N 1
ATOM 1475 C CA . VAL A 1 194 ? -3.304 10.675 24.753 1.00 87.06 194 VAL A CA 1
ATOM 1476 C C . VAL A 1 194 ? -2.909 11.490 25.976 1.00 87.06 194 VAL A C 1
ATOM 1478 O O . VAL A 1 194 ? -3.250 12.665 26.089 1.00 87.06 194 VAL A O 1
ATOM 1481 N N . LYS A 1 195 ? -2.133 10.878 26.871 1.00 87.81 195 LYS A N 1
ATOM 1482 C CA . LYS A 1 195 ? -1.384 11.578 27.916 1.00 87.81 195 LYS A CA 1
ATOM 1483 C C . LYS A 1 195 ? 0.005 11.910 27.378 1.00 87.81 195 LYS A C 1
ATOM 1485 O O . LYS A 1 195 ? 0.840 11.023 27.237 1.00 87.81 195 LYS A O 1
ATOM 1490 N N . ASN A 1 196 ? 0.230 13.172 27.040 1.00 87.62 196 ASN A N 1
ATOM 1491 C CA . ASN A 1 196 ? 1.508 13.660 26.527 1.00 87.62 196 ASN A CA 1
ATOM 1492 C C . ASN A 1 196 ? 2.367 14.215 27.667 1.00 87.62 196 ASN A C 1
ATOM 1494 O O . ASN A 1 196 ? 1.831 14.661 28.679 1.00 87.62 196 ASN A O 1
ATOM 1498 N N . GLY A 1 197 ? 3.689 14.212 27.492 1.00 88.38 197 GLY A N 1
ATOM 1499 C CA . GLY A 1 197 ? 4.640 14.873 28.388 1.00 88.38 197 GLY A CA 1
ATOM 1500 C C . GLY A 1 197 ? 5.306 16.060 27.695 1.00 88.38 197 GLY A C 1
ATOM 1501 O O . GLY A 1 197 ? 5.718 15.941 26.546 1.00 88.38 197 GLY A O 1
ATOM 1502 N N . ALA A 1 198 ? 5.405 17.189 28.388 1.00 90.31 198 ALA A N 1
ATOM 1503 C CA . ALA A 1 198 ? 6.216 18.338 28.005 1.00 90.31 198 ALA A CA 1
ATOM 1504 C C . ALA A 1 198 ? 7.496 18.354 28.853 1.00 90.31 198 ALA A C 1
ATOM 1506 O O . ALA A 1 198 ? 7.428 18.207 30.079 1.00 90.31 198 ALA A O 1
ATOM 1507 N N . SER A 1 199 ? 8.650 18.514 28.205 1.00 91.69 199 SER A N 1
ATOM 1508 C CA . SER A 1 199 ? 9.958 18.579 28.870 1.00 91.69 199 SER A CA 1
ATOM 1509 C C . SER A 1 199 ? 10.434 20.025 29.003 1.00 91.69 199 SER A C 1
ATOM 1511 O O . SER A 1 199 ? 9.854 20.925 28.410 1.00 91.69 199 SER A O 1
ATOM 1513 N N . GLU A 1 200 ? 11.505 20.267 29.755 1.00 91.62 200 GLU A N 1
ATOM 1514 C CA . GLU A 1 200 ? 12.115 21.603 29.846 1.00 91.62 200 GLU A CA 1
ATOM 1515 C C . GLU A 1 200 ? 12.658 22.123 28.503 1.00 91.62 200 GLU A C 1
ATOM 1517 O O . GLU A 1 200 ? 12.671 23.329 28.271 1.00 91.62 200 GLU A O 1
ATOM 1522 N N . PHE A 1 201 ? 13.041 21.218 27.598 1.00 91.38 201 PHE A N 1
ATOM 1523 C CA . PHE A 1 201 ? 13.531 21.547 26.256 1.00 91.38 201 PHE A CA 1
ATOM 1524 C C . PHE A 1 201 ? 12.404 21.726 25.230 1.00 91.38 201 PHE A C 1
ATOM 1526 O O . PHE A 1 201 ? 12.644 22.245 24.143 1.00 91.38 201 PHE A O 1
ATOM 1533 N N . ASP A 1 202 ? 11.188 21.301 25.576 1.00 91.56 202 ASP A N 1
ATOM 1534 C CA . ASP A 1 202 ? 9.987 21.393 24.742 1.00 91.56 202 ASP A CA 1
ATOM 1535 C C . ASP A 1 202 ? 8.781 21.759 25.619 1.00 91.56 202 ASP A C 1
ATOM 1537 O O . ASP A 1 202 ? 7.794 21.024 25.746 1.00 91.56 202 ASP A O 1
ATOM 1541 N N . ALA A 1 203 ? 8.931 22.871 26.342 1.00 92.44 203 ALA A N 1
ATOM 1542 C CA . ALA A 1 203 ? 7.929 23.330 27.287 1.00 92.44 203 ALA A CA 1
ATOM 1543 C C . ALA A 1 203 ? 6.683 23.804 26.530 1.00 92.44 203 ALA A C 1
ATOM 1545 O O . ALA A 1 203 ? 6.750 24.605 25.593 1.00 92.44 203 ALA A O 1
ATOM 1546 N N . LYS A 1 204 ? 5.511 23.330 26.951 1.00 93.88 204 LYS A N 1
ATOM 1547 C CA . LYS A 1 204 ? 4.264 23.553 26.223 1.00 93.88 204 LYS A CA 1
ATOM 1548 C C . LYS A 1 204 ? 3.638 24.896 26.590 1.00 93.88 204 LYS A C 1
ATOM 1550 O O . LYS A 1 204 ? 3.559 25.261 27.760 1.00 93.88 204 LYS A O 1
ATOM 1555 N N . SER A 1 205 ? 3.139 25.616 25.590 1.00 94.19 205 SER A N 1
ATOM 1556 C CA . SER A 1 205 ? 2.287 26.790 25.807 1.00 94.19 205 SER A CA 1
ATOM 1557 C C . SER A 1 205 ? 0.831 26.466 25.486 1.00 94.19 205 SER A C 1
ATOM 1559 O O . SER A 1 205 ? 0.535 25.875 24.447 1.00 94.19 205 SER A O 1
ATOM 1561 N N . PHE A 1 206 ? -0.062 26.872 26.380 1.00 93.50 206 PHE A N 1
ATOM 1562 C CA . PHE A 1 206 ? -1.511 26.817 26.252 1.00 93.50 206 PHE A CA 1
ATOM 1563 C C . PHE A 1 206 ? -2.030 28.242 26.106 1.00 93.50 206 PHE A C 1
ATOM 1565 O O . PHE A 1 206 ? -1.974 29.034 27.047 1.00 93.50 206 PHE A O 1
ATOM 1572 N N . THR A 1 207 ? -2.477 28.594 24.909 1.00 91.75 207 THR A N 1
ATOM 1573 C CA . THR A 1 207 ? -2.803 29.979 24.546 1.00 91.75 207 THR A CA 1
ATOM 1574 C C . THR A 1 207 ? -4.293 30.292 24.639 1.00 91.75 207 THR A C 1
ATOM 1576 O O . THR A 1 207 ? -4.679 31.435 24.413 1.00 91.75 207 THR A O 1
ATOM 1579 N N . SER A 1 208 ? -5.133 29.304 24.962 1.00 88.00 208 SER A N 1
ATOM 1580 C CA . SER A 1 208 ? -6.592 29.443 25.037 1.00 88.00 208 SER A CA 1
ATOM 1581 C C . SER A 1 208 ? -7.140 29.180 26.446 1.00 88.00 208 SER A C 1
ATOM 1583 O O . SER A 1 208 ? -6.499 28.536 27.282 1.00 88.00 208 SER A O 1
ATOM 1585 N N . GLY A 1 209 ? -8.369 29.654 26.674 1.00 86.88 209 GLY A N 1
ATOM 1586 C CA . GLY A 1 209 ? -9.095 29.534 27.940 1.00 86.88 209 GLY A CA 1
ATOM 1587 C C . GLY A 1 209 ? -8.952 30.757 28.854 1.00 86.88 209 GLY A C 1
ATOM 1588 O O . GLY A 1 209 ? -8.376 31.773 28.473 1.00 86.88 209 GLY A O 1
ATOM 1589 N N . SER A 1 210 ? -9.524 30.671 30.054 1.00 85.69 210 SER A N 1
ATOM 1590 C CA . SER A 1 210 ? -9.533 31.721 31.081 1.00 85.69 210 SER A CA 1
ATOM 1591 C C . SER A 1 210 ? -8.181 31.918 31.766 1.00 85.69 210 SER A C 1
ATOM 1593 O O . SER A 1 210 ? -7.952 32.962 32.374 1.00 85.69 210 SER A O 1
ATOM 1595 N N . ALA A 1 211 ? -7.283 30.938 31.661 1.00 85.69 211 ALA A N 1
ATOM 1596 C CA . ALA A 1 211 ? -5.964 30.955 32.279 1.00 85.69 211 ALA A CA 1
ATOM 1597 C C . ALA A 1 211 ? -4.893 30.438 31.297 1.00 85.69 211 ALA A C 1
ATOM 1599 O O . ALA A 1 211 ? -4.397 29.321 31.472 1.00 85.69 211 ALA A O 1
ATOM 1600 N N . PRO A 1 212 ? -4.531 31.205 30.249 1.00 85.19 212 PRO A N 1
ATOM 1601 C CA . PRO A 1 212 ? -3.436 30.827 29.362 1.00 85.19 212 PRO A CA 1
ATOM 1602 C C . PRO A 1 212 ? -2.129 30.687 30.154 1.00 85.19 212 PRO A C 1
ATOM 1604 O O . PRO A 1 212 ? -1.885 31.404 31.126 1.00 85.19 212 PRO A O 1
ATOM 1607 N N . PHE A 1 213 ? -1.285 29.746 29.744 1.00 88.75 213 PHE A N 1
ATOM 1608 C CA . PHE A 1 213 ? -0.075 29.372 30.469 1.00 88.75 213 PHE A CA 1
ATOM 1609 C C . PHE A 1 213 ? 1.053 29.064 29.487 1.00 88.75 213 PHE A C 1
ATOM 1611 O O . PHE A 1 213 ? 0.870 28.263 28.574 1.00 88.75 213 PHE A O 1
ATOM 1618 N N . SER A 1 214 ? 2.232 29.653 29.674 1.00 92.06 214 SER A N 1
ATOM 1619 C CA . SER A 1 214 ? 3.423 29.375 28.864 1.00 92.06 214 SER A CA 1
ATOM 1620 C C . SER A 1 214 ? 4.495 28.653 29.679 1.00 92.06 214 SER A C 1
ATOM 1622 O O . SER A 1 214 ? 4.586 28.815 30.893 1.00 92.06 214 SER A O 1
ATOM 1624 N N . GLY A 1 215 ? 5.309 27.838 29.005 1.00 91.94 215 GLY A N 1
ATOM 1625 C CA . GLY A 1 215 ? 6.425 27.135 29.643 1.00 91.94 215 GLY A CA 1
ATOM 1626 C C . GLY A 1 215 ? 6.010 25.962 30.540 1.00 91.94 215 GLY A C 1
ATOM 1627 O O . GLY A 1 215 ? 6.686 25.679 31.525 1.00 91.94 215 GLY A O 1
ATOM 1628 N N . TYR A 1 216 ? 4.900 25.282 30.236 1.00 92.44 216 TYR A N 1
ATOM 1629 C CA . TYR A 1 216 ? 4.459 24.112 30.995 1.00 92.44 216 TYR A CA 1
ATOM 1630 C C . TYR A 1 216 ? 5.388 22.923 30.781 1.00 92.44 216 TYR A C 1
ATOM 1632 O O . TYR A 1 216 ? 5.593 22.477 29.652 1.00 92.44 216 TYR A O 1
ATOM 1640 N N . THR A 1 217 ? 5.878 22.370 31.885 1.00 92.44 217 THR A N 1
ATOM 1641 C CA . THR A 1 217 ? 6.582 21.092 31.944 1.00 92.44 217 THR A CA 1
ATOM 1642 C C . THR A 1 217 ? 5.751 20.115 32.778 1.00 92.44 217 THR A C 1
ATOM 1644 O O . THR A 1 217 ? 5.168 20.484 33.800 1.00 92.44 217 THR A O 1
ATOM 1647 N N . GLY A 1 218 ? 5.637 18.867 32.325 1.00 90.62 218 GLY A N 1
ATOM 1648 C CA . GLY A 1 218 ? 4.779 17.853 32.947 1.00 90.62 218 GLY A CA 1
ATOM 1649 C C . GLY A 1 218 ? 3.799 17.202 31.975 1.00 90.62 218 GLY A C 1
ATOM 1650 O O . GLY A 1 218 ? 3.920 17.337 30.758 1.00 90.62 218 GLY A O 1
ATOM 1651 N N . TYR A 1 219 ? 2.832 16.457 32.512 1.00 89.81 219 TYR A N 1
ATOM 1652 C CA . TYR A 1 219 ? 1.863 15.725 31.698 1.00 89.81 219 TYR A CA 1
ATOM 1653 C C . TYR A 1 219 ? 0.622 16.561 31.382 1.00 89.81 219 TYR A C 1
ATOM 1655 O O . TYR A 1 219 ? 0.091 17.256 32.241 1.00 89.81 219 TYR A O 1
ATOM 1663 N N . TYR A 1 220 ? 0.098 16.412 30.173 1.00 91.31 220 TYR A N 1
ATOM 1664 C CA . TYR A 1 220 ? -1.166 17.003 29.740 1.00 91.31 220 TYR A CA 1
ATOM 1665 C C . TYR A 1 220 ? -1.977 15.990 28.934 1.00 91.31 220 TYR A C 1
ATOM 1667 O O . TYR A 1 220 ? -1.443 14.979 28.467 1.00 91.31 220 TYR A O 1
ATOM 1675 N N . LEU A 1 221 ? -3.275 16.238 28.781 1.00 91.12 221 LEU A N 1
ATOM 1676 C CA . LEU A 1 221 ? -4.137 15.406 27.951 1.00 91.12 221 LEU A CA 1
ATOM 1677 C C . LEU A 1 221 ? -4.292 16.023 26.571 1.00 91.12 221 LEU A C 1
ATOM 1679 O O . LEU A 1 221 ? -4.345 17.241 26.415 1.00 91.12 221 LEU A O 1
ATOM 1683 N N . SER A 1 222 ? -4.385 15.165 25.565 1.00 92.19 222 SER A N 1
ATOM 1684 C CA . SER A 1 222 ? -4.692 15.559 24.205 1.00 92.19 222 SER A CA 1
ATOM 1685 C C . SER A 1 222 ? -5.739 14.638 23.606 1.00 92.19 222 SER A C 1
ATOM 1687 O O . SER A 1 222 ? -5.614 13.420 23.683 1.00 92.19 222 SER A O 1
ATOM 1689 N N . VAL A 1 223 ? -6.766 15.230 23.008 1.00 93.50 223 VAL A N 1
ATOM 1690 C CA . VAL A 1 223 ? -7.657 14.553 22.067 1.00 93.50 223 VAL A CA 1
ATOM 1691 C C . VAL A 1 223 ? -7.205 15.008 20.691 1.00 93.50 223 VAL A C 1
ATOM 1693 O O . VAL A 1 223 ? -7.446 16.156 20.328 1.00 93.50 223 VAL A O 1
ATOM 1696 N N . ALA A 1 224 ? -6.482 14.154 19.975 1.00 92.88 224 ALA A N 1
ATOM 1697 C CA . ALA A 1 224 ? -5.811 14.531 18.736 1.00 92.88 224 ALA A CA 1
ATOM 1698 C C . ALA A 1 224 ? -6.224 13.629 17.583 1.00 92.88 224 ALA A C 1
ATOM 1700 O O . ALA A 1 224 ? -6.303 12.407 17.739 1.00 92.88 224 ALA A O 1
ATOM 1701 N N . SER A 1 225 ? -6.444 14.248 16.428 1.00 93.88 225 SER A N 1
ATOM 1702 C CA . SER A 1 225 ? -6.769 13.577 15.182 1.00 93.88 225 SER A CA 1
ATOM 1703 C C . SER A 1 225 ? -5.531 13.479 14.305 1.00 93.88 225 SER A C 1
ATOM 1705 O O . SER A 1 225 ? -4.836 14.467 14.061 1.00 93.88 225 SER A O 1
ATOM 1707 N N . GLU A 1 226 ? -5.261 12.284 13.803 1.00 90.94 226 GLU A N 1
ATOM 1708 C CA . GLU A 1 226 ? -4.143 12.010 12.910 1.00 90.94 226 GLU A CA 1
ATOM 1709 C C . GLU A 1 226 ? -4.564 11.106 11.754 1.00 90.94 226 GLU A C 1
ATOM 1711 O O . GLU A 1 226 ? -5.336 10.161 11.921 1.00 90.94 226 GLU A O 1
ATOM 1716 N N . GLU A 1 227 ? -4.014 11.376 10.574 1.00 90.94 227 GLU A N 1
ATOM 1717 C CA . GLU A 1 227 ? -4.063 10.431 9.466 1.00 90.94 227 GLU A CA 1
ATOM 1718 C C . GLU A 1 227 ? -3.147 9.245 9.797 1.00 90.94 227 GLU A C 1
ATOM 1720 O O . GLU A 1 227 ? -1.950 9.398 10.056 1.00 90.94 227 GLU A O 1
ATOM 1725 N N . ILE A 1 228 ? -3.726 8.049 9.858 1.00 90.75 228 ILE A N 1
ATOM 1726 C CA . ILE A 1 228 ? -2.990 6.814 10.132 1.00 90.75 228 ILE A CA 1
ATOM 1727 C C . ILE A 1 228 ? -2.364 6.278 8.855 1.00 90.75 228 ILE A C 1
ATOM 1729 O O . ILE A 1 228 ? -1.250 5.760 8.870 1.00 90.75 228 ILE A O 1
ATOM 1733 N N . THR A 1 229 ? -3.109 6.347 7.762 1.00 93.00 229 THR A N 1
ATOM 1734 C CA . THR A 1 229 ? -2.701 5.784 6.489 1.00 93.00 229 THR A CA 1
ATOM 1735 C C . THR A 1 229 ? -3.533 6.374 5.363 1.00 93.00 229 THR A C 1
ATOM 1737 O O . THR A 1 229 ? -4.691 6.725 5.578 1.00 93.00 229 THR A O 1
ATOM 1740 N N . THR A 1 230 ? -2.948 6.431 4.170 1.00 92.12 230 THR A N 1
ATOM 1741 C CA . THR A 1 230 ? -3.626 6.847 2.940 1.00 92.12 230 THR A CA 1
ATOM 1742 C C . THR A 1 230 ? -3.981 5.682 2.009 1.00 92.12 230 THR A C 1
ATOM 1744 O O . THR A 1 230 ? -4.541 5.881 0.937 1.00 92.12 230 THR A O 1
ATOM 1747 N N . ARG A 1 231 ? -3.649 4.447 2.412 1.00 94.25 231 ARG A N 1
ATOM 1748 C CA . ARG A 1 231 ? -4.077 3.204 1.758 1.00 94.25 231 ARG A CA 1
ATOM 1749 C C . ARG A 1 231 ? -4.315 2.139 2.824 1.00 94.25 231 ARG A C 1
ATOM 1751 O O . ARG A 1 231 ? -3.384 1.747 3.524 1.00 94.25 231 ARG A O 1
ATOM 1758 N N . ALA A 1 232 ? -5.541 1.645 2.915 1.00 96.31 232 ALA A N 1
ATOM 1759 C CA . ALA A 1 232 ? -5.926 0.618 3.872 1.00 96.31 232 ALA A CA 1
ATOM 1760 C C . ALA A 1 232 ? -6.696 -0.511 3.178 1.00 96.31 232 ALA A C 1
ATOM 1762 O O . ALA A 1 232 ? -7.914 -0.432 3.005 1.00 96.31 232 ALA A O 1
ATOM 1763 N N . GLU A 1 233 ? -6.006 -1.598 2.817 1.00 96.75 233 GLU A N 1
ATOM 1764 C CA . GLU A 1 233 ? -6.655 -2.764 2.197 1.00 96.75 233 GLU A CA 1
ATOM 1765 C C . GLU A 1 233 ? -7.680 -3.425 3.124 1.00 96.75 233 GLU A C 1
ATOM 1767 O O . GLU A 1 233 ? -8.607 -4.082 2.651 1.00 96.75 233 GLU A O 1
ATOM 1772 N N . ILE A 1 234 ? -7.553 -3.225 4.442 1.00 97.69 234 ILE A N 1
ATOM 1773 C CA . ILE A 1 234 ? -8.498 -3.767 5.418 1.00 97.69 234 ILE A CA 1
ATOM 1774 C C . ILE A 1 234 ? -9.930 -3.299 5.157 1.00 97.69 234 ILE A C 1
ATOM 1776 O O . ILE A 1 234 ? -10.837 -4.087 5.353 1.00 97.69 234 ILE A O 1
ATOM 1780 N N . VAL A 1 235 ? -10.158 -2.094 4.625 1.00 98.19 235 VAL A N 1
ATOM 1781 C CA . VAL A 1 235 ? -11.522 -1.606 4.345 1.00 98.19 235 VAL A CA 1
ATOM 1782 C C . VAL A 1 235 ? -12.220 -2.460 3.283 1.00 98.19 235 VAL A C 1
ATOM 1784 O O . VAL A 1 235 ? -13.422 -2.701 3.365 1.00 98.19 235 VAL A O 1
ATOM 1787 N N . LEU A 1 236 ? -11.472 -2.938 2.284 1.00 98.12 236 LEU A N 1
ATOM 1788 C CA . LEU A 1 236 ? -12.003 -3.815 1.240 1.00 98.12 236 LEU A CA 1
ATOM 1789 C C . LEU A 1 236 ? -11.970 -5.297 1.654 1.00 98.12 236 LEU A C 1
ATOM 1791 O O . LEU A 1 236 ? -12.787 -6.082 1.174 1.00 98.12 236 LEU A O 1
ATOM 1795 N N . GLY A 1 237 ? -11.020 -5.680 2.512 1.00 98.00 237 GLY A N 1
ATOM 1796 C CA . GLY A 1 237 ? -10.834 -7.051 2.989 1.00 98.00 237 GLY A CA 1
ATOM 1797 C C . GLY A 1 237 ? -11.785 -7.460 4.114 1.00 98.00 237 GLY A C 1
ATOM 1798 O O . GLY A 1 237 ? -12.193 -8.618 4.152 1.00 98.00 237 GLY A O 1
ATOM 1799 N N . ASP A 1 238 ? -12.135 -6.526 4.996 1.00 98.38 238 ASP A N 1
ATOM 1800 C CA . ASP A 1 238 ? -13.099 -6.677 6.087 1.00 98.38 238 ASP A CA 1
ATOM 1801 C C . ASP A 1 238 ? -14.515 -6.429 5.543 1.00 98.38 238 ASP A C 1
ATOM 1803 O O . ASP A 1 238 ? -14.949 -5.296 5.313 1.00 98.38 238 ASP A O 1
ATOM 1807 N N . LEU A 1 239 ? -15.235 -7.511 5.271 1.00 98.25 239 LEU A N 1
ATOM 1808 C CA . LEU A 1 239 ? -16.535 -7.525 4.614 1.00 98.25 239 LEU A CA 1
ATOM 1809 C C . LEU A 1 239 ? -17.711 -7.489 5.592 1.00 98.25 239 LEU A C 1
ATOM 1811 O O . LEU A 1 239 ? -18.844 -7.391 5.125 1.00 98.25 239 LEU A O 1
ATOM 1815 N N . ASP A 1 240 ? -17.511 -7.546 6.904 1.00 97.31 240 ASP A N 1
ATOM 1816 C CA . ASP A 1 240 ? -18.602 -7.444 7.888 1.00 97.31 240 ASP A CA 1
ATOM 1817 C C . ASP A 1 240 ? -18.400 -6.347 8.950 1.00 97.31 240 ASP A C 1
ATOM 1819 O O . ASP A 1 240 ? -19.320 -6.050 9.718 1.00 97.31 240 ASP A O 1
ATOM 1823 N N . GLY A 1 241 ? -17.266 -5.654 8.909 1.00 96.56 241 GLY A N 1
ATOM 1824 C CA . GLY A 1 241 ? -16.962 -4.453 9.672 1.00 96.56 241 GLY A CA 1
ATOM 1825 C C . GLY A 1 241 ? -17.825 -3.246 9.313 1.00 96.56 241 GLY A C 1
ATOM 1826 O O . GLY A 1 241 ? -18.514 -3.185 8.287 1.00 96.56 241 GLY A O 1
ATOM 1827 N N . ASN A 1 242 ? -17.774 -2.244 10.183 1.00 97.38 242 ASN A N 1
ATOM 1828 C CA . ASN A 1 242 ? -18.697 -1.107 10.219 1.00 97.38 242 ASN A CA 1
ATOM 1829 C C . ASN A 1 242 ? -18.228 0.110 9.388 1.00 97.38 242 ASN A C 1
ATOM 1831 O O . ASN A 1 242 ? -18.479 1.261 9.748 1.00 97.38 242 ASN A O 1
ATOM 1835 N N . TRP A 1 243 ? -17.504 -0.126 8.295 1.00 98.00 243 TRP A N 1
ATOM 1836 C CA . TRP A 1 243 ? -16.775 0.909 7.552 1.00 98.00 243 TRP A CA 1
ATOM 1837 C C . TRP A 1 243 ? -17.661 2.012 6.964 1.00 98.00 243 TRP A C 1
ATOM 1839 O O . TRP A 1 243 ? -17.275 3.180 6.986 1.00 98.00 243 TRP A O 1
ATOM 1849 N N . GLU A 1 244 ? -18.870 1.685 6.508 1.00 97.38 244 GLU A N 1
ATOM 1850 C CA . GLU A 1 244 ? -19.831 2.655 5.973 1.00 97.38 244 GLU A CA 1
ATOM 1851 C C . GLU A 1 244 ? -20.133 3.764 6.987 1.00 97.38 244 GLU A C 1
ATOM 1853 O O . GLU A 1 244 ? -20.070 4.948 6.665 1.00 97.38 244 GLU A O 1
ATOM 1858 N N . ASN A 1 245 ? -20.383 3.405 8.247 1.00 96.69 245 ASN A N 1
ATOM 1859 C CA . ASN A 1 245 ? -20.727 4.376 9.288 1.00 96.69 245 ASN A CA 1
ATOM 1860 C C . ASN A 1 245 ? -19.539 5.248 9.720 1.00 96.69 245 ASN A C 1
ATOM 1862 O O . ASN A 1 245 ? -19.730 6.287 10.365 1.00 96.69 245 ASN A O 1
ATOM 1866 N N . LEU A 1 246 ? -18.320 4.852 9.360 1.00 97.56 246 LEU A N 1
ATOM 1867 C CA . LEU A 1 246 ? -17.085 5.575 9.657 1.00 97.56 246 LEU A CA 1
ATOM 1868 C C . LEU A 1 246 ? -16.667 6.509 8.525 1.00 97.56 246 LEU A C 1
ATOM 1870 O O . LEU A 1 246 ? -15.899 7.438 8.758 1.00 97.56 246 LEU A O 1
ATOM 1874 N N . TYR A 1 247 ? -17.188 6.307 7.318 1.00 98.12 247 TYR A N 1
ATOM 1875 C CA . TYR A 1 247 ? -16.836 7.124 6.168 1.00 98.12 247 TYR A CA 1
ATOM 1876 C C . TYR A 1 247 ? -17.317 8.574 6.307 1.00 98.12 247 TYR A C 1
ATOM 1878 O O . TYR A 1 247 ? -18.465 8.853 6.676 1.00 98.12 247 TYR A O 1
ATOM 1886 N N . ARG A 1 248 ? -16.429 9.516 5.998 1.00 96.88 248 ARG A N 1
ATOM 1887 C CA . ARG A 1 248 ? -16.662 10.958 5.985 1.00 96.88 248 ARG A CA 1
ATOM 1888 C C . ARG A 1 248 ? -16.084 11.522 4.697 1.00 96.88 248 ARG A C 1
ATOM 1890 O O . ARG A 1 248 ? -14.875 11.551 4.516 1.00 96.88 248 ARG A O 1
ATOM 1897 N N . GLU A 1 249 ? -16.955 12.039 3.838 1.00 94.81 249 GLU A N 1
ATOM 1898 C CA . GLU A 1 249 ? -16.506 12.763 2.644 1.00 94.81 249 GLU A CA 1
ATOM 1899 C C . GLU A 1 249 ? -15.712 14.020 3.020 1.00 94.81 249 GLU A C 1
ATOM 1901 O O . GLU A 1 249 ? -14.708 14.343 2.399 1.00 94.81 249 GLU A O 1
ATOM 1906 N N . LYS A 1 250 ? -16.166 14.721 4.062 1.00 94.69 250 LYS A N 1
ATOM 1907 C CA . LYS A 1 250 ? -15.478 15.851 4.680 1.00 94.69 250 LYS A CA 1
ATOM 1908 C C . LYS A 1 250 ? -15.491 15.639 6.185 1.00 94.69 250 LYS A C 1
ATOM 1910 O O . LYS A 1 250 ? -16.554 15.443 6.778 1.00 94.69 250 LYS A O 1
ATOM 1915 N N . LEU A 1 251 ? -14.325 15.696 6.809 1.00 95.38 251 LEU A N 1
ATOM 1916 C CA . LEU A 1 251 ? -14.166 15.618 8.253 1.00 95.38 251 LEU A CA 1
ATOM 1917 C C . LEU A 1 251 ? -13.517 16.904 8.748 1.00 95.38 251 LEU A C 1
ATOM 1919 O O . LEU A 1 251 ? -12.346 17.156 8.486 1.00 95.38 251 LEU A O 1
ATOM 1923 N N . LYS A 1 252 ? -14.266 17.680 9.530 1.00 95.44 252 LYS A N 1
ATOM 1924 C CA . LYS A 1 252 ? -13.710 18.752 10.354 1.00 95.44 252 LYS A CA 1
ATOM 1925 C C . LYS A 1 252 ? -13.523 18.227 11.772 1.00 95.44 252 LYS A C 1
ATOM 1927 O O . LYS A 1 252 ? -14.477 18.175 12.547 1.00 95.44 252 LYS A O 1
ATOM 1932 N N . ALA A 1 253 ? -12.308 17.805 12.093 1.00 93.12 253 ALA A N 1
ATOM 1933 C CA . ALA A 1 253 ? -11.953 17.350 13.425 1.00 93.12 253 ALA A CA 1
ATOM 1934 C C . ALA A 1 253 ? -11.506 18.532 14.293 1.00 93.12 253 ALA A C 1
ATOM 1936 O O . ALA A 1 253 ? -10.842 19.457 13.819 1.00 93.12 253 ALA A O 1
ATOM 1937 N N . VAL A 1 254 ? -11.885 18.498 15.568 1.00 93.25 254 VAL A N 1
ATOM 1938 C CA . VAL A 1 254 ? -11.448 19.484 16.556 1.00 93.25 254 VAL A CA 1
ATOM 1939 C C . VAL A 1 254 ? -10.572 18.769 17.565 1.00 93.25 254 VAL A C 1
ATOM 1941 O O . VAL A 1 254 ? -11.047 17.905 18.301 1.00 93.25 254 VAL A O 1
ATOM 1944 N N . ASP A 1 255 ? -9.307 19.157 17.587 1.00 94.44 255 ASP A N 1
ATOM 1945 C CA . ASP A 1 255 ? -8.326 18.624 18.511 1.00 94.44 255 ASP A CA 1
ATOM 1946 C C . ASP A 1 255 ? -8.199 19.545 19.718 1.00 94.44 255 ASP A C 1
ATOM 1948 O O . ASP A 1 255 ? -8.327 20.771 19.622 1.00 94.44 255 ASP A O 1
ATOM 1952 N N . TYR A 1 256 ? -7.892 18.938 20.853 1.00 95.19 256 TYR A N 1
ATOM 1953 C CA . TYR A 1 256 ? -7.693 19.629 22.111 1.00 95.19 256 TYR A CA 1
ATOM 1954 C C . TYR A 1 256 ? -6.391 19.177 22.749 1.00 95.19 256 TYR A C 1
ATOM 1956 O O . TYR A 1 256 ? -6.043 17.997 22.725 1.00 95.19 256 TYR A O 1
ATOM 1964 N N . GLU A 1 257 ? -5.703 20.112 23.381 1.00 94.94 257 GLU A N 1
ATOM 1965 C CA . GLU A 1 257 ? -4.684 19.829 24.386 1.00 94.94 257 GLU A CA 1
ATOM 1966 C C . GLU A 1 257 ? -5.066 20.610 25.630 1.00 94.94 257 GLU A C 1
ATOM 1968 O O . GLU A 1 257 ? -5.355 21.798 25.530 1.00 94.94 257 GLU A O 1
ATOM 1973 N N . PHE A 1 258 ? -5.096 19.982 26.795 1.00 93.25 258 PHE A N 1
ATOM 1974 C CA . PHE A 1 258 ? -5.573 20.653 27.995 1.00 93.25 258 PHE A CA 1
ATOM 1975 C C . PHE A 1 258 ? -4.837 20.188 29.241 1.00 93.25 258 PHE A C 1
ATOM 1977 O O . PHE A 1 258 ? -4.381 19.043 29.344 1.00 93.25 258 PHE A O 1
ATOM 1984 N N . LEU A 1 259 ? -4.723 21.114 30.190 1.00 90.62 259 LEU A N 1
ATOM 1985 C CA . LEU A 1 259 ? -4.232 20.821 31.524 1.00 90.62 259 LEU A CA 1
ATOM 1986 C C . LEU A 1 259 ? -5.412 20.427 32.405 1.00 90.62 259 LEU A C 1
ATOM 1988 O O . LEU A 1 259 ? -6.284 21.272 32.627 1.00 90.62 259 LEU A O 1
ATOM 1992 N N . PRO A 1 260 ? -5.438 19.189 32.924 1.00 84.50 260 PRO A N 1
ATOM 1993 C CA . PRO A 1 260 ? -6.479 18.815 33.852 1.00 84.50 260 PRO A CA 1
ATOM 1994 C C . PRO A 1 260 ? -6.382 19.628 35.151 1.00 84.50 260 PRO A C 1
ATOM 1996 O O . PRO A 1 260 ? -5.277 19.990 35.582 1.00 84.50 260 PRO A O 1
ATOM 1999 N N . HIS A 1 261 ? -7.518 19.926 35.787 1.00 82.25 261 HIS A N 1
ATOM 2000 C CA . HIS A 1 261 ? -7.546 20.676 37.047 1.00 82.25 261 HIS A CA 1
ATOM 2001 C C . HIS A 1 261 ? -6.835 19.885 38.154 1.00 82.25 261 HIS A C 1
ATOM 2003 O O . HIS A 1 261 ? -6.050 20.440 38.927 1.00 82.25 261 HIS A O 1
ATOM 2009 N N . ASN A 1 262 ? -7.030 18.561 38.177 1.00 74.12 262 ASN A N 1
ATOM 2010 C CA . ASN A 1 262 ? -6.389 17.660 39.127 1.00 74.12 262 ASN A CA 1
ATOM 2011 C C . ASN A 1 262 ? -5.096 17.045 38.554 1.00 74.12 262 ASN A C 1
ATOM 2013 O O . ASN A 1 262 ? -5.076 15.938 38.013 1.00 74.12 262 ASN A O 1
ATOM 2017 N N . ARG A 1 263 ? -3.980 17.770 38.694 1.00 71.12 263 ARG A N 1
ATOM 2018 C CA . ARG A 1 263 ? -2.659 17.445 38.111 1.00 71.12 263 ARG A CA 1
ATOM 2019 C C . ARG A 1 263 ? -1.903 16.316 38.829 1.00 71.12 263 ARG A C 1
ATOM 2021 O O . ARG A 1 263 ? -0.698 16.415 39.058 1.00 71.12 263 ARG A O 1
ATOM 2028 N N . THR A 1 264 ? -2.581 15.242 39.221 1.00 72.00 264 THR A N 1
ATOM 2029 C CA . THR A 1 264 ? -1.885 14.075 39.785 1.00 72.00 264 THR A CA 1
ATOM 2030 C C . THR A 1 264 ? -1.146 13.313 38.688 1.00 72.00 264 THR A C 1
ATOM 2032 O O . THR A 1 264 ? -1.532 13.338 37.527 1.00 72.00 264 THR A O 1
ATOM 2035 N N . SER A 1 265 ? -0.115 12.542 39.023 1.00 69.31 265 SER A N 1
ATOM 2036 C CA . SER A 1 265 ? 0.517 11.653 38.037 1.00 69.31 265 SER A CA 1
ATOM 2037 C C . SER A 1 265 ? -0.412 10.537 37.527 1.00 69.31 265 SER A C 1
ATOM 2039 O O . SER A 1 265 ? -0.035 9.834 36.591 1.00 69.31 265 SER A O 1
ATOM 2041 N N . LYS A 1 266 ? -1.615 10.379 38.101 1.00 74.19 266 LYS A N 1
ATOM 2042 C CA . LYS A 1 266 ? -2.529 9.248 37.885 1.00 74.19 266 LYS A CA 1
ATOM 2043 C C . LYS A 1 266 ? -3.702 9.517 36.930 1.00 74.19 266 LYS A C 1
ATOM 2045 O O . LYS A 1 266 ? -4.439 8.581 36.660 1.00 74.19 266 LYS A O 1
ATOM 2050 N N . PHE A 1 267 ? -3.874 10.725 36.387 1.00 78.31 267 PHE A N 1
ATOM 2051 C CA . PHE A 1 267 ? -4.891 10.966 35.347 1.00 78.31 267 PHE A CA 1
ATOM 2052 C C . PHE A 1 267 ? -4.490 10.292 34.012 1.00 78.31 267 PHE A C 1
ATOM 2054 O O . PHE A 1 267 ? -3.287 10.075 33.784 1.00 78.31 267 PHE A O 1
ATOM 2061 N N . PRO A 1 268 ? -5.439 10.013 33.095 1.00 82.88 268 PRO A N 1
ATOM 2062 C CA . PRO A 1 268 ? -6.892 10.224 33.214 1.00 82.88 268 PRO A CA 1
ATOM 2063 C C . PRO A 1 268 ? -7.631 9.101 33.970 1.00 82.88 268 PRO A C 1
ATOM 2065 O O . PRO A 1 268 ? -7.189 7.952 33.939 1.00 82.88 268 PRO A O 1
ATOM 2068 N N . PHE A 1 269 ? -8.772 9.414 34.598 1.00 83.56 269 PHE A N 1
ATOM 2069 C CA . PHE A 1 269 ? -9.641 8.448 35.289 1.00 83.56 269 PHE A CA 1
ATOM 2070 C C . PHE A 1 269 ? -10.932 8.148 34.507 1.00 83.56 269 PHE A C 1
ATOM 2072 O O . PHE A 1 269 ? -11.460 8.991 33.785 1.00 83.56 269 PHE A O 1
ATOM 2079 N N . GLU A 1 270 ? -11.476 6.936 34.651 1.00 85.75 270 GLU A N 1
ATOM 2080 C CA . GLU A 1 270 ? -12.795 6.627 34.084 1.00 85.75 270 GLU A CA 1
ATOM 2081 C C . GLU A 1 270 ? -13.893 7.441 34.770 1.00 85.75 270 GLU A C 1
ATOM 2083 O O . GLU A 1 270 ? -13.873 7.620 35.987 1.00 85.75 270 GLU A O 1
ATOM 2088 N N . ASN A 1 271 ? -14.887 7.873 33.991 1.00 88.38 271 ASN A N 1
ATOM 2089 C CA . ASN A 1 271 ? -15.995 8.723 34.434 1.00 88.38 271 ASN A CA 1
ATOM 2090 C C . ASN A 1 271 ? -15.549 10.077 35.018 1.00 88.38 271 ASN A C 1
ATOM 2092 O O . ASN A 1 271 ? -16.290 10.700 35.778 1.00 88.38 271 ASN A O 1
ATOM 2096 N N . GLU A 1 272 ? -14.349 10.540 34.666 1.00 89.06 272 GLU A N 1
ATOM 2097 C CA . GLU A 1 272 ? -13.838 11.840 35.086 1.00 89.06 272 GLU A CA 1
ATOM 2098 C C . GLU A 1 272 ? -14.520 12.968 34.309 1.00 89.06 272 GLU A C 1
ATOM 2100 O O . GLU A 1 272 ? -14.658 12.916 33.083 1.00 89.06 272 GLU A O 1
ATOM 2105 N N . VAL A 1 273 ? -14.928 14.006 35.036 1.00 90.25 273 VAL A N 1
ATOM 2106 C CA . VAL A 1 273 ? -15.360 15.282 34.469 1.00 90.25 273 VAL A CA 1
ATOM 2107 C C . VAL A 1 273 ? -14.405 16.347 34.970 1.00 90.25 273 VAL A C 1
ATOM 2109 O O . VAL A 1 273 ? -14.238 16.508 36.177 1.00 90.25 273 VAL A O 1
ATOM 2112 N N . ASP A 1 274 ? -13.800 17.074 34.042 1.00 89.56 274 ASP A N 1
ATOM 2113 C CA . ASP A 1 274 ? -12.808 18.091 34.342 1.00 89.56 274 ASP A CA 1
ATOM 2114 C C . ASP A 1 274 ? -13.136 19.409 33.642 1.00 89.56 274 ASP A C 1
ATOM 2116 O O . ASP A 1 274 ? -13.594 19.433 32.497 1.00 89.56 274 ASP A O 1
ATOM 2120 N N . GLN A 1 275 ? -12.897 20.513 34.338 1.00 89.19 275 GLN A N 1
ATOM 2121 C CA . GLN A 1 275 ? -13.065 21.863 33.823 1.00 89.19 275 GLN A CA 1
ATOM 2122 C C . GLN A 1 275 ? -11.689 22.462 33.543 1.00 89.19 275 GLN A C 1
ATOM 2124 O O . GLN A 1 275 ? -10.988 22.935 34.439 1.00 89.19 275 GLN A O 1
ATOM 2129 N N . ALA A 1 276 ? -11.302 22.464 32.271 1.00 88.19 276 ALA A N 1
ATOM 2130 C CA . ALA A 1 276 ? -10.025 23.007 31.843 1.00 88.19 276 ALA A CA 1
ATOM 2131 C C . ALA A 1 276 ? -10.166 24.494 31.486 1.00 88.19 276 ALA A C 1
ATOM 2133 O O . ALA A 1 276 ? -10.733 24.859 30.451 1.00 88.19 276 ALA A O 1
ATOM 2134 N N . GLY A 1 277 ? -9.604 25.354 32.340 1.00 88.62 277 GLY A N 1
ATOM 2135 C CA . GLY A 1 277 ? -9.401 26.781 32.056 1.00 88.62 277 GLY A CA 1
ATOM 2136 C C . GLY A 1 277 ? -8.150 27.076 31.215 1.00 88.62 277 GLY A C 1
ATOM 2137 O O . GLY A 1 277 ? -7.973 28.201 30.760 1.00 88.62 277 GLY A O 1
ATOM 2138 N N . THR A 1 278 ? -7.294 26.073 30.990 1.00 92.00 278 THR A N 1
ATOM 2139 C CA . THR A 1 278 ? -6.027 26.192 30.252 1.00 92.00 278 THR A CA 1
ATOM 2140 C C . THR A 1 278 ? -5.960 25.119 29.170 1.00 92.00 278 THR A C 1
ATOM 2142 O O . THR A 1 278 ? -5.799 23.933 29.476 1.00 92.00 278 THR A O 1
ATOM 2145 N N . TYR A 1 279 ? -6.097 25.515 27.904 1.00 94.25 279 TYR A N 1
ATOM 2146 C CA . TYR A 1 279 ? -6.110 24.573 26.785 1.00 94.25 279 TYR A CA 1
ATOM 2147 C C . TYR A 1 279 ? -5.575 25.187 25.481 1.00 94.25 279 TYR A C 1
ATOM 2149 O O . TYR A 1 279 ? -5.365 26.392 25.373 1.00 94.25 279 TYR A O 1
ATOM 2157 N N . ASN A 1 280 ? -5.357 24.338 24.480 1.00 94.25 280 ASN A N 1
ATOM 2158 C CA . ASN A 1 280 ? -5.249 24.690 23.071 1.00 94.25 280 ASN A CA 1
ATOM 2159 C C . ASN A 1 280 ? -6.361 23.984 22.303 1.00 94.25 280 ASN A C 1
ATOM 2161 O O . ASN A 1 280 ? -6.755 22.864 22.641 1.00 94.25 280 ASN A O 1
ATOM 2165 N N . ARG A 1 281 ? -6.846 24.639 21.252 1.00 92.31 281 ARG A N 1
ATOM 2166 C CA . ARG A 1 281 ? -7.824 24.084 20.324 1.00 92.31 281 ARG A CA 1
ATOM 2167 C C . ARG A 1 281 ? -7.277 24.197 18.914 1.00 92.31 281 ARG A C 1
ATOM 2169 O O . ARG A 1 281 ? -6.879 25.283 18.498 1.00 92.31 281 ARG A O 1
ATOM 2176 N N . TYR A 1 282 ? -7.320 23.099 18.176 1.00 91.81 282 TYR A N 1
ATOM 2177 C CA . TYR A 1 282 ? -6.921 23.058 16.776 1.00 91.81 282 TYR A CA 1
ATOM 2178 C C . TYR A 1 282 ? -8.074 22.526 15.937 1.00 91.81 282 TYR A C 1
ATOM 2180 O O . TYR A 1 282 ? -8.839 21.675 16.381 1.00 91.81 282 TYR A O 1
ATOM 2188 N N . GLU A 1 283 ? -8.204 23.027 14.716 1.00 92.75 283 GLU A N 1
ATOM 2189 C CA . GLU A 1 283 ? -9.124 22.465 13.734 1.00 92.75 283 GLU A CA 1
ATOM 2190 C C . GLU A 1 283 ? -8.307 21.811 12.626 1.00 92.75 283 GLU A C 1
ATOM 2192 O O . GLU A 1 283 ? -7.372 22.412 12.095 1.00 92.75 283 GLU A O 1
ATOM 2197 N N . ARG A 1 284 ? -8.663 20.575 12.282 1.00 92.56 284 ARG A N 1
ATOM 2198 C CA . ARG A 1 284 ? -8.093 19.843 11.153 1.00 92.56 284 ARG A CA 1
ATOM 2199 C C . ARG A 1 284 ? -9.204 19.489 10.186 1.00 92.56 284 ARG A C 1
ATOM 2201 O O . ARG A 1 284 ? -10.295 19.105 10.603 1.00 92.56 284 ARG A O 1
ATOM 2208 N N . CYS A 1 285 ? -8.913 19.619 8.902 1.00 93.62 285 CYS A N 1
ATOM 2209 C CA . CYS A 1 285 ? -9.816 19.202 7.844 1.00 93.62 285 CYS A CA 1
ATOM 2210 C C . CYS A 1 285 ? -9.189 18.025 7.108 1.00 93.62 285 CYS A C 1
ATOM 2212 O O . CYS A 1 285 ? -8.007 18.069 6.774 1.00 93.62 285 CYS A O 1
ATOM 2214 N N . PHE A 1 286 ? -9.991 16.998 6.880 1.00 94.00 286 PHE A N 1
ATOM 2215 C CA . PHE A 1 286 ? -9.638 15.842 6.078 1.00 94.00 286 PHE A CA 1
ATOM 2216 C C . PHE A 1 286 ? -10.737 15.613 5.052 1.00 94.00 286 PHE A C 1
ATOM 2218 O O . PHE A 1 286 ? -11.920 15.838 5.335 1.00 94.00 286 PHE A O 1
ATOM 2225 N N . ASP A 1 287 ? -10.335 15.142 3.885 1.00 94.19 287 ASP A N 1
ATOM 2226 C CA . ASP A 1 287 ? -11.225 14.850 2.777 1.00 94.19 287 ASP A CA 1
ATOM 2227 C C . ASP A 1 287 ? -11.203 13.351 2.513 1.00 94.19 287 ASP A C 1
ATOM 2229 O O . ASP A 1 287 ? -10.134 12.753 2.489 1.00 94.19 287 ASP A O 1
ATOM 2233 N N . ASP A 1 288 ? -12.384 12.771 2.316 1.00 96.56 288 ASP A N 1
ATOM 2234 C CA . ASP A 1 288 ? -12.562 11.383 1.899 1.00 96.56 288 ASP A CA 1
ATOM 2235 C C . ASP A 1 288 ? -11.860 10.356 2.810 1.00 96.56 288 ASP A C 1
ATOM 2237 O O . ASP A 1 288 ? -10.989 9.590 2.405 1.00 96.56 288 ASP A O 1
ATOM 2241 N N . VAL A 1 289 ? -12.252 10.330 4.085 1.00 97.50 289 VAL A N 1
ATOM 2242 C CA . VAL A 1 289 ? -11.597 9.497 5.105 1.00 97.50 289 VAL A CA 1
ATOM 2243 C C . VAL A 1 289 ? -12.565 8.584 5.839 1.00 97.50 289 VAL A C 1
ATOM 2245 O O . VAL A 1 289 ? -13.734 8.901 6.051 1.00 97.50 289 VAL A O 1
ATOM 2248 N N . PHE A 1 290 ? -12.051 7.462 6.323 1.00 98.06 290 PHE A N 1
ATOM 2249 C CA . PHE A 1 290 ? -12.690 6.660 7.358 1.00 98.06 290 PHE A CA 1
ATOM 2250 C C . PHE A 1 290 ? -12.247 7.194 8.718 1.00 98.06 290 PHE A C 1
ATOM 2252 O O . PHE A 1 290 ? -11.073 7.101 9.078 1.00 98.06 290 PHE A O 1
ATOM 2259 N N . HIS A 1 291 ? -13.178 7.791 9.464 1.00 97.56 291 HIS A N 1
ATOM 2260 C CA . HIS A 1 291 ? -12.901 8.411 10.756 1.00 97.56 291 HIS A CA 1
ATOM 2261 C C . HIS A 1 291 ? -13.167 7.447 11.908 1.00 97.56 291 HIS A C 1
ATOM 2263 O O . HIS A 1 291 ? -14.309 7.071 12.175 1.00 97.56 291 HIS A O 1
ATOM 2269 N N . ILE A 1 292 ? -12.107 7.084 12.622 1.00 96.31 292 ILE A N 1
ATOM 2270 C CA . ILE A 1 292 ? -12.147 6.179 13.767 1.00 96.31 292 ILE A CA 1
ATOM 2271 C C . ILE A 1 292 ? -11.967 6.989 15.050 1.00 96.31 292 ILE A C 1
ATOM 2273 O O . ILE A 1 292 ? -10.911 7.570 15.298 1.00 96.31 292 ILE A O 1
ATOM 2277 N N . VAL A 1 293 ? -13.003 7.022 15.884 1.00 94.81 293 VAL A N 1
ATOM 2278 C CA . VAL A 1 293 ? -12.958 7.669 17.200 1.00 94.81 293 VAL A CA 1
ATOM 2279 C C . VAL A 1 293 ? -12.589 6.621 18.245 1.00 94.81 293 VAL A C 1
ATOM 2281 O O . VAL A 1 293 ? -13.440 5.862 18.706 1.00 94.81 293 VAL A O 1
ATOM 2284 N N . ASP A 1 294 ? -11.314 6.581 18.626 1.00 91.38 294 ASP A N 1
ATOM 2285 C CA . ASP A 1 294 ? -10.772 5.634 19.605 1.00 91.38 294 ASP A CA 1
ATOM 2286 C C . ASP A 1 294 ? -10.642 6.259 21.002 1.00 91.38 294 ASP A C 1
ATOM 2288 O O . ASP A 1 294 ? -9.636 6.131 21.697 1.00 91.38 294 ASP A O 1
ATOM 2292 N N . HIS A 1 295 ? -11.680 6.976 21.425 1.00 91.88 295 HIS A N 1
ATOM 2293 C CA . HIS A 1 295 ? -11.817 7.493 22.784 1.00 91.88 295 HIS A CA 1
ATOM 2294 C C . HIS A 1 295 ? -13.296 7.694 23.139 1.00 91.88 295 HIS A C 1
ATOM 2296 O O . HIS A 1 295 ? -14.142 7.832 22.261 1.00 91.88 295 HIS A O 1
ATOM 2302 N N . ASN A 1 296 ? -13.605 7.768 24.436 1.00 92.69 296 ASN A N 1
ATOM 2303 C CA . ASN A 1 296 ? -14.941 8.099 24.948 1.00 92.69 296 ASN A CA 1
ATOM 2304 C C . ASN A 1 296 ? -14.938 9.464 25.653 1.00 92.69 296 ASN A C 1
ATOM 2306 O O . ASN A 1 296 ? -15.392 9.588 26.790 1.00 92.69 296 ASN A O 1
ATOM 2310 N N . VAL A 1 297 ? -14.370 10.477 24.992 1.00 92.75 297 VAL A N 1
ATOM 2311 C CA . VAL A 1 297 ? -14.292 11.848 25.529 1.00 92.75 297 VAL A CA 1
ATOM 2312 C C . VAL A 1 297 ? -15.332 12.717 24.849 1.00 92.75 297 VAL A C 1
ATOM 2314 O O . VAL A 1 297 ? -15.354 12.804 23.622 1.00 92.75 297 VAL A O 1
ATOM 2317 N N . THR A 1 298 ? -16.134 13.418 25.642 1.00 92.88 298 THR A N 1
ATOM 2318 C CA . THR A 1 298 ? -16.971 14.523 25.176 1.00 92.88 298 THR A CA 1
ATOM 2319 C C . THR A 1 298 ? -16.404 15.847 25.666 1.00 92.88 298 THR A C 1
ATOM 2321 O O . THR A 1 298 ? -16.005 15.958 26.822 1.00 92.88 298 THR A O 1
ATOM 2324 N N . VAL A 1 299 ? -16.390 16.859 24.797 1.00 89.12 299 VAL A N 1
ATOM 2325 C CA . VAL A 1 299 ? -15.895 18.205 25.128 1.00 89.12 299 VAL A CA 1
ATOM 2326 C C . VAL A 1 299 ? -17.027 19.207 24.979 1.00 89.12 299 VAL A C 1
ATOM 2328 O O . VAL A 1 299 ? -17.532 19.395 23.870 1.00 89.12 299 VAL A O 1
ATOM 2331 N N . ALA A 1 300 ? -17.450 19.852 26.061 1.00 88.62 300 ALA A N 1
ATOM 2332 C CA . ALA A 1 300 ? -18.478 20.888 26.066 1.00 88.62 300 ALA A CA 1
ATOM 2333 C C . ALA A 1 300 ? -17.897 22.262 26.388 1.00 88.62 300 ALA A C 1
ATOM 2335 O O . ALA A 1 300 ? -17.178 22.426 27.365 1.00 88.62 300 ALA A O 1
ATOM 2336 N N . ALA A 1 301 ? -18.224 23.250 25.553 1.00 77.88 301 ALA A N 1
ATOM 2337 C CA . ALA A 1 301 ? -18.074 24.645 25.936 1.00 77.88 301 ALA A CA 1
ATOM 2338 C C . ALA A 1 301 ? -19.115 24.955 27.011 1.00 77.88 301 ALA A C 1
ATOM 2340 O O . ALA A 1 301 ? -20.255 24.506 26.880 1.00 77.88 301 ALA A O 1
ATOM 2341 N N . ASP A 1 302 ? -18.729 25.694 28.049 1.00 60.91 302 ASP A N 1
ATOM 2342 C CA . ASP A 1 302 ? -19.687 26.188 29.034 1.00 60.91 302 ASP A CA 1
ATOM 2343 C C . ASP A 1 302 ? -20.704 27.115 28.334 1.00 60.91 302 ASP A C 1
ATOM 2345 O O . ASP A 1 302 ? -20.309 28.150 27.785 1.00 60.91 302 ASP A O 1
ATOM 2349 N N . PRO A 1 303 ? -22.000 26.753 28.288 1.00 50.03 303 PRO A N 1
ATOM 2350 C CA . PRO A 1 303 ? -23.005 27.571 27.624 1.00 50.03 303 PRO A CA 1
ATOM 2351 C C . PRO A 1 303 ? -23.330 28.863 28.391 1.00 50.03 303 PRO A C 1
ATOM 2353 O O . PRO A 1 303 ? -23.918 29.766 27.801 1.00 50.03 303 PRO A O 1
ATOM 2356 N N . SER A 1 304 ? -22.933 28.992 29.665 1.00 46.97 304 SER A N 1
ATOM 2357 C CA . SER A 1 304 ? -23.275 30.141 30.521 1.00 46.97 304 SER A CA 1
ATOM 2358 C C . SER A 1 304 ? -22.569 31.459 30.163 1.00 46.97 304 SER A C 1
ATOM 2360 O O . SER A 1 304 ? -22.854 32.486 30.771 1.00 46.97 304 SER A O 1
ATOM 2362 N N . LEU A 1 305 ? -21.694 31.465 29.149 1.00 44.75 305 LEU A N 1
ATOM 2363 C CA . LEU A 1 305 ? -20.936 32.649 28.714 1.00 44.75 305 LEU A CA 1
ATOM 2364 C C . LEU A 1 305 ? -21.279 33.142 27.295 1.00 44.75 305 LEU A C 1
ATOM 2366 O O . LEU A 1 305 ? -20.615 34.044 26.790 1.00 44.75 305 LEU A O 1
ATOM 2370 N N . PHE A 1 306 ? -22.319 32.596 26.653 1.00 41.47 306 PHE A N 1
ATOM 2371 C CA . PHE A 1 306 ? -22.815 33.050 25.341 1.00 41.47 306 PHE A CA 1
ATOM 2372 C C . PHE A 1 306 ? -24.041 33.979 25.444 1.00 41.47 306 PHE A C 1
ATOM 2374 O O . PHE A 1 306 ? -24.906 33.980 24.567 1.00 41.47 306 PHE A O 1
ATOM 2381 N N . GLU A 1 307 ? -24.135 34.798 26.495 1.00 35.62 307 GLU A N 1
ATOM 2382 C CA . GLU A 1 307 ? -25.114 35.888 26.522 1.00 35.62 307 GLU A CA 1
ATOM 2383 C C . GLU A 1 307 ? -24.611 37.096 25.712 1.00 35.62 307 GLU A C 1
ATOM 2385 O O . GLU A 1 307 ? -23.721 37.834 26.121 1.00 35.62 307 GLU A O 1
ATOM 2390 N N . ASN A 1 308 ? -25.256 37.295 24.559 1.00 39.25 308 ASN A N 1
ATOM 2391 C CA . ASN A 1 308 ? -25.442 38.563 23.852 1.00 39.25 308 ASN A CA 1
ATOM 2392 C C . ASN A 1 308 ? -24.186 39.348 23.434 1.00 39.25 308 ASN A C 1
ATOM 2394 O O . ASN A 1 308 ? -23.776 40.320 24.064 1.00 39.25 308 ASN A O 1
ATOM 2398 N N . THR A 1 309 ? -23.696 39.067 22.227 1.00 35.03 309 THR A N 1
ATOM 2399 C CA . THR A 1 309 ? -23.075 40.112 21.395 1.00 35.03 309 THR A CA 1
ATOM 2400 C C . THR A 1 309 ? -23.620 40.019 19.974 1.00 35.03 309 THR A C 1
ATOM 2402 O O . THR A 1 309 ? -22.969 39.559 19.044 1.00 35.03 309 THR A O 1
ATOM 2405 N N . VAL A 1 310 ? -24.881 40.429 19.820 1.00 37.16 310 VAL A N 1
ATOM 2406 C CA . VAL A 1 310 ? -25.394 40.891 18.529 1.00 37.16 310 VAL A CA 1
ATOM 2407 C C . VAL A 1 310 ? -25.053 42.374 18.446 1.00 37.16 310 VAL A C 1
ATOM 2409 O O . VAL A 1 310 ? -25.710 43.200 19.073 1.00 37.16 310 VAL A O 1
ATOM 2412 N N . SER A 1 311 ? -24.036 42.717 17.664 1.00 36.00 311 SER A N 1
ATOM 2413 C CA . SER A 1 311 ? -23.907 44.058 17.102 1.00 36.00 311 SER A CA 1
ATOM 2414 C C . SER A 1 311 ? -23.520 43.952 15.635 1.00 36.00 311 SER A C 1
ATOM 2416 O O . SER A 1 311 ? -22.607 43.222 15.257 1.00 36.00 311 SER A O 1
ATOM 2418 N N . GLN A 1 312 ? -24.302 44.669 14.837 1.00 41.00 312 GLN A N 1
ATOM 2419 C CA . GLN A 1 312 ? -24.137 44.932 13.417 1.00 41.00 312 GLN A CA 1
ATOM 2420 C C . GLN A 1 312 ? -22.718 45.406 13.084 1.00 41.00 312 GLN A C 1
ATOM 2422 O O . GLN A 1 312 ? -22.156 46.172 13.855 1.00 41.00 312 GLN A O 1
ATOM 2427 N N . GLU A 1 313 ? -22.209 45.037 11.907 1.00 33.66 313 GLU A N 1
ATOM 2428 C CA . GLU A 1 313 ? -21.653 45.986 10.931 1.00 33.66 313 GLU A CA 1
ATOM 2429 C C . GLU A 1 313 ? -21.271 45.261 9.634 1.00 33.66 313 GLU A C 1
ATOM 2431 O O . GLU A 1 313 ? -20.658 44.194 9.640 1.00 33.66 313 GLU A O 1
ATOM 2436 N N . GLY A 1 314 ? -21.671 45.848 8.505 1.00 39.09 314 GLY A N 1
ATOM 2437 C CA . GLY A 1 314 ? -21.148 45.510 7.190 1.00 39.09 314 GLY A CA 1
ATOM 2438 C C . GLY A 1 314 ? -20.067 46.506 6.785 1.00 39.09 314 GLY A C 1
ATOM 2439 O O . GLY A 1 314 ? -20.209 47.691 7.055 1.00 39.09 314 GLY A O 1
ATOM 2440 N N . ALA A 1 315 ? -19.024 46.037 6.100 1.00 32.97 315 ALA A N 1
ATOM 2441 C CA . ALA A 1 315 ? -18.191 46.817 5.182 1.00 32.97 315 ALA A CA 1
ATOM 2442 C C . ALA A 1 315 ? -17.251 45.881 4.400 1.00 32.97 315 ALA A C 1
ATOM 2444 O O . ALA A 1 315 ? -16.938 44.774 4.832 1.00 32.97 315 ALA A O 1
ATOM 2445 N N . ALA A 1 316 ? -16.855 46.337 3.215 1.00 34.12 316 ALA A N 1
ATOM 2446 C CA . ALA A 1 316 ? -16.208 45.596 2.139 1.00 34.12 316 ALA A CA 1
ATOM 2447 C C . ALA A 1 316 ? -14.800 45.039 2.449 1.00 34.12 316 ALA A C 1
ATOM 2449 O O . ALA A 1 316 ? -14.003 45.655 3.152 1.00 34.12 316 ALA A O 1
ATOM 2450 N N . GLN A 1 317 ? -14.471 43.911 1.809 1.00 29.94 317 GLN A N 1
ATOM 2451 C CA . GLN A 1 317 ? -13.116 43.353 1.713 1.00 29.94 317 GLN A CA 1
ATOM 2452 C C . GLN A 1 317 ? -12.264 44.114 0.681 1.00 29.94 317 GLN A C 1
ATOM 2454 O O . GLN A 1 317 ? -12.714 44.276 -0.456 1.00 29.94 317 GLN A O 1
ATOM 2459 N N . PRO A 1 318 ? -11.008 44.485 0.993 1.00 30.55 318 PRO A N 1
ATOM 2460 C CA . PRO A 1 318 ? -10.008 44.764 -0.023 1.00 30.55 318 PRO A CA 1
ATOM 2461 C C . PRO A 1 318 ? -9.200 43.500 -0.360 1.00 30.55 318 PRO A C 1
ATOM 2463 O O . PRO A 1 318 ? -8.836 42.707 0.510 1.00 30.55 318 PRO A O 1
ATOM 2466 N N . ALA A 1 319 ? -8.908 43.333 -1.648 1.00 39.25 319 ALA A N 1
ATOM 2467 C CA . ALA A 1 319 ? -8.001 42.321 -2.173 1.00 39.25 319 ALA A CA 1
ATOM 2468 C C . ALA A 1 319 ? -6.542 42.661 -1.824 1.00 39.25 319 ALA A C 1
ATOM 2470 O O . ALA A 1 319 ? -6.115 43.794 -2.046 1.00 39.25 319 ALA A O 1
ATOM 2471 N N . ILE A 1 320 ? -5.762 41.684 -1.343 1.00 29.78 320 ILE A N 1
ATOM 2472 C CA . ILE A 1 320 ? -4.297 41.790 -1.249 1.00 29.78 320 ILE A CA 1
ATOM 2473 C C . ILE A 1 320 ? -3.639 40.516 -1.792 1.00 29.78 320 ILE A C 1
ATOM 2475 O O . ILE A 1 320 ? -4.069 39.394 -1.528 1.00 29.78 320 ILE A O 1
ATOM 2479 N N . ALA A 1 321 ? -2.617 40.764 -2.609 1.00 27.81 321 ALA A N 1
ATOM 2480 C CA . ALA A 1 321 ? -1.877 39.858 -3.469 1.00 27.81 321 ALA A CA 1
ATOM 2481 C C . ALA A 1 321 ? -0.857 38.959 -2.743 1.00 27.81 321 ALA A C 1
ATOM 2483 O O . ALA A 1 321 ? -0.374 39.265 -1.655 1.00 27.81 321 ALA A O 1
ATOM 2484 N N . GLN A 1 322 ? -0.507 37.864 -3.425 1.00 32.09 322 GLN A N 1
ATOM 2485 C CA . GLN A 1 322 ? 0.529 36.892 -3.075 1.00 32.09 322 GLN A CA 1
ATOM 2486 C C . GLN A 1 322 ? 1.949 37.475 -3.166 1.00 32.09 322 GLN A C 1
ATOM 2488 O O . GLN A 1 322 ? 2.287 38.149 -4.139 1.00 32.09 322 GLN A O 1
ATOM 2493 N N . ALA A 1 323 ? 2.814 37.090 -2.224 1.00 26.91 323 ALA A N 1
ATOM 2494 C CA . ALA A 1 323 ? 4.264 37.079 -2.399 1.00 26.91 323 ALA A CA 1
ATOM 2495 C C . ALA A 1 323 ? 4.866 35.834 -1.723 1.00 26.91 323 ALA A C 1
ATOM 2497 O O . ALA A 1 323 ? 4.479 35.456 -0.619 1.00 26.91 323 ALA A O 1
ATOM 2498 N N . ALA A 1 324 ? 5.776 35.183 -2.446 1.00 30.22 324 ALA A N 1
ATOM 2499 C CA . ALA A 1 324 ? 6.405 33.905 -2.138 1.00 30.22 324 ALA A CA 1
ATOM 2500 C C . ALA A 1 324 ? 7.585 34.025 -1.155 1.00 30.22 324 ALA A C 1
ATOM 2502 O O . ALA A 1 324 ? 8.297 35.027 -1.163 1.00 30.22 324 ALA A O 1
ATOM 2503 N N . GLY A 1 325 ? 7.859 32.951 -0.401 1.00 23.31 325 GLY A N 1
ATOM 2504 C CA . GLY A 1 325 ? 9.134 32.778 0.306 1.00 23.31 325 GLY A CA 1
ATOM 2505 C C . GLY A 1 325 ? 9.114 31.759 1.450 1.00 23.31 325 GLY A C 1
ATOM 2506 O O . GLY A 1 325 ? 8.824 32.127 2.577 1.00 23.31 325 GLY A O 1
ATOM 2507 N N . ALA A 1 326 ? 9.448 30.503 1.124 1.00 34.66 326 ALA A N 1
ATOM 2508 C CA . ALA A 1 326 ? 10.009 29.427 1.962 1.00 34.66 326 ALA A CA 1
ATOM 2509 C C . ALA A 1 326 ? 9.589 29.302 3.451 1.00 34.66 326 ALA A C 1
ATOM 2511 O O . ALA A 1 326 ? 10.068 30.043 4.306 1.00 34.66 326 ALA A O 1
ATOM 2512 N N . GLN A 1 327 ? 8.842 28.238 3.782 1.00 24.53 327 GLN A N 1
ATOM 2513 C CA . GLN A 1 327 ? 8.718 27.706 5.147 1.00 24.53 327 GLN A CA 1
ATOM 2514 C C . GLN A 1 327 ? 8.618 26.174 5.166 1.00 24.53 327 GLN A C 1
ATOM 2516 O O . GLN A 1 327 ? 8.192 25.547 4.196 1.00 24.53 327 GLN A O 1
ATOM 2521 N N . ALA A 1 328 ? 9.039 25.608 6.300 1.00 27.95 328 ALA A N 1
ATOM 2522 C CA . ALA A 1 328 ? 8.871 24.218 6.702 1.00 27.95 328 ALA A CA 1
ATOM 2523 C C . ALA A 1 328 ? 7.435 23.718 6.474 1.00 27.95 328 ALA A C 1
ATOM 2525 O O . ALA A 1 328 ? 6.480 24.483 6.583 1.00 27.95 328 ALA A O 1
ATOM 2526 N N . VAL A 1 329 ? 7.304 22.427 6.159 1.00 28.92 329 VAL A N 1
ATOM 2527 C CA . VAL A 1 329 ? 6.067 21.762 5.725 1.00 28.92 329 VAL A CA 1
ATOM 2528 C C . VAL A 1 329 ? 5.044 21.686 6.869 1.00 28.92 329 VAL A C 1
ATOM 2530 O O . VAL A 1 329 ? 4.849 20.652 7.498 1.00 28.92 329 VAL A O 1
ATOM 2533 N N . GLY A 1 330 ? 4.390 22.809 7.151 1.00 28.44 330 GLY A N 1
ATOM 2534 C CA . GLY A 1 330 ? 3.058 22.872 7.730 1.00 28.44 330 GLY A CA 1
ATOM 2535 C C . GLY A 1 330 ? 2.064 23.010 6.582 1.00 28.44 330 GLY A C 1
ATOM 2536 O O . GLY A 1 330 ? 2.135 23.962 5.809 1.00 28.44 330 GLY A O 1
ATOM 2537 N N . VAL A 1 331 ? 1.159 22.045 6.438 1.00 34.91 331 VAL A N 1
ATOM 2538 C CA . VAL A 1 331 ? 0.034 22.139 5.499 1.00 34.91 331 VAL A CA 1
ATOM 2539 C C . VAL A 1 331 ? -0.798 23.377 5.880 1.00 34.91 331 VAL A C 1
ATOM 2541 O O . VAL A 1 331 ? -1.196 23.480 7.043 1.00 34.91 331 VAL A O 1
ATOM 2544 N N . PRO A 1 332 ? -1.056 24.337 4.970 1.00 31.05 332 PRO A N 1
ATOM 2545 C CA . PRO A 1 332 ? -1.846 25.512 5.306 1.00 31.05 332 PRO A CA 1
ATOM 2546 C C . PRO A 1 332 ? -3.301 25.096 5.538 1.00 31.05 332 PRO A C 1
ATOM 2548 O O . PRO A 1 332 ? -3.955 24.541 4.655 1.00 31.05 332 PRO A O 1
ATOM 2551 N N . ALA A 1 333 ? -3.809 25.371 6.738 1.00 36.66 333 ALA A N 1
ATOM 2552 C CA . ALA A 1 333 ? -5.221 25.226 7.053 1.00 36.66 333 ALA A CA 1
ATOM 2553 C C . ALA A 1 333 ? -6.038 26.168 6.152 1.00 36.66 333 ALA A C 1
ATOM 2555 O O . ALA A 1 333 ? -5.904 27.391 6.224 1.00 36.66 333 ALA A O 1
ATOM 2556 N N . ILE A 1 334 ? -6.874 25.597 5.284 1.00 42.84 334 ILE A N 1
ATOM 2557 C CA . ILE A 1 334 ? -7.825 26.354 4.471 1.00 42.84 334 ILE A CA 1
ATOM 2558 C C . ILE A 1 334 ? -8.850 27.003 5.414 1.00 42.84 334 ILE A C 1
ATOM 2560 O O . ILE A 1 334 ? -9.501 26.323 6.205 1.00 42.84 334 ILE A O 1
ATOM 2564 N N . GLY A 1 335 ? -8.938 28.334 5.316 1.00 38.00 335 GLY A N 1
ATOM 2565 C CA . GLY A 1 335 ? -9.870 29.265 5.960 1.00 38.00 335 GLY A CA 1
ATOM 2566 C C . GLY A 1 335 ? -10.939 28.681 6.884 1.00 38.00 335 GLY A C 1
ATOM 2567 O O . GLY A 1 335 ? -12.048 28.385 6.450 1.00 38.00 335 GLY A O 1
ATOM 2568 N N . CYS A 1 336 ? -10.643 28.639 8.181 1.00 41.19 336 CYS A N 1
ATOM 2569 C CA . CYS A 1 336 ? -11.663 28.590 9.221 1.00 41.19 336 CYS A CA 1
ATOM 2570 C C . CYS A 1 336 ? -11.729 29.969 9.884 1.00 41.19 336 CYS A C 1
ATOM 2572 O O . CYS A 1 336 ? -10.728 30.465 10.400 1.00 41.19 336 CYS A O 1
ATOM 2574 N N . SER A 1 337 ? -12.893 30.618 9.817 1.00 45.16 337 SER A N 1
ATOM 2575 C CA . SER A 1 337 ? -13.126 31.907 10.473 1.00 45.16 337 SER A CA 1
ATOM 2576 C C . SER A 1 337 ? -12.867 31.803 11.985 1.00 45.16 337 SER A C 1
ATOM 2578 O O . SER A 1 337 ? -13.220 30.785 12.586 1.00 45.16 337 SER A O 1
ATOM 2580 N N . PRO A 1 338 ? -12.285 32.835 12.622 1.00 47.28 338 PRO A N 1
ATOM 2581 C CA . PRO A 1 338 ? -12.049 32.822 14.059 1.00 47.28 338 PRO A CA 1
ATOM 2582 C C . PRO A 1 338 ? -13.387 32.881 14.808 1.00 47.28 338 PRO A C 1
ATOM 2584 O O . PRO A 1 338 ? -14.103 33.876 14.752 1.00 47.28 338 PRO A O 1
ATOM 2587 N N . LEU A 1 339 ? -13.729 31.797 15.504 1.00 55.88 339 LEU A N 1
ATOM 2588 C CA . LEU A 1 339 ? -14.809 31.772 16.490 1.00 55.88 339 LEU A CA 1
ATOM 2589 C C . LEU A 1 339 ? -14.269 32.261 17.838 1.00 55.88 339 LEU A C 1
ATOM 2591 O O . LEU A 1 339 ? -13.138 31.937 18.207 1.00 55.88 339 LEU A O 1
ATOM 2595 N N . SER A 1 340 ? -15.084 33.000 18.595 1.00 66.62 340 SER A N 1
ATOM 2596 C CA . SER A 1 340 ? -14.789 33.327 19.993 1.00 66.62 340 SER A CA 1
ATOM 2597 C C . SER A 1 340 ? -14.604 32.034 20.792 1.00 66.62 340 SER A C 1
ATOM 2599 O O . SER A 1 340 ? -15.514 31.202 20.851 1.00 66.62 340 SER A O 1
ATOM 2601 N N . LEU A 1 341 ? -13.423 31.843 21.379 1.00 74.50 341 LEU A N 1
ATOM 2602 C CA . LEU A 1 341 ? -13.112 30.640 22.147 1.00 74.50 341 LEU A CA 1
ATOM 2603 C C . LEU A 1 341 ? -13.773 30.703 23.533 1.00 74.50 341 LEU A C 1
ATOM 2605 O O . LEU A 1 341 ? -13.709 31.747 24.185 1.00 74.50 341 LEU A O 1
ATOM 2609 N N . PRO A 1 342 ? -14.388 29.608 24.014 1.00 79.56 342 PRO A N 1
ATOM 2610 C CA . PRO A 1 342 ? -14.975 29.578 25.347 1.00 79.56 342 PRO A CA 1
ATOM 2611 C C . PRO A 1 342 ? -13.895 29.749 26.420 1.00 79.56 342 PRO A C 1
ATOM 2613 O O . PRO A 1 342 ? -12.788 29.219 26.303 1.00 79.56 342 PRO A O 1
ATOM 2616 N N . GLN A 1 343 ? -14.225 30.453 27.501 1.00 83.12 343 GLN A N 1
ATOM 2617 C CA . GLN A 1 343 ? -13.286 30.665 28.606 1.00 83.12 343 GLN A CA 1
ATOM 2618 C C . GLN A 1 343 ? -12.954 29.360 29.343 1.00 83.12 343 GLN A C 1
ATOM 2620 O O . GLN A 1 343 ? -11.856 29.200 29.866 1.00 83.12 343 GLN A O 1
ATOM 2625 N N . THR A 1 344 ? -13.869 28.394 29.386 1.00 85.06 344 THR A N 1
ATOM 2626 C CA . THR A 1 344 ? -13.636 27.093 30.025 1.00 85.06 344 THR A CA 1
ATOM 2627 C C . THR A 1 344 ? -14.290 25.985 29.210 1.00 85.06 344 THR A C 1
ATOM 2629 O O . THR A 1 344 ? -15.361 26.165 28.624 1.00 85.06 344 THR A O 1
ATOM 2632 N N . LEU A 1 345 ? -13.614 24.839 29.147 1.00 89.19 345 LEU A N 1
ATOM 2633 C CA . LEU A 1 345 ? -14.121 23.616 28.536 1.00 89.19 345 LEU A CA 1
ATOM 2634 C C . LEU A 1 345 ? -14.375 22.572 29.619 1.00 89.19 345 LEU A C 1
ATOM 2636 O O . LEU A 1 345 ? -13.521 22.336 30.469 1.00 89.19 345 LEU A O 1
ATOM 2640 N N . THR A 1 346 ? -15.531 21.921 29.553 1.00 91.38 346 THR A N 1
ATOM 2641 C CA . THR A 1 346 ? -15.822 20.713 30.322 1.00 91.38 346 THR A CA 1
ATOM 2642 C C . THR A 1 346 ? -15.453 19.498 29.481 1.00 91.38 346 THR A C 1
ATOM 2644 O O . THR A 1 346 ? -16.058 19.247 28.436 1.00 91.38 346 THR A O 1
ATOM 2647 N N . PHE A 1 347 ? -14.456 18.747 29.928 1.00 90.50 347 PHE A N 1
ATOM 2648 C CA . PHE A 1 347 ? -14.060 17.463 29.369 1.00 90.50 347 PHE A CA 1
ATOM 2649 C C . PHE A 1 347 ? -14.693 16.356 30.206 1.00 90.50 347 PHE A C 1
ATOM 2651 O O . PHE A 1 347 ? -14.499 16.312 31.414 1.00 90.50 347 PHE A O 1
ATOM 2658 N N . SER A 1 348 ? -15.443 15.457 29.580 1.00 92.50 348 SER A N 1
ATOM 2659 C CA . SER A 1 348 ? -15.994 14.275 30.248 1.00 92.50 348 SER A CA 1
ATOM 2660 C C . SER A 1 348 ? -15.445 13.027 29.582 1.00 92.50 348 SER A C 1
ATOM 2662 O O . SER A 1 348 ? -15.678 12.800 28.395 1.00 92.50 348 SER A O 1
ATOM 2664 N N . LEU A 1 349 ? -14.691 12.235 30.335 1.00 90.75 349 LEU A N 1
ATOM 2665 C CA . LEU A 1 349 ? -14.159 10.950 29.914 1.00 90.75 349 LEU A CA 1
ATOM 2666 C C . LEU A 1 349 ? -15.043 9.841 30.481 1.00 90.75 349 LEU A C 1
ATOM 2668 O O . LEU A 1 349 ? -14.986 9.538 31.666 1.00 90.75 349 LEU A O 1
ATOM 2672 N N . HIS A 1 350 ? -15.845 9.203 29.636 1.00 90.94 350 HIS A N 1
ATOM 2673 C CA . HIS A 1 350 ? -16.792 8.180 30.093 1.00 90.94 350 HIS A CA 1
ATOM 2674 C C . HIS A 1 350 ? -16.135 6.817 30.319 1.00 90.94 350 HIS A C 1
ATOM 2676 O O . HIS A 1 350 ? -16.508 6.089 31.229 1.00 90.94 350 HIS A O 1
ATOM 2682 N N . SER A 1 351 ? -15.146 6.456 29.503 1.00 89.19 351 SER A N 1
ATOM 2683 C CA . SER A 1 351 ? -14.389 5.217 29.683 1.00 89.19 351 SER A CA 1
ATOM 2684 C C . SER A 1 351 ? -13.003 5.337 29.077 1.00 89.19 351 SER A C 1
ATOM 2686 O O . SER A 1 351 ? -12.812 5.976 28.039 1.00 89.19 351 SER A O 1
ATOM 2688 N N . LEU A 1 352 ? -12.040 4.683 29.719 1.00 84.50 352 LEU A N 1
ATOM 2689 C CA . LEU A 1 352 ? -10.700 4.518 29.183 1.00 84.50 352 LEU A CA 1
ATOM 2690 C C . LEU A 1 352 ? -10.682 3.414 28.126 1.00 84.50 352 LEU A C 1
ATOM 2692 O O . LEU A 1 352 ? -9.784 3.419 27.305 1.00 84.50 352 LEU A O 1
ATOM 2696 N N . THR A 1 353 ? -11.666 2.523 28.067 1.00 86.19 353 THR A N 1
ATOM 2697 C CA . THR A 1 353 ? -11.749 1.510 27.008 1.00 86.19 353 THR A CA 1
ATOM 2698 C C . THR A 1 353 ? -12.024 2.171 25.652 1.00 86.19 353 THR A C 1
ATOM 2700 O O . THR A 1 353 ? -12.977 2.932 25.506 1.00 86.19 353 THR A O 1
ATOM 2703 N N . GLU A 1 354 ? -11.220 1.876 24.635 1.00 88.25 354 GLU A N 1
ATOM 2704 C CA . GLU A 1 354 ? -11.395 2.370 23.266 1.00 88.25 354 GLU A CA 1
ATOM 2705 C C . GLU A 1 354 ? -12.656 1.746 22.630 1.00 88.25 354 GLU A C 1
ATOM 2707 O O . GLU A 1 354 ? -12.951 0.571 22.865 1.00 88.25 354 GLU A O 1
ATOM 2712 N N . PRO A 1 355 ? -13.443 2.466 21.821 1.00 91.38 355 PRO A N 1
ATOM 2713 C CA . PRO A 1 355 ? -14.633 1.876 21.203 1.00 91.38 355 PRO A CA 1
ATOM 2714 C C . PRO A 1 355 ? -14.332 0.825 20.122 1.00 91.38 355 PRO A C 1
ATOM 2716 O O . PRO A 1 355 ? -15.086 -0.146 20.015 1.00 91.38 355 PRO A O 1
ATOM 2719 N N . SER A 1 356 ? -13.250 0.998 19.342 1.00 93.38 356 SER A N 1
ATOM 2720 C CA . SER A 1 356 ? -12.959 0.198 18.133 1.00 93.38 356 SER A CA 1
ATOM 2721 C C . SER A 1 356 ? -14.197 0.054 17.232 1.00 93.38 356 SER A C 1
ATOM 2723 O O . SER A 1 356 ? -14.705 -1.058 17.044 1.00 93.38 356 SER A O 1
ATOM 2725 N N . PRO A 1 357 ? -14.782 1.179 16.775 1.00 95.62 357 PRO A N 1
ATOM 2726 C CA . PRO A 1 357 ? -16.094 1.195 16.137 1.00 95.62 357 PRO A CA 1
ATOM 2727 C C . PRO A 1 357 ? -16.123 0.517 14.761 1.00 95.62 357 PRO A C 1
ATOM 2729 O O . PRO A 1 357 ? -17.215 0.261 14.257 1.00 95.62 357 PRO A O 1
ATOM 2732 N N . GLU A 1 358 ? -14.961 0.249 14.165 1.00 95.88 358 GLU A N 1
ATOM 2733 C CA . GLU A 1 358 ? -14.766 -0.483 12.912 1.00 95.88 358 GLU A CA 1
ATOM 2734 C C . GLU A 1 358 ? -14.973 -1.990 13.074 1.00 95.88 358 GLU A C 1
ATOM 2736 O O . GLU A 1 358 ? -15.534 -2.630 12.186 1.00 95.88 358 GLU A O 1
ATOM 2741 N N . ALA A 1 359 ? -14.566 -2.533 14.222 1.00 96.12 359 ALA A N 1
ATOM 2742 C CA . ALA A 1 359 ? -14.522 -3.963 14.475 1.00 96.12 359 ALA A CA 1
ATOM 2743 C C . ALA A 1 359 ? -15.920 -4.546 14.726 1.00 96.12 359 ALA A C 1
ATOM 2745 O O . ALA A 1 359 ? -16.786 -3.926 15.361 1.00 96.12 359 ALA A O 1
ATOM 2746 N N . THR A 1 360 ? -16.128 -5.789 14.290 1.00 96.44 360 THR A N 1
ATOM 2747 C CA . THR A 1 360 ? -17.381 -6.507 14.534 1.00 96.44 360 THR A CA 1
ATOM 2748 C C . THR A 1 360 ? -17.631 -6.732 16.029 1.00 96.44 360 THR A C 1
ATOM 2750 O O . THR A 1 360 ? -16.756 -6.593 16.890 1.00 96.44 360 THR A O 1
ATOM 2753 N N . ALA A 1 361 ? -18.859 -7.121 16.385 1.00 95.81 361 ALA A N 1
ATOM 2754 C CA . ALA A 1 361 ? -19.159 -7.518 17.761 1.00 95.81 361 ALA A CA 1
ATOM 2755 C C . ALA A 1 361 ? -18.296 -8.703 18.234 1.00 95.81 361 ALA A C 1
ATOM 2757 O O . ALA A 1 361 ? -17.922 -8.726 19.405 1.00 95.81 361 ALA A O 1
ATOM 2758 N N . ALA A 1 362 ? -17.969 -9.640 17.335 1.00 96.00 362 ALA A N 1
ATOM 2759 C CA . ALA A 1 362 ? -17.125 -10.792 17.631 1.00 96.00 362 ALA A CA 1
ATOM 2760 C C . ALA A 1 362 ? -15.655 -10.385 17.812 1.00 96.00 362 ALA A C 1
ATOM 2762 O O . ALA A 1 362 ? -15.038 -10.763 18.805 1.00 96.00 362 ALA A O 1
ATOM 2763 N N . ASP A 1 363 ? -15.116 -9.549 16.923 1.00 96.25 363 ASP A N 1
ATOM 2764 C CA . ASP A 1 363 ? -13.719 -9.104 17.007 1.00 96.25 363 ASP A CA 1
ATOM 2765 C C . ASP A 1 363 ? -13.458 -8.228 18.230 1.00 96.25 363 ASP A C 1
ATOM 2767 O O . ASP A 1 363 ? -12.390 -8.296 18.834 1.00 96.25 363 ASP A O 1
ATOM 2771 N N . ARG A 1 364 ? -14.460 -7.465 18.683 1.00 94.81 364 ARG A N 1
ATOM 2772 C CA . ARG A 1 364 ? -14.366 -6.707 19.940 1.00 94.81 364 ARG A CA 1
ATOM 2773 C C . ARG A 1 364 ? -14.272 -7.583 21.192 1.00 94.81 364 ARG A C 1
ATOM 2775 O O . ARG A 1 364 ? -13.953 -7.053 22.255 1.00 94.81 364 ARG A O 1
ATOM 2782 N N . GLN A 1 365 ? -14.535 -8.888 21.095 1.00 95.19 365 GLN A N 1
ATOM 2783 C CA . GLN A 1 365 ? -14.308 -9.828 22.199 1.00 95.19 365 GLN A CA 1
ATOM 2784 C C . GLN A 1 365 ? -12.878 -10.373 22.230 1.00 95.19 365 GLN A C 1
ATOM 2786 O O . GLN A 1 365 ? -12.452 -10.879 23.269 1.00 95.19 365 GLN A O 1
ATOM 2791 N N . LEU A 1 366 ? -12.131 -10.266 21.128 1.00 95.38 366 LEU A N 1
ATOM 2792 C CA . LEU A 1 366 ? -10.749 -10.728 21.065 1.00 95.38 366 LEU A CA 1
ATOM 2793 C C . LEU A 1 366 ? -9.834 -9.848 21.937 1.00 95.38 366 LEU A C 1
ATOM 2795 O O . LEU A 1 366 ? -10.187 -8.702 22.231 1.00 95.38 366 LEU A O 1
ATOM 2799 N N . PRO A 1 367 ? -8.672 -10.372 22.376 1.00 93.94 367 PRO A N 1
ATOM 2800 C CA . PRO A 1 367 ? -7.724 -9.616 23.191 1.00 93.94 367 PRO A CA 1
ATOM 2801 C C . PRO A 1 367 ? -7.342 -8.273 22.563 1.00 93.94 367 PRO A C 1
ATOM 2803 O O . PRO A 1 367 ? -7.496 -7.229 23.191 1.00 93.94 367 PRO A O 1
ATOM 2806 N N . ASN A 1 368 ? -6.939 -8.276 21.292 1.00 93.81 368 ASN A N 1
ATOM 2807 C CA . ASN A 1 368 ? -6.705 -7.054 20.540 1.00 93.81 368 ASN A CA 1
ATOM 2808 C C . ASN A 1 368 ? -7.881 -6.783 19.599 1.00 93.81 368 ASN A C 1
ATOM 2810 O O . ASN A 1 368 ? -8.091 -7.470 18.601 1.00 93.81 368 ASN A O 1
ATOM 2814 N N . ARG A 1 369 ? -8.647 -5.745 19.923 1.00 92.88 369 ARG A N 1
ATOM 2815 C CA . ARG A 1 369 ? -9.862 -5.372 19.194 1.00 92.88 369 ARG A CA 1
ATOM 2816 C C . ARG A 1 369 ? -9.503 -4.618 17.913 1.00 92.88 369 ARG A C 1
ATOM 2818 O O . ARG A 1 369 ? -9.289 -3.404 17.940 1.00 92.88 369 ARG A O 1
ATOM 2825 N N . ILE A 1 370 ? -9.416 -5.351 16.809 1.00 94.56 370 ILE A N 1
ATOM 2826 C CA . ILE A 1 370 ? -9.120 -4.822 15.475 1.00 94.56 370 ILE A CA 1
ATOM 2827 C C . ILE A 1 370 ? -10.045 -5.413 14.421 1.00 94.56 370 ILE A C 1
ATOM 2829 O O . ILE A 1 370 ? -10.500 -6.545 14.561 1.00 94.56 370 ILE A O 1
ATOM 2833 N N . ALA A 1 371 ? -10.255 -4.660 13.342 1.00 95.75 371 ALA A N 1
ATOM 2834 C CA . ALA A 1 371 ? -10.799 -5.197 12.101 1.00 95.75 371 ALA A CA 1
ATOM 2835 C C . ALA A 1 371 ? -9.919 -6.333 11.560 1.00 95.75 371 ALA A C 1
ATOM 2837 O O . ALA A 1 371 ? -8.683 -6.229 11.568 1.00 95.75 371 ALA A O 1
ATOM 2838 N N . ARG A 1 372 ? -10.563 -7.390 11.062 1.00 96.31 372 ARG A N 1
ATOM 2839 C CA . ARG A 1 372 ? -9.914 -8.540 10.432 1.00 96.31 372 ARG A CA 1
ATOM 2840 C C . ARG A 1 372 ? -10.473 -8.748 9.028 1.00 96.31 372 ARG A C 1
ATOM 2842 O O . ARG A 1 372 ? -11.624 -8.424 8.787 1.00 96.31 372 ARG A O 1
ATOM 2849 N N . PRO A 1 373 ? -9.660 -9.257 8.092 1.00 97.44 373 PRO A N 1
ATOM 2850 C CA . PRO A 1 373 ? -10.124 -9.465 6.736 1.00 97.44 373 PRO A CA 1
ATOM 2851 C C . PRO A 1 373 ? -10.836 -10.813 6.575 1.00 97.44 373 PRO A C 1
ATOM 2853 O O . PRO A 1 373 ? -10.296 -11.875 6.897 1.00 97.44 373 PRO A O 1
ATOM 2856 N N . GLU A 1 374 ? -12.004 -10.773 5.948 1.00 97.94 374 GLU A N 1
ATOM 2857 C CA . GLU A 1 374 ? -12.767 -11.922 5.467 1.00 97.94 374 GLU A CA 1
ATOM 2858 C C . GLU A 1 374 ? -12.210 -12.497 4.163 1.00 97.94 374 GLU A C 1
ATOM 2860 O O . GLU A 1 374 ? -12.438 -13.676 3.861 1.00 97.94 374 GLU A O 1
ATOM 2865 N N . ILE A 1 375 ? -11.546 -11.655 3.366 1.00 98.25 375 ILE A N 1
ATOM 2866 C CA . ILE A 1 375 ? -10.921 -11.997 2.086 1.00 98.25 375 ILE A CA 1
ATOM 2867 C C . ILE A 1 375 ? -9.543 -11.349 1.977 1.00 98.25 375 ILE A C 1
ATOM 2869 O O . ILE A 1 375 ? -9.281 -10.294 2.550 1.00 98.25 375 ILE A O 1
ATOM 2873 N N . VAL A 1 376 ? -8.662 -11.950 1.183 1.00 98.12 376 VAL A N 1
ATOM 2874 C CA . VAL A 1 376 ? -7.362 -11.348 0.875 1.00 98.12 376 VAL A CA 1
ATOM 2875 C C . VAL A 1 376 ? -7.506 -10.339 -0.268 1.00 98.12 376 VAL A C 1
ATOM 2877 O O . VAL A 1 376 ? -8.157 -10.631 -1.272 1.00 98.12 376 VAL A O 1
ATOM 2880 N N . VAL A 1 377 ? -6.873 -9.175 -0.143 1.00 98.44 377 VAL A N 1
ATOM 2881 C CA . VAL A 1 377 ? -6.856 -8.129 -1.175 1.00 98.44 377 VAL A CA 1
ATOM 2882 C C . VAL A 1 377 ? -5.444 -8.007 -1.744 1.00 98.44 377 VAL A C 1
ATOM 2884 O O . VAL A 1 377 ? -4.476 -7.971 -0.988 1.00 98.44 377 VAL A O 1
ATOM 2887 N N . GLY A 1 378 ? -5.321 -7.953 -3.070 1.00 98.12 378 GLY A N 1
ATOM 2888 C CA . GLY A 1 378 ? -4.065 -7.633 -3.750 1.00 98.12 378 GLY A CA 1
ATOM 2889 C C . GLY A 1 378 ? -4.256 -6.602 -4.858 1.00 98.12 378 GLY A C 1
ATOM 2890 O O . GLY A 1 378 ? -5.360 -6.432 -5.383 1.00 98.12 378 GLY A O 1
ATOM 2891 N N . ARG A 1 379 ? -3.169 -5.918 -5.234 1.00 98.31 379 ARG A N 1
ATOM 2892 C CA . ARG A 1 379 ? -3.168 -4.886 -6.284 1.00 98.31 379 ARG A CA 1
ATOM 2893 C C . ARG A 1 379 ? -1.998 -5.041 -7.246 1.00 98.31 379 ARG A C 1
ATOM 2895 O O . ARG A 1 379 ? -0.854 -5.173 -6.824 1.00 98.31 379 ARG A O 1
ATOM 2902 N N . ILE A 1 380 ? -2.275 -4.931 -8.538 1.00 98.62 380 ILE A N 1
ATOM 2903 C CA . ILE A 1 380 ? -1.292 -4.775 -9.611 1.00 98.62 380 ILE A CA 1
ATOM 2904 C C . ILE A 1 380 ? -1.553 -3.402 -10.232 1.00 98.62 380 ILE A C 1
ATOM 2906 O O . ILE A 1 380 ? -2.284 -3.269 -11.214 1.00 98.62 380 ILE A O 1
ATOM 2910 N N . ASN A 1 381 ? -0.979 -2.372 -9.611 1.00 97.75 381 ASN A N 1
ATOM 2911 C CA . ASN A 1 381 ? -1.141 -0.979 -10.006 1.00 97.75 381 ASN A CA 1
ATOM 2912 C C . ASN A 1 381 ? 0.232 -0.298 -10.102 1.00 97.75 381 ASN A C 1
ATOM 2914 O O . ASN A 1 381 ? 0.782 0.081 -9.075 1.00 97.75 381 ASN A O 1
ATOM 2918 N N . PRO A 1 382 ? 0.814 -0.148 -11.302 1.00 97.56 382 PRO A N 1
ATOM 2919 C CA . PRO A 1 382 ? 2.050 0.606 -11.474 1.00 97.56 382 PRO A CA 1
ATOM 2920 C C . PRO A 1 382 ? 1.803 2.081 -11.813 1.00 97.56 382 PRO A C 1
ATOM 2922 O O . PRO A 1 382 ? 2.749 2.782 -12.165 1.00 97.56 382 PRO A O 1
ATOM 2925 N N . ARG A 1 383 ? 0.562 2.588 -11.779 1.00 96.00 383 ARG A N 1
ATOM 2926 C CA . ARG A 1 383 ? 0.261 3.933 -12.295 1.00 96.00 383 ARG A CA 1
ATOM 2927 C C . ARG A 1 383 ? 1.088 5.017 -11.612 1.00 96.00 383 ARG A C 1
ATOM 2929 O O . ARG A 1 383 ? 1.548 5.929 -12.303 1.00 96.00 383 ARG A O 1
ATOM 2936 N N . SER A 1 384 ? 1.312 4.912 -10.297 1.00 94.81 384 SER A N 1
ATOM 2937 C CA . SER A 1 384 ? 2.037 5.936 -9.532 1.00 94.81 384 SER A CA 1
ATOM 2938 C C . SER A 1 384 ? 3.519 6.054 -9.938 1.00 94.81 384 SER A C 1
ATOM 2940 O O . SER A 1 384 ? 4.101 7.132 -9.832 1.00 94.81 384 SER A O 1
ATOM 2942 N N . ILE A 1 385 ? 4.094 4.986 -10.497 1.00 97.19 385 ILE A N 1
ATOM 2943 C CA . ILE A 1 385 ? 5.508 4.884 -10.894 1.00 97.19 385 ILE A CA 1
ATOM 2944 C C . ILE A 1 385 ? 5.717 4.823 -12.413 1.00 97.19 385 ILE A C 1
ATOM 2946 O O . ILE A 1 385 ? 6.855 4.841 -12.891 1.00 97.19 385 ILE A O 1
ATOM 2950 N N . ALA A 1 386 ? 4.631 4.707 -13.180 1.00 97.12 386 ALA A N 1
ATOM 2951 C CA . ALA A 1 386 ? 4.627 4.718 -14.633 1.00 97.12 386 ALA A CA 1
ATOM 2952 C C . ALA A 1 386 ? 4.758 6.162 -15.124 1.00 97.12 386 ALA A C 1
ATOM 2954 O O . ALA A 1 386 ? 3.798 6.791 -15.575 1.00 97.12 386 ALA A O 1
ATOM 2955 N N . VAL A 1 387 ? 5.963 6.704 -14.969 1.00 96.25 387 VAL A N 1
ATOM 2956 C CA . VAL A 1 387 ? 6.317 8.064 -15.363 1.00 96.25 387 VAL A CA 1
ATOM 2957 C C . VAL A 1 387 ? 7.489 8.060 -16.337 1.00 96.25 387 VAL A C 1
ATOM 2959 O O . VAL A 1 387 ? 8.391 7.224 -16.251 1.00 96.25 387 VAL A O 1
ATOM 2962 N N . LYS A 1 388 ? 7.494 9.025 -17.254 1.00 95.19 388 LYS A N 1
ATOM 2963 C CA . LYS A 1 388 ? 8.574 9.252 -18.215 1.00 95.19 388 LYS A CA 1
ATOM 2964 C C . LYS A 1 388 ? 9.219 10.624 -18.015 1.00 95.19 388 LYS A C 1
ATOM 2966 O O . LYS A 1 388 ? 8.513 11.580 -17.674 1.00 95.19 388 LYS A O 1
ATOM 2971 N N . PRO A 1 389 ? 10.537 10.737 -18.243 1.00 94.94 389 PRO A N 1
ATOM 2972 C CA . PRO A 1 389 ? 11.247 11.996 -18.115 1.00 94.94 389 PRO A CA 1
ATOM 2973 C C . PRO A 1 389 ? 10.941 12.918 -19.303 1.00 94.94 389 PRO A C 1
ATOM 2975 O O . PRO A 1 389 ? 10.908 12.496 -20.459 1.00 94.94 389 PRO A O 1
ATOM 2978 N N . THR A 1 390 ? 10.778 14.201 -19.017 1.00 90.69 390 THR A N 1
ATOM 2979 C CA . THR A 1 390 ? 10.617 15.291 -19.980 1.00 90.69 390 THR A CA 1
ATOM 2980 C C . THR A 1 390 ? 11.581 16.423 -19.633 1.00 90.69 390 THR A C 1
ATOM 2982 O O . THR A 1 390 ? 11.840 16.692 -18.460 1.00 90.69 390 THR A O 1
ATOM 2985 N N . ALA A 1 391 ? 12.140 17.084 -20.646 1.00 82.31 391 ALA A N 1
ATOM 2986 C CA . ALA A 1 391 ? 12.976 18.268 -20.458 1.00 82.31 391 ALA A CA 1
ATOM 2987 C C . ALA A 1 391 ? 12.210 19.524 -20.894 1.00 82.31 391 ALA A C 1
ATOM 2989 O O . ALA A 1 391 ? 11.425 19.460 -21.844 1.00 82.31 391 ALA A O 1
ATOM 2990 N N . PRO A 1 392 ? 12.449 20.675 -20.246 1.00 72.75 392 PRO A N 1
ATOM 2991 C CA . PRO A 1 392 ? 12.058 21.968 -20.790 1.00 72.75 392 PRO A CA 1
ATOM 2992 C C . PRO A 1 392 ? 12.672 22.219 -22.174 1.00 72.75 392 PRO A C 1
ATOM 2994 O O . PRO A 1 392 ? 13.789 21.789 -22.452 1.00 72.75 392 PRO A O 1
ATOM 2997 N N . ILE A 1 393 ? 11.981 23.009 -23.001 1.00 66.56 393 ILE A N 1
ATOM 2998 C CA . ILE A 1 393 ? 12.387 23.363 -24.378 1.00 66.56 393 ILE A CA 1
ATOM 2999 C C . ILE A 1 393 ? 13.755 24.087 -24.433 1.00 66.56 393 ILE A C 1
ATOM 3001 O O . ILE A 1 393 ? 14.396 24.124 -25.477 1.00 66.56 393 ILE A O 1
ATOM 3005 N N . SER A 1 394 ? 14.229 24.655 -23.318 1.00 65.00 394 SER A N 1
ATOM 3006 C CA . SER A 1 394 ? 15.465 25.449 -23.254 1.00 65.00 394 SER A CA 1
ATOM 3007 C C . SER A 1 394 ? 16.772 24.642 -23.304 1.00 65.00 394 SER A C 1
ATOM 3009 O O . SER A 1 394 ? 17.833 25.241 -23.472 1.00 65.00 394 SER A O 1
ATOM 3011 N N . TYR A 1 395 ? 16.732 23.315 -23.174 1.00 69.12 395 TYR A N 1
ATOM 3012 C CA . TYR A 1 395 ? 17.896 22.449 -23.394 1.00 69.12 395 TYR A CA 1
ATOM 3013 C C . TYR A 1 395 ? 17.979 22.111 -24.875 1.00 69.12 395 TYR A C 1
ATOM 3015 O O . TYR A 1 395 ? 17.127 21.344 -25.296 1.00 69.12 395 TYR A O 1
ATOM 3023 N N . ASP A 1 396 ? 18.907 22.735 -25.626 1.00 68.94 396 ASP A N 1
ATOM 3024 C CA . ASP A 1 396 ? 19.386 22.425 -27.003 1.00 68.94 396 ASP A CA 1
ATOM 3025 C C . ASP A 1 396 ? 18.432 21.736 -28.022 1.00 68.94 396 ASP A C 1
ATOM 3027 O O . ASP A 1 396 ? 18.870 21.182 -29.028 1.00 68.94 396 ASP A O 1
ATOM 3031 N N . GLY A 1 397 ? 17.119 21.798 -27.809 1.00 67.12 397 GLY A N 1
ATOM 3032 C CA . GLY A 1 397 ? 16.121 20.922 -28.416 1.00 67.12 397 GLY A CA 1
ATOM 3033 C C . GLY A 1 397 ? 16.147 19.447 -27.970 1.00 67.12 397 GLY A C 1
ATOM 3034 O O . GLY A 1 397 ? 15.302 18.690 -28.454 1.00 67.12 397 GLY A O 1
ATOM 3035 N N . ALA A 1 398 ? 17.063 18.991 -27.101 1.00 78.50 398 ALA A N 1
ATOM 3036 C CA . ALA A 1 398 ? 17.215 17.564 -26.803 1.00 78.50 398 ALA A CA 1
ATOM 3037 C C . ALA A 1 398 ? 16.238 17.047 -25.732 1.00 78.50 398 ALA A C 1
ATOM 3039 O O . ALA A 1 398 ? 16.035 17.636 -24.669 1.00 78.50 398 ALA A O 1
ATOM 3040 N N . ALA A 1 399 ? 15.667 15.867 -25.987 1.00 89.19 399 ALA A N 1
ATOM 3041 C CA . ALA A 1 399 ? 14.895 15.128 -24.992 1.00 89.19 399 ALA A CA 1
ATOM 3042 C C . ALA A 1 399 ? 15.824 14.467 -23.948 1.00 89.19 399 ALA A C 1
ATOM 3044 O O . ALA A 1 399 ? 16.955 14.116 -24.287 1.00 89.19 399 ALA A O 1
ATOM 3045 N N . PRO A 1 400 ? 15.365 14.194 -22.707 1.00 92.12 400 PRO A N 1
ATOM 3046 C CA . PRO A 1 400 ? 16.171 13.498 -21.691 1.00 92.12 400 PRO A CA 1
ATOM 3047 C C . PRO A 1 400 ? 16.715 12.131 -22.120 1.00 92.12 400 PRO A C 1
ATOM 3049 O O . PRO A 1 400 ? 17.719 11.671 -21.577 1.00 92.12 400 PRO A O 1
ATOM 3052 N N . LEU A 1 401 ? 16.041 11.479 -23.069 1.00 93.25 401 LEU A N 1
ATOM 3053 C CA . LEU A 1 401 ? 16.410 10.178 -23.615 1.00 93.25 401 LEU A CA 1
ATOM 3054 C C . LEU A 1 401 ? 16.890 10.341 -25.061 1.00 93.25 401 LEU A C 1
ATOM 3056 O O . LEU A 1 401 ? 16.304 11.110 -25.825 1.00 93.25 401 LEU A O 1
ATOM 3060 N N . ASN A 1 402 ? 17.936 9.606 -25.437 1.00 90.88 402 ASN A N 1
ATOM 3061 C CA . ASN A 1 402 ? 18.413 9.551 -26.820 1.00 90.88 402 ASN A CA 1
ATOM 3062 C C . ASN A 1 402 ? 17.496 8.682 -27.709 1.00 90.88 402 ASN A C 1
ATOM 3064 O O . ASN A 1 402 ? 16.512 8.108 -27.242 1.00 90.88 402 ASN A O 1
ATOM 3068 N N . ALA A 1 403 ? 17.828 8.547 -28.997 1.00 90.94 403 ALA A N 1
ATOM 3069 C CA . ALA A 1 403 ? 17.042 7.757 -29.956 1.00 90.94 403 ALA A CA 1
ATOM 3070 C C . ALA A 1 403 ? 16.894 6.267 -29.578 1.00 90.94 403 ALA A C 1
ATOM 3072 O O . ALA A 1 403 ? 15.957 5.611 -30.027 1.00 90.94 403 ALA A O 1
ATOM 3073 N N . SER A 1 404 ? 17.788 5.744 -28.735 1.00 90.75 404 SER A N 1
ATOM 3074 C CA . SER A 1 404 ? 17.741 4.375 -28.210 1.00 90.75 404 SER A CA 1
ATOM 3075 C C . SER A 1 404 ? 16.989 4.266 -26.877 1.00 90.75 404 SER A C 1
ATOM 3077 O O . SER A 1 404 ? 16.972 3.194 -26.279 1.00 90.75 404 SER A O 1
ATOM 3079 N N . GLY A 1 405 ? 16.400 5.359 -26.378 1.00 91.56 405 GLY A N 1
ATOM 3080 C CA . GLY A 1 405 ? 15.692 5.398 -25.097 1.00 91.56 405 GLY A CA 1
ATOM 3081 C C . GLY A 1 405 ? 16.601 5.457 -23.865 1.00 91.56 405 GLY A C 1
ATOM 3082 O O . GLY A 1 405 ? 16.118 5.280 -22.750 1.00 91.56 405 GLY A O 1
ATOM 3083 N N . VAL A 1 406 ? 17.903 5.708 -24.033 1.00 92.69 406 VAL A N 1
ATOM 3084 C CA . VAL A 1 406 ? 18.876 5.752 -22.928 1.00 92.69 406 VAL A CA 1
ATOM 3085 C C . VAL A 1 406 ? 19.014 7.186 -22.397 1.00 92.69 406 VAL A C 1
ATOM 3087 O O . VAL A 1 406 ? 19.071 8.116 -23.211 1.00 92.69 406 VAL A O 1
ATOM 3090 N N . PRO A 1 407 ? 19.100 7.398 -21.065 1.00 94.31 407 PRO A N 1
ATOM 3091 C CA . PRO A 1 407 ? 19.376 8.710 -20.482 1.00 94.31 407 PRO A CA 1
ATOM 3092 C C . PRO A 1 407 ? 20.626 9.367 -21.075 1.00 94.31 407 PRO A C 1
ATOM 3094 O O . PRO A 1 407 ? 21.692 8.752 -21.113 1.00 94.31 407 PRO A O 1
ATOM 3097 N N . GLN A 1 408 ? 20.506 10.628 -21.490 1.00 91.81 408 GLN A N 1
ATOM 3098 C CA . GLN A 1 408 ? 21.610 11.409 -22.052 1.00 91.81 408 GLN A CA 1
ATOM 3099 C C . GLN A 1 408 ? 21.850 12.717 -21.293 1.00 91.81 408 GLN A C 1
ATOM 3101 O O . GLN A 1 408 ? 21.001 13.196 -20.533 1.00 91.81 408 GLN A O 1
ATOM 3106 N N . ARG A 1 409 ? 23.044 13.287 -21.489 1.00 91.25 409 ARG A N 1
ATOM 3107 C CA . ARG A 1 409 ? 23.398 14.620 -20.994 1.00 91.25 409 ARG A CA 1
ATOM 3108 C C . ARG A 1 409 ? 22.623 15.680 -21.773 1.00 91.25 409 ARG A C 1
ATOM 3110 O O . ARG A 1 409 ? 22.553 15.601 -22.992 1.00 91.25 409 ARG A O 1
ATOM 3117 N N . LEU A 1 410 ? 22.126 16.691 -21.066 1.00 89.44 410 LEU A N 1
ATOM 3118 C CA . LEU A 1 410 ? 21.467 17.856 -21.655 1.00 89.44 410 LEU A CA 1
ATOM 3119 C C . LEU A 1 410 ? 22.297 19.108 -21.386 1.00 89.44 410 LEU A C 1
ATOM 3121 O O . LEU A 1 410 ? 22.760 19.303 -20.255 1.00 89.44 410 LEU A O 1
ATOM 3125 N N . THR A 1 411 ? 22.459 19.959 -22.399 1.00 87.69 411 THR A N 1
ATOM 3126 C CA . THR A 1 411 ? 23.221 21.210 -22.290 1.00 87.69 411 THR A CA 1
ATOM 3127 C C . THR A 1 411 ? 22.290 22.403 -22.478 1.00 87.69 411 THR A C 1
ATOM 3129 O O . THR A 1 411 ? 21.495 22.451 -23.410 1.00 87.69 411 THR A O 1
ATOM 3132 N N . ASN A 1 412 ? 22.371 23.375 -21.572 1.00 76.94 412 ASN A N 1
ATOM 3133 C CA . ASN A 1 412 ? 21.555 24.586 -21.590 1.00 76.94 412 ASN A CA 1
ATOM 3134 C C . ASN A 1 412 ? 22.439 25.833 -21.513 1.00 76.94 412 ASN A C 1
ATOM 3136 O O . ASN A 1 412 ? 23.458 25.848 -20.815 1.00 76.94 412 ASN A O 1
ATOM 3140 N N . ILE A 1 413 ? 22.005 26.886 -22.203 1.00 61.75 413 ILE A N 1
ATOM 3141 C CA . ILE A 1 413 ? 22.638 28.213 -22.248 1.00 61.75 413 ILE A CA 1
ATOM 3142 C C . ILE A 1 413 ? 21.861 29.226 -21.361 1.00 61.75 413 ILE A C 1
ATOM 3144 O O . ILE A 1 413 ? 22.118 30.423 -21.397 1.00 61.75 413 ILE A O 1
ATOM 3148 N N . GLY A 1 414 ? 20.889 28.768 -20.561 1.00 69.00 414 GLY A N 1
ATOM 3149 C CA . GLY A 1 414 ? 19.978 29.597 -19.760 1.00 69.00 414 GLY A CA 1
ATOM 3150 C C . GLY A 1 414 ? 19.726 29.082 -18.335 1.00 69.00 414 GLY A C 1
ATOM 3151 O O . GLY A 1 414 ? 20.545 28.366 -17.761 1.00 69.00 414 GLY A O 1
ATOM 3152 N N . PHE A 1 415 ? 18.600 29.492 -17.737 1.00 68.25 415 PHE A N 1
ATOM 3153 C CA . PHE A 1 415 ? 18.276 29.281 -16.316 1.00 68.25 415 PHE A CA 1
ATOM 3154 C C . PHE A 1 415 ? 18.257 27.809 -15.868 1.00 68.25 415 PHE A C 1
ATOM 3156 O O . PHE A 1 415 ? 17.943 26.895 -16.633 1.00 68.25 415 PHE A O 1
ATOM 3163 N N . VAL A 1 416 ? 18.545 27.606 -14.577 1.00 64.31 416 VAL A N 1
ATOM 3164 C CA . VAL A 1 416 ? 18.510 26.300 -13.908 1.00 64.31 416 VAL A CA 1
ATOM 3165 C C . VAL A 1 416 ? 17.131 25.671 -14.069 1.00 64.31 416 VAL A C 1
ATOM 3167 O O . VAL A 1 416 ? 16.129 26.225 -13.625 1.00 64.31 416 VAL A O 1
ATOM 3170 N N . SER A 1 417 ? 17.083 24.485 -14.661 1.00 72.31 417 SER A N 1
ATOM 3171 C CA . SER A 1 417 ? 15.896 23.639 -14.637 1.00 72.31 417 SER A CA 1
ATOM 3172 C C . SER A 1 417 ? 16.279 22.185 -14.362 1.00 72.31 417 SER A C 1
ATOM 3174 O O . SER A 1 417 ? 17.452 21.812 -14.394 1.00 72.31 417 SER A O 1
ATOM 3176 N N . SER A 1 418 ? 15.297 21.381 -13.967 1.00 84.50 418 SER A N 1
ATOM 3177 C CA . SER A 1 418 ? 15.443 19.946 -13.724 1.00 84.50 418 SER A CA 1
ATOM 3178 C C . SER A 1 418 ? 14.658 19.167 -14.772 1.00 84.50 418 SER A C 1
ATOM 3180 O O . SER A 1 418 ? 13.688 19.684 -15.328 1.00 84.50 418 SER A O 1
ATOM 3182 N N . VAL A 1 419 ? 15.037 17.907 -15.001 1.00 88.94 419 VAL A N 1
ATOM 3183 C CA . VAL A 1 419 ? 14.147 16.968 -15.695 1.00 88.94 419 VAL A CA 1
ATOM 3184 C C . VAL A 1 419 ? 12.860 16.845 -14.888 1.00 88.94 419 VAL A C 1
ATOM 3186 O O . VAL A 1 419 ? 12.903 16.683 -13.665 1.00 88.94 419 VAL A O 1
ATOM 3189 N N . THR A 1 420 ? 11.731 16.960 -15.578 1.00 91.38 420 THR A N 1
ATOM 3190 C CA . THR A 1 420 ? 10.411 16.720 -15.007 1.00 91.38 420 THR A CA 1
ATOM 3191 C C . THR A 1 420 ? 9.916 15.331 -15.387 1.00 91.38 420 THR A C 1
ATOM 3193 O O . THR A 1 420 ? 10.382 14.747 -16.360 1.00 91.38 420 THR A O 1
ATOM 3196 N N . TRP A 1 421 ? 8.980 14.783 -14.626 1.00 93.62 421 TRP A N 1
ATOM 3197 C CA . TRP A 1 421 ? 8.429 13.451 -14.840 1.00 93.62 421 TRP A CA 1
ATOM 3198 C C . TRP A 1 421 ? 6.918 13.531 -14.959 1.00 93.62 421 TRP A C 1
ATOM 3200 O O . TRP A 1 421 ? 6.253 14.174 -14.146 1.00 93.62 421 TRP A O 1
ATOM 3210 N N . THR A 1 422 ? 6.389 12.880 -15.991 1.00 93.75 422 THR A N 1
ATOM 3211 C CA . THR A 1 422 ? 4.967 12.916 -16.351 1.00 93.75 422 THR A CA 1
ATOM 3212 C C . THR A 1 422 ? 4.426 11.506 -16.526 1.00 93.75 422 THR A C 1
ATOM 3214 O O . THR A 1 422 ? 5.182 10.596 -16.863 1.00 93.75 422 THR A O 1
ATOM 3217 N N . ARG A 1 423 ? 3.120 11.313 -16.303 1.00 94.38 423 ARG A N 1
ATOM 3218 C CA . ARG A 1 423 ? 2.464 10.007 -16.462 1.00 94.38 423 ARG A CA 1
ATOM 3219 C C . ARG A 1 423 ? 2.673 9.429 -17.855 1.00 94.38 423 ARG A C 1
ATOM 3221 O O . ARG A 1 423 ? 2.564 10.132 -18.860 1.00 94.38 423 ARG A O 1
ATOM 3228 N N . ASP A 1 424 ? 2.906 8.127 -17.894 1.00 95.75 424 ASP A N 1
ATOM 3229 C CA . ASP A 1 424 ? 3.093 7.363 -19.116 1.00 95.75 424 ASP A CA 1
ATOM 3230 C C . ASP A 1 424 ? 2.162 6.134 -19.134 1.00 95.75 424 ASP A C 1
ATOM 3232 O O . ASP A 1 424 ? 2.514 5.074 -18.608 1.00 95.75 424 ASP A O 1
ATOM 3236 N N . PRO A 1 425 ? 0.964 6.258 -19.741 1.00 95.38 425 PRO A N 1
ATOM 3237 C CA . PRO A 1 425 ? 0.013 5.152 -19.861 1.00 95.38 425 PRO A CA 1
ATOM 3238 C C . PRO A 1 425 ? 0.549 3.953 -20.654 1.00 95.38 425 PRO A C 1
ATOM 3240 O O . PRO A 1 425 ? 0.065 2.834 -20.478 1.00 95.38 425 PRO A O 1
ATOM 3243 N N . ASP A 1 426 ? 1.525 4.161 -21.545 1.00 96.38 426 ASP A N 1
ATOM 3244 C CA . ASP A 1 426 ? 2.155 3.056 -22.264 1.00 96.38 426 ASP A CA 1
ATOM 3245 C C . ASP A 1 426 ? 3.015 2.224 -21.314 1.00 96.38 426 ASP A C 1
ATOM 3247 O O . ASP A 1 426 ? 2.867 1.003 -21.231 1.00 96.38 426 ASP A O 1
ATOM 3251 N N . LEU A 1 427 ? 3.866 2.901 -20.544 1.00 97.06 427 LEU A N 1
ATOM 3252 C CA . LEU A 1 427 ? 4.673 2.267 -19.513 1.00 97.06 427 LEU A CA 1
ATOM 3253 C C . LEU A 1 427 ? 3.804 1.582 -18.446 1.00 97.06 427 LEU A C 1
ATOM 3255 O O . LEU A 1 427 ? 4.145 0.482 -18.024 1.00 97.06 427 LEU A O 1
ATOM 3259 N N . GLU A 1 428 ? 2.670 2.175 -18.053 1.00 97.81 428 GLU A N 1
ATOM 3260 C CA . GLU A 1 428 ? 1.695 1.560 -17.134 1.00 97.81 428 GLU A CA 1
ATOM 3261 C C . GLU A 1 428 ? 1.271 0.172 -17.642 1.00 97.81 428 GLU A C 1
ATOM 3263 O O . GLU A 1 428 ? 1.392 -0.823 -16.923 1.00 97.81 428 GLU A O 1
ATOM 3268 N N . ARG A 1 429 ? 0.853 0.074 -18.914 1.00 97.62 429 ARG A N 1
ATOM 3269 C CA . ARG A 1 429 ? 0.471 -1.207 -19.531 1.00 97.62 429 ARG A CA 1
ATOM 3270 C C . ARG A 1 429 ? 1.649 -2.169 -19.637 1.00 97.62 429 ARG A C 1
ATOM 3272 O O . ARG A 1 429 ? 1.475 -3.346 -19.325 1.00 97.62 429 ARG A O 1
ATOM 3279 N N . ARG A 1 430 ? 2.835 -1.692 -20.032 1.00 97.50 430 ARG A N 1
ATOM 3280 C CA . ARG A 1 430 ? 4.043 -2.531 -20.121 1.00 97.50 430 ARG A CA 1
ATOM 3281 C C . ARG A 1 430 ? 4.406 -3.145 -18.772 1.00 97.50 430 ARG A C 1
ATOM 3283 O O . ARG A 1 430 ? 4.649 -4.342 -18.712 1.00 97.50 430 ARG A O 1
ATOM 3290 N N . LEU A 1 431 ? 4.354 -2.377 -17.685 1.00 98.38 431 LEU A N 1
ATOM 3291 C CA . LEU A 1 431 ? 4.659 -2.883 -16.342 1.00 98.38 431 LEU A CA 1
ATOM 3292 C C . LEU A 1 431 ? 3.645 -3.929 -15.857 1.00 98.38 431 LEU A C 1
ATOM 3294 O O . LEU A 1 431 ? 4.039 -4.894 -15.202 1.00 98.38 431 LEU A O 1
ATOM 3298 N N . ILE A 1 432 ? 2.362 -3.789 -16.208 1.00 98.62 432 ILE A N 1
ATOM 3299 C CA . ILE A 1 432 ? 1.337 -4.810 -15.926 1.00 98.62 432 ILE A CA 1
ATOM 3300 C C . ILE A 1 432 ? 1.606 -6.087 -16.732 1.00 98.62 432 ILE A C 1
ATOM 3302 O O . ILE A 1 432 ? 1.579 -7.183 -16.172 1.00 98.62 432 ILE A O 1
ATOM 3306 N N . VAL A 1 433 ? 1.887 -5.961 -18.034 1.00 98.25 433 VAL A N 1
ATOM 3307 C CA . VAL A 1 433 ? 2.219 -7.102 -18.905 1.00 98.25 433 VAL A CA 1
ATOM 3308 C C . VAL A 1 433 ? 3.456 -7.833 -18.387 1.00 98.25 433 VAL A C 1
ATOM 3310 O O . VAL A 1 433 ? 3.418 -9.053 -18.223 1.00 98.25 433 VAL A O 1
ATOM 3313 N N . ASP A 1 434 ? 4.514 -7.094 -18.058 1.00 97.62 434 ASP A N 1
ATOM 3314 C CA . ASP A 1 434 ? 5.751 -7.638 -17.506 1.00 97.62 434 ASP A CA 1
ATOM 3315 C C . ASP A 1 434 ? 5.517 -8.325 -16.162 1.00 97.62 434 ASP A C 1
ATOM 3317 O O . ASP A 1 434 ? 6.075 -9.395 -15.918 1.00 97.62 434 ASP A O 1
ATOM 3321 N N . TYR A 1 435 ? 4.678 -7.752 -15.293 1.00 98.50 435 TYR A N 1
ATOM 3322 C CA . TYR A 1 435 ? 4.281 -8.389 -14.040 1.00 98.50 435 TYR A CA 1
ATOM 3323 C C . TYR A 1 435 ? 3.591 -9.735 -14.287 1.00 98.50 435 TYR A C 1
ATOM 3325 O O . TYR A 1 435 ? 4.004 -10.750 -13.724 1.00 98.50 435 TYR A O 1
ATOM 3333 N N . ILE A 1 436 ? 2.576 -9.773 -15.157 1.00 98.62 436 ILE A N 1
ATOM 3334 C CA . ILE A 1 436 ? 1.821 -11.000 -15.443 1.00 98.62 436 ILE A CA 1
ATOM 3335 C C . ILE A 1 436 ? 2.727 -12.056 -16.083 1.00 98.62 436 ILE A C 1
ATOM 3337 O O . ILE A 1 436 ? 2.706 -13.212 -15.665 1.00 98.62 436 ILE A O 1
ATOM 3341 N N . ALA A 1 437 ? 3.554 -11.675 -17.060 1.00 97.56 437 ALA A N 1
ATOM 3342 C CA . ALA A 1 437 ? 4.493 -12.586 -17.710 1.00 97.56 437 ALA A CA 1
ATOM 3343 C C . ALA A 1 437 ? 5.477 -13.195 -16.701 1.00 97.56 437 ALA A C 1
ATOM 3345 O O . ALA A 1 437 ? 5.772 -14.391 -16.743 1.00 97.56 437 ALA A O 1
ATOM 3346 N N . ARG A 1 438 ? 5.956 -12.380 -15.761 1.00 97.00 438 ARG A N 1
ATOM 3347 C CA . ARG A 1 438 ? 6.870 -12.789 -14.695 1.00 97.00 438 ARG A CA 1
ATOM 3348 C C . ARG A 1 438 ? 6.209 -13.727 -13.687 1.00 97.00 438 ARG A C 1
ATOM 3350 O O . ARG A 1 438 ? 6.785 -14.767 -13.373 1.00 97.00 438 ARG A O 1
ATOM 3357 N N . ALA A 1 439 ? 4.989 -13.416 -13.251 1.00 98.00 439 ALA A N 1
ATOM 3358 C CA . ALA A 1 439 ? 4.190 -14.281 -12.386 1.00 98.00 439 ALA A CA 1
ATOM 3359 C C . ALA A 1 439 ? 3.867 -15.626 -13.061 1.00 98.00 439 ALA A C 1
ATOM 3361 O O . ALA A 1 439 ? 4.005 -16.679 -12.440 1.00 98.00 439 ALA A O 1
ATOM 3362 N N . HIS A 1 440 ? 3.513 -15.608 -14.349 1.00 97.88 440 HIS A N 1
ATOM 3363 C CA . HIS A 1 440 ? 3.281 -16.815 -15.140 1.00 97.88 440 HIS A CA 1
ATOM 3364 C C . HIS A 1 440 ? 4.537 -17.685 -15.237 1.00 97.88 440 HIS A C 1
ATOM 3366 O O . HIS A 1 440 ? 4.518 -18.874 -14.918 1.00 97.88 440 HIS A O 1
ATOM 3372 N N . LYS A 1 441 ? 5.667 -17.081 -15.618 1.00 96.38 441 LYS A N 1
ATOM 3373 C CA . LYS A 1 441 ? 6.965 -17.757 -15.708 1.00 96.38 441 LYS A CA 1
ATOM 3374 C C . LYS A 1 441 ? 7.338 -18.422 -14.370 1.00 96.38 441 LYS A C 1
ATOM 3376 O O . LYS A 1 441 ? 7.770 -19.576 -14.352 1.00 96.38 441 LYS A O 1
ATOM 3381 N N . PHE A 1 442 ? 7.091 -17.729 -13.258 1.00 96.31 442 PHE A N 1
ATOM 3382 C CA . PHE A 1 442 ? 7.306 -18.258 -11.915 1.00 96.31 442 PHE A CA 1
ATOM 3383 C C . PHE A 1 442 ? 6.398 -19.460 -11.594 1.00 96.31 442 PHE A C 1
ATOM 3385 O O . PHE A 1 442 ? 6.891 -20.475 -11.101 1.00 96.31 442 PHE A O 1
ATOM 3392 N N . ARG A 1 443 ? 5.106 -19.411 -11.953 1.00 97.25 443 ARG A N 1
ATOM 3393 C CA . ARG A 1 443 ? 4.162 -20.543 -11.820 1.00 97.25 443 ARG A CA 1
ATOM 3394 C C . ARG A 1 443 ? 4.555 -21.771 -12.631 1.00 97.25 443 ARG A C 1
ATOM 3396 O O . ARG A 1 443 ? 4.330 -22.898 -12.200 1.00 97.25 443 ARG A O 1
ATOM 3403 N N . LEU A 1 444 ? 5.179 -21.566 -13.789 1.00 96.25 444 LEU A N 1
ATOM 3404 C CA . LEU A 1 444 ? 5.753 -22.650 -14.590 1.00 96.25 444 LEU A CA 1
ATOM 3405 C C . LEU A 1 444 ? 7.029 -23.248 -13.974 1.00 96.25 444 LEU A C 1
ATOM 3407 O O . LEU A 1 444 ? 7.580 -24.210 -14.509 1.00 96.25 444 LEU A O 1
ATOM 3411 N N . GLY A 1 445 ? 7.505 -22.705 -12.852 1.00 93.50 445 GLY A N 1
ATOM 3412 C CA . GLY A 1 445 ? 8.679 -23.197 -12.155 1.00 93.50 445 GLY A CA 1
ATOM 3413 C C . GLY A 1 445 ? 9.991 -22.774 -12.807 1.00 93.50 445 GLY A C 1
ATOM 3414 O O . GLY A 1 445 ? 10.983 -23.488 -12.671 1.00 93.50 445 GLY A O 1
ATOM 3415 N N . SER A 1 446 ? 10.040 -21.628 -13.496 1.00 88.88 446 SER A N 1
ATOM 3416 C CA . SER A 1 446 ? 11.298 -21.119 -14.069 1.00 88.88 446 SER A CA 1
ATOM 3417 C C . SER A 1 446 ? 12.416 -20.948 -13.056 1.00 88.88 446 SER A C 1
ATOM 3419 O O . SER A 1 446 ? 13.588 -21.008 -13.408 1.00 88.88 446 SER A O 1
ATOM 3421 N N . ASP A 1 447 ? 12.032 -20.735 -11.804 1.00 87.12 447 ASP A N 1
ATOM 3422 C CA . ASP A 1 447 ? 12.943 -20.457 -10.709 1.00 87.12 447 ASP A CA 1
ATOM 3423 C C . ASP A 1 447 ? 13.284 -21.732 -9.927 1.00 87.12 447 ASP A C 1
ATOM 3425 O O . ASP A 1 447 ? 14.005 -21.680 -8.936 1.00 87.12 447 ASP A O 1
ATOM 3429 N N . ARG A 1 448 ? 12.819 -22.909 -10.381 1.00 84.69 448 ARG A N 1
ATOM 3430 C CA . ARG A 1 448 ? 13.106 -24.207 -9.741 1.00 84.69 448 ARG A CA 1
ATOM 3431 C C . ARG A 1 448 ? 14.594 -24.543 -9.703 1.00 84.69 448 ARG A C 1
ATOM 3433 O O . ARG A 1 448 ? 14.996 -25.326 -8.847 1.00 84.69 448 ARG A O 1
ATOM 3440 N N . SER A 1 449 ? 15.389 -23.985 -10.619 1.00 83.50 449 SER A N 1
ATOM 3441 C CA . SER A 1 449 ? 16.847 -24.139 -10.628 1.00 83.50 449 SER A CA 1
ATOM 3442 C C . SER A 1 449 ? 17.549 -23.294 -9.565 1.00 83.50 449 SER A C 1
ATOM 3444 O O . SER A 1 449 ? 18.707 -23.564 -9.252 1.00 83.50 449 SER A O 1
ATOM 3446 N N . PHE A 1 450 ? 16.889 -22.272 -9.013 1.00 83.69 450 PHE A N 1
ATOM 3447 C CA . PHE A 1 450 ? 17.452 -21.483 -7.926 1.00 83.69 450 PHE A CA 1
ATOM 3448 C C . PHE A 1 450 ? 17.320 -22.234 -6.593 1.00 83.69 450 PHE A C 1
ATOM 3450 O O . PHE A 1 450 ? 16.305 -22.895 -6.344 1.00 83.69 450 PHE A O 1
ATOM 3457 N N . PRO A 1 451 ? 18.331 -22.152 -5.708 1.00 82.25 451 PRO A N 1
ATOM 3458 C CA . PRO A 1 451 ? 18.226 -22.724 -4.376 1.00 82.25 451 PRO A CA 1
ATOM 3459 C C . PRO A 1 451 ? 17.077 -22.065 -3.610 1.00 82.25 451 PRO A C 1
ATOM 3461 O O . PRO A 1 451 ? 16.883 -20.852 -3.666 1.00 82.25 451 PRO A O 1
ATOM 3464 N N . LEU A 1 452 ? 16.338 -22.867 -2.842 1.00 84.88 452 LEU A N 1
ATOM 3465 C CA . LEU A 1 452 ? 15.335 -22.331 -1.933 1.00 84.88 452 LEU A CA 1
ATOM 3466 C C . LEU A 1 452 ? 16.039 -21.547 -0.821 1.00 84.88 452 LEU A C 1
ATOM 3468 O O . LEU A 1 452 ? 16.730 -22.131 0.019 1.00 84.88 452 LEU A O 1
ATOM 3472 N N . ARG A 1 453 ? 15.884 -20.225 -0.844 1.00 89.62 453 ARG A N 1
ATOM 3473 C CA . ARG A 1 453 ? 16.631 -19.310 0.017 1.00 89.62 453 ARG A CA 1
ATOM 3474 C C . ARG A 1 453 ? 15.738 -18.190 0.538 1.00 89.62 453 ARG A C 1
ATOM 3476 O O . ARG A 1 453 ? 14.980 -17.594 -0.233 1.00 89.62 453 ARG A O 1
ATOM 3483 N N . VAL A 1 454 ? 15.886 -17.891 1.828 1.00 93.81 454 VAL A N 1
ATOM 3484 C CA . VAL A 1 454 ? 15.463 -16.612 2.417 1.00 93.81 454 VAL A CA 1
ATOM 3485 C C . VAL A 1 454 ? 16.639 -15.652 2.433 1.00 93.81 454 VAL A C 1
ATOM 3487 O O . VAL A 1 454 ? 17.788 -16.071 2.574 1.00 93.81 454 VAL A O 1
ATOM 3490 N N . SER A 1 455 ? 16.390 -14.360 2.288 1.00 95.88 455 SER A N 1
ATOM 3491 C CA . SER A 1 455 ? 17.451 -13.390 2.527 1.00 95.88 455 SER A CA 1
ATOM 3492 C C . SER A 1 455 ? 16.923 -12.114 3.128 1.00 95.88 455 SER A C 1
ATOM 3494 O O . SER A 1 455 ? 15.938 -11.569 2.645 1.00 95.88 455 SER A O 1
ATOM 3496 N N . SER A 1 456 ? 17.637 -11.610 4.123 1.00 97.38 456 SER A N 1
ATOM 3497 C CA . SER A 1 456 ? 17.293 -10.360 4.776 1.00 97.38 456 SER A CA 1
ATOM 3498 C C . SER A 1 456 ? 18.446 -9.379 4.687 1.00 97.38 456 SER A C 1
ATOM 3500 O O . SER A 1 456 ? 19.615 -9.778 4.715 1.00 97.38 456 SER A O 1
ATOM 3502 N N . ILE A 1 457 ? 18.097 -8.107 4.553 1.00 97.81 457 ILE A N 1
ATOM 3503 C CA . ILE A 1 457 ? 19.027 -6.988 4.530 1.00 97.81 457 ILE A CA 1
ATOM 3504 C C . ILE A 1 457 ? 18.557 -5.917 5.508 1.00 97.81 457 ILE A C 1
ATOM 3506 O O . ILE A 1 457 ? 17.354 -5.658 5.611 1.00 97.81 457 ILE A O 1
ATOM 3510 N N . ARG A 1 458 ? 19.503 -5.308 6.219 1.00 96.69 458 ARG A N 1
ATOM 3511 C CA . ARG A 1 458 ? 19.263 -4.176 7.107 1.00 96.69 458 ARG A CA 1
ATOM 3512 C C . ARG A 1 458 ? 20.116 -2.977 6.690 1.00 96.69 458 ARG A C 1
ATOM 3514 O O . ARG A 1 458 ? 21.250 -3.164 6.252 1.00 96.69 458 ARG A O 1
ATOM 3521 N N . GLY A 1 459 ? 19.544 -1.778 6.796 1.00 93.75 459 GLY A N 1
ATOM 3522 C CA . GLY A 1 459 ? 20.290 -0.516 6.793 1.00 93.75 459 GLY A CA 1
ATOM 3523 C C . GLY A 1 459 ? 21.097 -0.347 8.092 1.00 93.75 459 GLY A C 1
ATOM 3524 O O . GLY A 1 459 ? 21.713 -1.322 8.528 1.00 93.75 459 GLY A O 1
ATOM 3525 N N . PRO A 1 460 ? 21.101 0.835 8.733 1.00 89.38 460 PRO A N 1
ATOM 3526 C CA . PRO A 1 460 ? 21.829 1.038 9.988 1.00 89.38 460 PRO A CA 1
ATOM 3527 C C . PRO A 1 460 ? 21.289 0.157 11.133 1.00 89.38 460 PRO A C 1
ATOM 3529 O O . PRO A 1 460 ? 20.108 -0.199 11.179 1.00 89.38 460 PRO A O 1
ATOM 3532 N N . ASP A 1 461 ? 22.160 -0.201 12.082 1.00 84.06 461 ASP A N 1
ATOM 3533 C CA . ASP A 1 461 ? 21.784 -0.904 13.319 1.00 84.06 461 ASP A CA 1
ATOM 3534 C C . ASP A 1 461 ? 21.344 0.078 14.413 1.00 84.06 461 ASP A C 1
ATOM 3536 O O . ASP A 1 461 ? 22.095 0.386 15.340 1.00 84.06 461 ASP A O 1
ATOM 3540 N N . ASP A 1 462 ? 20.122 0.596 14.302 1.00 85.56 462 ASP A N 1
ATOM 3541 C CA . ASP A 1 462 ? 19.580 1.603 15.222 1.00 85.56 462 ASP A CA 1
ATOM 3542 C C . ASP A 1 462 ? 18.194 1.239 15.785 1.00 85.56 462 ASP A C 1
ATOM 3544 O O . ASP A 1 462 ? 17.353 2.088 16.085 1.00 85.56 462 ASP A O 1
ATOM 3548 N N . GLY A 1 463 ? 17.971 -0.062 15.989 1.00 84.31 463 GLY A N 1
ATOM 3549 C CA . GLY A 1 463 ? 16.727 -0.611 16.543 1.00 84.31 463 GLY A CA 1
ATOM 3550 C C . GLY A 1 463 ? 15.809 -1.266 15.510 1.00 84.31 463 GLY A C 1
ATOM 3551 O O . GLY A 1 463 ? 14.733 -1.750 15.869 1.00 84.31 463 GLY A O 1
ATOM 3552 N N . LEU A 1 464 ? 16.239 -1.325 14.249 1.00 88.56 464 LEU A N 1
ATOM 3553 C CA . LEU A 1 464 ? 15.612 -2.113 13.189 1.00 88.56 464 LEU A CA 1
ATOM 3554 C C . LEU A 1 464 ? 15.864 -3.620 13.370 1.00 88.56 464 LEU A C 1
ATOM 3556 O O . LEU A 1 464 ? 16.920 -4.042 13.856 1.00 88.56 464 LEU A O 1
ATOM 3560 N N . THR A 1 465 ? 14.912 -4.447 12.924 1.00 91.88 465 THR A N 1
ATOM 3561 C CA . THR A 1 465 ? 15.005 -5.914 12.998 1.00 91.88 465 THR A CA 1
ATOM 3562 C C . THR A 1 465 ? 16.274 -6.420 12.309 1.00 91.88 465 THR A C 1
ATOM 3564 O O . THR A 1 465 ? 16.467 -6.200 11.114 1.00 91.88 465 THR A O 1
ATOM 3567 N N . SER A 1 466 ? 17.132 -7.142 13.038 1.00 94.88 466 SER A N 1
ATOM 3568 C CA . SER A 1 466 ? 18.364 -7.683 12.455 1.00 94.88 466 SER A CA 1
ATOM 3569 C C . SER A 1 466 ? 18.069 -8.689 11.329 1.00 94.88 466 SER A C 1
ATOM 3571 O O . SER A 1 466 ? 17.074 -9.425 11.404 1.00 94.88 466 SER A O 1
ATOM 3573 N N . PRO A 1 467 ? 18.943 -8.805 10.309 1.00 95.94 467 PRO A N 1
ATOM 3574 C CA . PRO A 1 467 ? 18.762 -9.770 9.223 1.00 95.94 467 PRO A CA 1
ATOM 3575 C C . PRO A 1 467 ? 18.586 -11.211 9.717 1.00 95.94 467 PRO A C 1
ATOM 3577 O O . PRO A 1 467 ? 17.789 -11.969 9.163 1.00 95.94 467 PRO A O 1
ATOM 3580 N N . HIS A 1 468 ? 19.292 -11.577 10.789 1.00 95.62 468 HIS A N 1
ATOM 3581 C CA . HIS A 1 468 ? 19.195 -12.892 11.413 1.00 95.62 468 HIS A CA 1
ATOM 3582 C C . HIS A 1 468 ? 17.810 -13.165 12.014 1.00 95.62 468 HIS A C 1
ATOM 3584 O O . HIS A 1 468 ? 17.189 -14.198 11.737 1.00 95.62 468 HIS A O 1
ATOM 3590 N N . SER A 1 469 ? 17.296 -12.227 12.815 1.00 94.50 469 SER A N 1
ATOM 3591 C CA . SER A 1 469 ? 15.961 -12.324 13.413 1.00 94.50 469 SER A CA 1
ATOM 3592 C C . SER A 1 469 ? 14.882 -12.365 12.335 1.00 94.50 469 SER A C 1
ATOM 3594 O O . SER A 1 469 ? 13.953 -13.172 12.410 1.00 94.50 469 SER A O 1
ATOM 3596 N N . PHE A 1 470 ? 15.038 -11.561 11.281 1.00 94.75 470 PHE A N 1
ATOM 3597 C CA . PHE A 1 470 ? 14.080 -11.526 10.184 1.00 94.75 470 PHE A CA 1
ATOM 3598 C C . PHE A 1 470 ? 14.090 -12.838 9.382 1.00 94.75 470 PHE A C 1
ATOM 3600 O O . PHE A 1 470 ? 13.040 -13.432 9.149 1.00 94.75 470 PHE A O 1
ATOM 3607 N N . ASN A 1 471 ? 15.262 -13.387 9.049 1.00 94.88 471 ASN A N 1
ATOM 3608 C CA . ASN A 1 471 ? 15.354 -14.707 8.415 1.00 94.88 471 ASN A CA 1
ATOM 3609 C C . ASN A 1 471 ? 14.775 -15.822 9.300 1.00 94.88 471 ASN A C 1
ATOM 3611 O O . ASN A 1 471 ? 14.118 -16.728 8.783 1.00 94.88 471 ASN A O 1
ATOM 3615 N N . THR A 1 472 ? 14.968 -15.747 10.621 1.00 93.38 472 THR A N 1
ATOM 3616 C CA . THR A 1 472 ? 14.380 -16.695 11.582 1.00 93.38 472 THR A CA 1
ATOM 3617 C C . THR A 1 472 ? 12.854 -16.676 11.527 1.00 93.38 472 THR A C 1
ATOM 3619 O O . THR A 1 472 ? 12.240 -17.745 11.544 1.00 93.38 472 THR A O 1
ATOM 3622 N N . LEU A 1 473 ? 12.253 -15.491 11.379 1.00 92.69 473 LEU A N 1
ATOM 3623 C CA . LEU A 1 473 ? 10.817 -15.333 11.165 1.00 92.69 473 LEU A CA 1
ATOM 3624 C C . LEU A 1 473 ? 10.367 -15.904 9.816 1.00 92.69 473 LEU A C 1
ATOM 3626 O O . LEU A 1 473 ? 9.361 -16.597 9.776 1.00 92.69 473 LEU A O 1
ATOM 3630 N N . LEU A 1 474 ? 11.079 -15.622 8.720 1.00 93.75 474 LEU A N 1
ATOM 3631 C CA . LEU A 1 474 ? 10.628 -15.932 7.353 1.00 93.75 474 LEU A CA 1
ATOM 3632 C C . LEU A 1 474 ? 10.837 -17.395 6.946 1.00 93.75 474 LEU A C 1
ATOM 3634 O O . LEU A 1 474 ? 10.011 -17.980 6.242 1.00 93.75 474 LEU A O 1
ATOM 3638 N N . ARG A 1 475 ? 11.944 -18.008 7.373 1.00 92.06 475 ARG A N 1
ATOM 3639 C CA . ARG A 1 475 ? 12.355 -19.363 6.969 1.00 92.06 475 ARG A CA 1
ATOM 3640 C C . ARG A 1 475 ? 11.267 -20.430 7.139 1.00 92.06 475 ARG A C 1
ATOM 3642 O O . ARG A 1 475 ? 11.121 -21.250 6.228 1.00 92.06 475 ARG A O 1
ATOM 3649 N N . PRO A 1 476 ? 10.480 -20.463 8.233 1.00 91.88 476 PRO A N 1
ATOM 3650 C CA . PRO A 1 476 ? 9.483 -21.506 8.411 1.00 91.88 476 PRO A CA 1
ATOM 3651 C C . PRO A 1 476 ? 8.335 -21.441 7.383 1.00 91.88 476 PRO A C 1
ATOM 3653 O O . PRO A 1 476 ? 7.572 -22.406 7.296 1.00 91.88 476 PRO A O 1
ATOM 3656 N N . ALA A 1 477 ? 8.215 -20.395 6.552 1.00 91.56 477 ALA A N 1
ATOM 3657 C CA . ALA A 1 477 ? 7.216 -20.327 5.473 1.00 91.56 477 ALA A CA 1
ATOM 3658 C C . ALA A 1 477 ? 7.352 -21.476 4.461 1.00 91.56 477 ALA A C 1
ATOM 3660 O O . ALA A 1 477 ? 6.377 -21.868 3.825 1.00 91.56 477 ALA A O 1
ATOM 3661 N N . PHE A 1 478 ? 8.543 -22.073 4.370 1.00 89.12 478 PHE A N 1
ATOM 3662 C CA . PHE A 1 478 ? 8.844 -23.204 3.495 1.00 89.12 478 PHE A CA 1
ATOM 3663 C C . PHE A 1 478 ? 8.685 -24.587 4.157 1.00 89.12 478 PHE A C 1
ATOM 3665 O O . PHE A 1 478 ? 8.931 -25.613 3.521 1.00 89.12 478 PHE A O 1
ATOM 3672 N N . GLY A 1 479 ? 8.265 -24.638 5.426 1.00 82.19 479 GLY A N 1
ATOM 3673 C CA . GLY A 1 479 ? 8.145 -25.879 6.197 1.00 82.19 479 GLY A CA 1
ATOM 3674 C C . GLY A 1 479 ? 9.497 -26.526 6.533 1.00 82.19 479 GLY A C 1
ATOM 3675 O O . GLY A 1 479 ? 10.545 -25.894 6.456 1.00 82.19 479 GLY A O 1
ATOM 3676 N N . SER A 1 480 ? 9.472 -27.803 6.925 1.00 72.31 480 SER A N 1
ATOM 3677 C CA . SER A 1 480 ? 10.665 -28.602 7.262 1.00 72.31 480 SER A CA 1
ATOM 3678 C C . SER A 1 480 ? 11.358 -29.229 6.044 1.00 72.31 480 SER A C 1
ATOM 3680 O O . SER A 1 480 ? 12.295 -30.008 6.202 1.00 72.31 480 SER A O 1
ATOM 3682 N N . LEU A 1 481 ? 10.871 -28.949 4.830 1.00 57.72 481 LEU A N 1
ATOM 3683 C CA . LEU A 1 481 ? 11.065 -29.837 3.685 1.00 57.72 481 LEU A CA 1
ATOM 3684 C C . LEU A 1 481 ? 12.469 -29.805 3.071 1.00 57.72 481 LEU A C 1
ATOM 3686 O O . LEU A 1 481 ? 12.807 -30.751 2.371 1.00 57.72 481 LEU A O 1
ATOM 3690 N N . LEU A 1 482 ? 13.297 -28.786 3.324 1.00 59.62 482 LEU A N 1
ATOM 3691 C CA . LEU A 1 482 ? 14.678 -28.699 2.828 1.00 59.62 482 LEU A CA 1
ATOM 3692 C C . LEU A 1 482 ? 15.525 -27.785 3.731 1.00 59.62 482 LEU A C 1
ATOM 3694 O O . LEU A 1 482 ? 14.965 -26.891 4.370 1.00 59.62 482 LEU A O 1
ATOM 3698 N N . PRO A 1 483 ? 16.866 -27.924 3.749 1.00 65.81 483 PRO A N 1
ATOM 3699 C CA . PRO A 1 483 ? 17.732 -26.892 4.303 1.00 65.81 483 PRO A CA 1
ATOM 3700 C C . PRO A 1 483 ? 17.570 -25.615 3.468 1.00 65.81 483 PRO A C 1
ATOM 3702 O O . PRO A 1 483 ? 18.128 -25.482 2.379 1.00 65.81 483 PRO A O 1
ATOM 3705 N N . VAL A 1 484 ? 16.756 -24.686 3.964 1.00 73.31 484 VAL A N 1
ATOM 3706 C CA . VAL A 1 484 ? 16.607 -23.356 3.372 1.00 73.31 484 VAL A CA 1
ATOM 3707 C C . VAL A 1 484 ? 17.907 -22.606 3.627 1.00 73.31 484 VAL A C 1
ATOM 3709 O O . VAL A 1 484 ? 18.276 -22.375 4.780 1.00 73.31 484 VAL A O 1
ATOM 3712 N N . GLN A 1 485 ? 18.615 -22.248 2.557 1.00 83.12 485 GLN A N 1
ATOM 3713 C CA . GLN A 1 485 ? 19.790 -21.390 2.680 1.00 83.12 485 GLN A CA 1
ATOM 3714 C C . GLN A 1 485 ? 19.347 -20.000 3.136 1.00 83.12 485 GLN A C 1
ATOM 3716 O O . GLN A 1 485 ? 18.239 -19.562 2.821 1.00 83.12 485 GLN A O 1
ATOM 3721 N N . GLN A 1 486 ? 20.221 -19.292 3.841 1.00 89.75 486 GLN A N 1
ATOM 3722 C CA . GLN A 1 486 ? 19.963 -17.909 4.210 1.00 89.75 486 GLN A CA 1
ATOM 3723 C C . GLN A 1 486 ? 21.159 -17.029 3.895 1.00 89.75 486 GLN A C 1
ATOM 3725 O O . GLN A 1 486 ? 22.305 -17.466 3.994 1.00 89.75 486 GLN A O 1
ATOM 3730 N N . THR A 1 487 ? 20.876 -15.798 3.495 1.00 94.44 487 THR A N 1
ATOM 3731 C CA . THR A 1 487 ? 21.880 -14.745 3.364 1.00 94.44 487 THR A CA 1
ATOM 3732 C C . THR A 1 487 ? 21.433 -13.525 4.154 1.00 94.44 487 THR A C 1
ATOM 3734 O O . THR A 1 487 ? 20.253 -13.158 4.144 1.00 94.44 487 THR A O 1
ATOM 3737 N N . GLU A 1 488 ? 22.381 -12.931 4.862 1.00 96.00 488 GLU A N 1
ATOM 3738 C CA . GLU A 1 488 ? 22.186 -11.844 5.814 1.00 96.00 488 GLU A CA 1
ATOM 3739 C C . GLU A 1 488 ? 23.140 -10.720 5.422 1.00 96.00 488 GLU A C 1
ATOM 3741 O O . GLU A 1 488 ? 24.326 -10.965 5.211 1.00 96.00 488 GLU A O 1
ATOM 3746 N N . PHE A 1 489 ? 22.604 -9.516 5.266 1.00 96.38 489 PHE A N 1
ATOM 3747 C CA . PHE A 1 489 ? 23.367 -8.315 4.950 1.00 96.38 489 PHE A CA 1
ATOM 3748 C C . PHE A 1 489 ? 23.035 -7.283 6.011 1.00 96.38 489 PHE A C 1
ATOM 3750 O O . PHE A 1 489 ? 21.877 -6.895 6.144 1.00 96.38 489 PHE A O 1
ATOM 3757 N N . ASP A 1 490 ? 24.033 -6.897 6.786 1.00 95.56 490 ASP A N 1
ATOM 3758 C CA . ASP A 1 490 ? 23.868 -6.004 7.922 1.00 95.56 490 ASP A CA 1
ATOM 3759 C C . ASP A 1 490 ? 24.713 -4.749 7.728 1.00 95.56 490 ASP A C 1
ATOM 3761 O O . ASP A 1 490 ? 25.756 -4.835 7.072 1.00 95.56 490 ASP A O 1
ATOM 3765 N N . ASP A 1 491 ? 24.252 -3.612 8.255 1.00 94.12 491 ASP A N 1
ATOM 3766 C CA . ASP A 1 491 ? 24.854 -2.291 8.015 1.00 94.12 491 ASP A CA 1
ATOM 3767 C C . ASP A 1 491 ? 25.171 -2.091 6.518 1.00 94.12 491 ASP A C 1
ATOM 3769 O O . ASP A 1 491 ? 26.311 -1.856 6.086 1.00 94.12 491 ASP A O 1
ATOM 3773 N N . ALA A 1 492 ? 24.162 -2.368 5.687 1.00 96.38 492 ALA A N 1
ATOM 3774 C CA . ALA A 1 492 ? 24.327 -2.465 4.247 1.00 96.38 492 ALA A CA 1
ATOM 3775 C C . ALA A 1 492 ? 24.325 -1.081 3.597 1.00 96.38 492 ALA A C 1
ATOM 3777 O O . ALA A 1 492 ? 23.624 -0.184 4.035 1.00 96.38 492 ALA A O 1
ATOM 3778 N N . SER A 1 493 ? 25.071 -0.915 2.507 1.00 96.50 493 SER A N 1
ATOM 3779 C CA . SER A 1 493 ? 25.022 0.270 1.645 1.00 96.50 493 SER A CA 1
ATOM 3780 C C . SER A 1 493 ? 23.999 0.127 0.509 1.00 96.50 493 SER A C 1
ATOM 3782 O O . SER A 1 493 ? 23.481 -0.959 0.243 1.00 96.50 493 SER A O 1
ATOM 3784 N N . SER A 1 494 ? 23.750 1.201 -0.249 1.00 96.25 494 SER A N 1
ATOM 3785 C CA . SER A 1 494 ? 22.931 1.123 -1.474 1.00 96.25 494 SER A CA 1
ATOM 3786 C C . SER A 1 494 ? 23.514 0.160 -2.525 1.00 96.25 494 SER A C 1
ATOM 3788 O O . SER A 1 494 ? 22.764 -0.506 -3.241 1.00 96.25 494 SER A O 1
ATOM 3790 N N . VAL A 1 495 ? 24.844 0.038 -2.617 1.00 97.19 495 VAL A N 1
ATOM 3791 C CA . VAL A 1 495 ? 25.503 -0.944 -3.500 1.00 97.19 495 VAL A CA 1
ATOM 3792 C C . VAL A 1 495 ? 25.288 -2.372 -2.996 1.00 97.19 495 VAL A C 1
ATOM 3794 O O . VAL A 1 495 ? 24.972 -3.256 -3.798 1.00 97.19 495 VAL A O 1
ATOM 3797 N N . ASP A 1 496 ? 25.389 -2.593 -1.682 1.00 97.44 496 ASP A N 1
ATOM 3798 C CA . ASP A 1 496 ? 25.101 -3.893 -1.064 1.00 97.44 496 ASP A CA 1
ATOM 3799 C C . ASP A 1 496 ? 23.644 -4.300 -1.306 1.00 97.44 496 ASP A C 1
ATOM 3801 O O . ASP A 1 496 ? 23.377 -5.450 -1.650 1.00 97.44 496 ASP A O 1
ATOM 3805 N N . PHE A 1 497 ? 22.707 -3.351 -1.234 1.00 97.69 497 PHE A N 1
ATOM 3806 C CA . PHE A 1 497 ? 21.302 -3.583 -1.562 1.00 97.69 497 PHE A CA 1
ATOM 3807 C C . PHE A 1 497 ? 21.105 -4.045 -3.015 1.00 97.69 497 PHE A C 1
ATOM 3809 O O . PHE A 1 497 ? 20.404 -5.027 -3.274 1.00 97.69 497 PHE A O 1
ATOM 3816 N N . VAL A 1 498 ? 21.770 -3.407 -3.984 1.00 97.50 498 VAL A N 1
ATOM 3817 C CA . VAL A 1 498 ? 21.716 -3.844 -5.390 1.00 97.50 498 VAL A CA 1
ATOM 3818 C C . VAL A 1 498 ? 22.343 -5.232 -5.573 1.00 97.50 498 VAL A C 1
ATOM 3820 O O . VAL A 1 498 ? 21.811 -6.061 -6.317 1.00 97.50 498 VAL A O 1
ATOM 3823 N N . ALA A 1 499 ? 23.459 -5.520 -4.901 1.00 96.88 499 ALA A N 1
ATOM 3824 C CA . ALA A 1 499 ? 24.084 -6.842 -4.923 1.00 96.88 499 ALA A CA 1
ATOM 3825 C C . ALA A 1 499 ? 23.188 -7.915 -4.277 1.00 96.88 499 ALA A C 1
ATOM 3827 O O . ALA A 1 499 ? 23.101 -9.043 -4.771 1.00 96.88 499 ALA A O 1
ATOM 3828 N N . TRP A 1 500 ? 22.477 -7.553 -3.213 1.00 96.69 500 TRP A N 1
ATOM 3829 C CA . TRP A 1 500 ? 21.507 -8.393 -2.527 1.00 96.69 500 TRP A CA 1
ATOM 3830 C C . TRP A 1 500 ? 20.314 -8.739 -3.425 1.00 96.69 500 TRP A C 1
ATOM 3832 O O . TRP A 1 500 ? 19.943 -9.914 -3.505 1.00 96.69 500 TRP A O 1
ATOM 3842 N N . LEU A 1 501 ? 19.756 -7.782 -4.175 1.00 96.75 501 LEU A N 1
ATOM 3843 C CA . LEU A 1 501 ? 18.670 -8.042 -5.134 1.00 96.75 501 LEU A CA 1
ATOM 3844 C C . LEU A 1 501 ? 19.050 -9.087 -6.197 1.00 96.75 501 LEU A C 1
ATOM 3846 O O . LEU A 1 501 ? 18.202 -9.870 -6.620 1.00 96.75 501 LEU A O 1
ATOM 3850 N N . LYS A 1 502 ? 20.330 -9.164 -6.583 1.00 95.00 502 LYS A N 1
ATOM 3851 C CA . LYS A 1 502 ? 20.843 -10.150 -7.554 1.00 95.00 502 LYS A CA 1
ATOM 3852 C C . LYS A 1 502 ? 20.932 -11.575 -6.996 1.00 95.00 502 LYS A C 1
ATOM 3854 O O . LYS A 1 502 ? 21.082 -12.517 -7.772 1.00 95.00 502 LYS A O 1
ATOM 3859 N N . GLN A 1 503 ? 20.863 -11.758 -5.675 1.00 91.88 503 GLN A N 1
ATOM 3860 C CA . GLN A 1 503 ? 20.934 -13.087 -5.065 1.00 91.88 503 GLN A CA 1
ATOM 3861 C C . GLN A 1 503 ? 19.737 -13.959 -5.482 1.00 91.88 503 GLN A C 1
ATOM 3863 O O . GLN A 1 503 ? 18.644 -13.444 -5.693 1.00 91.88 503 GLN A O 1
ATOM 3868 N N . PRO A 1 504 ? 19.881 -15.287 -5.559 1.00 88.62 504 PRO A N 1
ATOM 3869 C CA . PRO A 1 504 ? 18.762 -16.178 -5.842 1.00 88.62 504 PRO A CA 1
ATOM 3870 C C . PRO A 1 504 ? 17.957 -16.458 -4.560 1.00 88.62 504 PRO A C 1
ATOM 3872 O O . PRO A 1 504 ? 18.073 -17.534 -3.979 1.00 88.62 504 PRO A O 1
ATOM 3875 N N . ALA A 1 505 ? 17.192 -15.475 -4.074 1.00 91.44 505 ALA A N 1
ATOM 3876 C CA . ALA A 1 505 ? 16.320 -15.608 -2.902 1.00 91.44 505 ALA A CA 1
ATOM 3877 C C . ALA A 1 505 ? 14.868 -15.258 -3.251 1.00 91.44 505 ALA A C 1
ATOM 3879 O O . ALA A 1 505 ? 14.602 -14.175 -3.777 1.00 91.44 505 ALA A O 1
ATOM 3880 N N . VAL A 1 506 ? 13.951 -16.178 -2.932 1.00 92.19 506 VAL A N 1
ATOM 3881 C CA . VAL A 1 506 ? 12.528 -16.074 -3.293 1.00 92.19 506 VAL A CA 1
ATOM 3882 C C . VAL A 1 506 ? 11.731 -15.307 -2.243 1.00 92.19 506 VAL A C 1
ATOM 3884 O O . VAL A 1 506 ? 10.831 -14.568 -2.608 1.00 92.19 506 VAL A O 1
ATOM 3887 N N . LEU A 1 507 ? 12.048 -15.439 -0.952 1.00 94.81 507 LEU A N 1
ATOM 3888 C CA . LEU A 1 507 ? 11.394 -14.674 0.117 1.00 94.81 507 LEU A CA 1
ATOM 3889 C C . LEU A 1 507 ? 12.416 -13.779 0.815 1.00 94.81 507 LEU A C 1
ATOM 3891 O O . LEU A 1 507 ? 13.472 -14.249 1.247 1.00 94.81 507 LEU A O 1
ATOM 3895 N N . ARG A 1 508 ? 12.104 -12.488 0.903 1.00 96.88 508 ARG A N 1
ATOM 3896 C CA . ARG A 1 508 ? 13.046 -11.446 1.299 1.00 96.88 508 ARG A CA 1
ATOM 3897 C C . ARG A 1 508 ? 12.520 -10.569 2.423 1.00 96.88 508 ARG A C 1
ATOM 3899 O O . ARG A 1 508 ? 11.354 -10.190 2.399 1.00 96.88 508 ARG A O 1
ATOM 3906 N N . GLY A 1 509 ? 13.401 -10.227 3.357 1.00 96.81 509 GLY A N 1
ATOM 3907 C CA . GLY A 1 509 ? 13.168 -9.225 4.396 1.00 96.81 509 GLY A CA 1
ATOM 3908 C C . GLY A 1 509 ? 13.993 -7.965 4.136 1.00 96.81 509 GLY A C 1
ATOM 3909 O O . GLY A 1 509 ? 15.180 -8.064 3.824 1.00 96.81 509 GLY A O 1
ATOM 3910 N N . ILE A 1 510 ? 13.387 -6.788 4.263 1.00 97.38 510 ILE A N 1
ATOM 3911 C CA . ILE A 1 510 ? 14.093 -5.498 4.239 1.00 97.38 510 ILE A CA 1
ATOM 3912 C C . ILE A 1 510 ? 13.782 -4.765 5.538 1.00 97.38 510 ILE A C 1
ATOM 3914 O O . ILE A 1 510 ? 12.614 -4.499 5.812 1.00 97.38 510 ILE A O 1
ATOM 3918 N N . ALA A 1 511 ? 14.808 -4.423 6.311 1.00 95.81 511 ALA A N 1
ATOM 3919 C CA . ALA A 1 511 ? 14.698 -3.584 7.499 1.00 95.81 511 ALA A CA 1
ATOM 3920 C C . ALA A 1 511 ? 15.486 -2.287 7.272 1.00 95.81 511 ALA A C 1
ATOM 3922 O O . ALA A 1 511 ? 16.711 -2.289 7.234 1.00 95.81 511 ALA A O 1
ATOM 3923 N N . ALA A 1 512 ? 14.794 -1.176 7.058 1.00 95.19 512 ALA A N 1
ATOM 3924 C CA . ALA A 1 512 ? 15.415 0.112 6.763 1.00 95.19 512 ALA A CA 1
ATOM 3925 C C . ALA A 1 512 ? 14.494 1.230 7.237 1.00 95.19 512 ALA A C 1
ATOM 3927 O O . ALA A 1 512 ? 13.270 1.091 7.130 1.00 95.19 512 ALA A O 1
ATOM 3928 N N . HIS A 1 513 ? 15.054 2.365 7.660 1.00 94.31 513 HIS A N 1
ATOM 3929 C CA . HIS A 1 513 ? 14.256 3.588 7.703 1.00 94.31 513 HIS A CA 1
ATOM 3930 C C . HIS A 1 513 ? 13.746 3.871 6.307 1.00 94.31 513 HIS A C 1
ATOM 3932 O O . HIS A 1 513 ? 14.410 3.606 5.305 1.00 94.31 513 HIS A O 1
ATOM 3938 N N . SER A 1 514 ? 12.498 4.281 6.213 1.00 95.06 514 SER A N 1
ATOM 3939 C CA . SER A 1 514 ? 11.863 4.503 4.927 1.00 95.06 514 SER A CA 1
ATOM 3940 C C . SER A 1 514 ? 10.825 5.589 5.074 1.00 95.06 514 SER A C 1
ATOM 3942 O O . SER A 1 514 ? 10.321 5.856 6.167 1.00 95.06 514 SER A O 1
ATOM 3944 N N . ASP A 1 515 ? 10.524 6.199 3.946 1.00 93.44 515 ASP A N 1
ATOM 3945 C CA . ASP A 1 515 ? 9.375 7.057 3.774 1.00 93.44 515 ASP A CA 1
ATOM 3946 C C . ASP A 1 515 ? 8.604 6.612 2.518 1.00 93.44 515 ASP A C 1
ATOM 3948 O O . ASP A 1 515 ? 8.886 5.579 1.894 1.00 93.44 515 ASP A O 1
ATOM 3952 N N . ARG A 1 516 ? 7.624 7.423 2.121 1.00 92.69 516 ARG A N 1
ATOM 3953 C CA . ARG A 1 516 ? 6.831 7.215 0.902 1.00 92.69 516 ARG A CA 1
ATOM 3954 C C . ARG A 1 516 ? 7.637 7.101 -0.400 1.00 92.69 516 ARG A C 1
ATOM 3956 O O . ARG A 1 516 ? 7.077 6.659 -1.403 1.00 92.69 516 ARG A O 1
ATOM 3963 N N . VAL A 1 517 ? 8.906 7.517 -0.442 1.00 94.31 517 VAL A N 1
ATOM 3964 C CA . VAL A 1 517 ? 9.693 7.666 -1.684 1.00 94.31 517 VAL A CA 1
ATOM 3965 C C . VAL A 1 517 ? 11.066 6.992 -1.664 1.00 94.31 517 VAL A C 1
ATOM 3967 O O . VAL A 1 517 ? 11.626 6.755 -2.737 1.00 94.31 517 VAL A O 1
ATOM 3970 N N . ASN A 1 518 ? 11.615 6.653 -0.498 1.00 95.31 518 ASN A N 1
ATOM 3971 C CA . ASN A 1 518 ? 12.915 5.995 -0.382 1.00 95.31 518 ASN A CA 1
ATOM 3972 C C . ASN A 1 518 ? 13.025 5.048 0.824 1.00 95.31 518 ASN A C 1
ATOM 3974 O O . ASN A 1 518 ? 12.206 5.066 1.746 1.00 95.31 518 ASN A O 1
ATOM 3978 N N . SER A 1 519 ? 14.075 4.229 0.785 1.00 96.69 519 SER A N 1
ATOM 3979 C CA . SER A 1 519 ? 14.582 3.440 1.905 1.00 96.69 519 SER A CA 1
ATOM 3980 C C . SER A 1 519 ? 16.056 3.770 2.143 1.00 96.69 519 SER A C 1
ATOM 3982 O O . SER A 1 519 ? 16.853 3.777 1.200 1.00 96.69 519 SER A O 1
ATOM 3984 N N . GLN A 1 520 ? 16.409 4.027 3.398 1.00 95.31 520 GLN A N 1
ATOM 3985 C CA . GLN A 1 520 ? 17.710 4.529 3.825 1.00 95.31 520 GLN A CA 1
ATOM 3986 C C . GLN A 1 520 ? 18.595 3.394 4.331 1.00 95.31 520 GLN A C 1
ATOM 3988 O O . GLN A 1 520 ? 18.199 2.588 5.173 1.00 95.31 520 GLN A O 1
ATOM 3993 N N . PHE A 1 521 ? 19.816 3.356 3.813 1.00 94.06 521 PHE A N 1
ATOM 3994 C CA . PHE A 1 521 ? 20.831 2.363 4.151 1.00 94.06 521 PHE A CA 1
ATOM 3995 C C . PHE A 1 521 ? 22.025 2.974 4.900 1.00 94.06 521 PHE A C 1
ATOM 3997 O O . PHE A 1 521 ? 22.811 2.238 5.474 1.00 94.06 521 PHE A O 1
ATOM 4004 N N . GLU A 1 522 ? 22.111 4.311 4.945 1.00 87.56 522 GLU A N 1
ATOM 4005 C CA . GLU A 1 522 ? 23.059 5.170 5.694 1.00 87.56 522 GLU A CA 1
ATOM 4006 C C . GLU A 1 522 ? 24.563 4.970 5.442 1.00 87.56 522 GLU A C 1
ATOM 4008 O O . GLU A 1 522 ? 25.337 5.931 5.488 1.00 87.56 522 GLU A O 1
ATOM 4013 N N . LYS A 1 523 ? 25.001 3.771 5.068 1.00 89.88 523 LYS A N 1
ATOM 4014 C CA . LYS A 1 523 ? 26.365 3.502 4.648 1.00 89.88 523 LYS A CA 1
ATOM 4015 C C . LYS A 1 523 ? 26.619 4.066 3.258 1.00 89.88 523 LYS A C 1
ATOM 4017 O O . LYS A 1 523 ? 26.015 3.663 2.259 1.00 89.88 523 LYS A O 1
ATOM 4022 N N . TYR A 1 524 ? 27.569 4.993 3.213 1.00 92.25 524 TYR A N 1
ATOM 4023 C CA . TYR A 1 524 ? 27.930 5.735 2.015 1.00 92.25 524 TYR A CA 1
ATOM 4024 C C . TYR A 1 524 ? 28.349 4.809 0.866 1.00 92.25 524 TYR A C 1
ATOM 4026 O O . TYR A 1 524 ? 29.304 4.041 0.977 1.00 92.25 524 TYR A O 1
ATOM 4034 N N . SER A 1 525 ? 27.674 4.946 -0.273 1.00 89.62 525 SER A N 1
ATOM 4035 C CA . SER A 1 525 ? 28.133 4.441 -1.568 1.00 89.62 525 SER A CA 1
ATOM 4036 C C . SER A 1 525 ? 28.630 5.599 -2.424 1.00 89.62 525 SER A C 1
ATOM 4038 O O . SER A 1 525 ? 27.964 6.634 -2.524 1.00 89.62 525 SER A O 1
ATOM 4040 N N . SER A 1 526 ? 29.771 5.432 -3.099 1.00 94.00 526 SER A N 1
ATOM 4041 C CA . SER A 1 526 ? 30.143 6.406 -4.123 1.00 94.00 526 SER A CA 1
ATOM 4042 C C . SER A 1 526 ? 29.108 6.364 -5.252 1.00 94.00 526 SER A C 1
ATOM 4044 O O . SER A 1 526 ? 28.602 5.299 -5.617 1.00 94.00 526 SER A O 1
ATOM 4046 N N . ALA A 1 527 ? 28.796 7.525 -5.835 1.00 93.56 527 ALA A N 1
ATOM 4047 C CA . ALA A 1 527 ? 27.850 7.589 -6.948 1.00 93.56 527 ALA A CA 1
ATOM 4048 C C . ALA A 1 527 ? 28.272 6.667 -8.100 1.00 93.56 527 ALA A C 1
ATOM 4050 O O . ALA A 1 527 ? 27.424 6.033 -8.719 1.00 93.56 527 ALA A O 1
ATOM 4051 N N . ARG A 1 528 ? 29.583 6.548 -8.350 1.00 93.50 528 ARG A N 1
ATOM 4052 C CA . ARG A 1 528 ? 30.107 5.707 -9.425 1.00 93.50 528 ARG A CA 1
ATOM 4053 C C . ARG A 1 528 ? 29.894 4.219 -9.157 1.00 93.50 528 ARG A C 1
ATOM 4055 O O . ARG A 1 528 ? 29.534 3.500 -10.084 1.00 93.50 528 ARG A O 1
ATOM 4062 N N . ASP A 1 529 ? 30.081 3.764 -7.922 1.00 94.56 529 ASP A N 1
ATOM 4063 C CA . ASP A 1 529 ? 29.862 2.355 -7.581 1.00 94.56 529 ASP A CA 1
ATOM 4064 C C . ASP A 1 529 ? 28.387 1.983 -7.729 1.00 94.56 529 ASP A C 1
ATOM 4066 O O . ASP A 1 529 ? 28.069 0.930 -8.280 1.00 94.56 529 ASP A O 1
ATOM 4070 N N . LEU A 1 530 ? 27.479 2.880 -7.326 1.00 95.81 530 LEU A N 1
ATOM 4071 C CA . LEU A 1 530 ? 26.045 2.676 -7.519 1.00 95.81 530 LEU A CA 1
ATOM 4072 C C . LEU A 1 530 ? 25.662 2.669 -9.006 1.00 95.81 530 LEU A C 1
ATOM 4074 O O . LEU A 1 530 ? 24.921 1.788 -9.434 1.00 95.81 530 LEU A O 1
ATOM 4078 N N . GLU A 1 531 ? 26.204 3.590 -9.811 1.00 95.62 531 GLU A N 1
ATOM 4079 C CA . GLU A 1 531 ? 26.030 3.609 -11.274 1.00 95.62 531 GLU A CA 1
ATOM 4080 C C . GLU A 1 531 ? 26.457 2.272 -11.906 1.00 95.62 531 GLU A C 1
ATOM 4082 O O . GLU A 1 531 ? 25.700 1.674 -12.672 1.00 95.62 531 GLU A O 1
ATOM 4087 N N . ILE A 1 532 ? 27.635 1.757 -11.539 1.00 95.19 532 ILE A N 1
ATOM 4088 C CA . ILE A 1 532 ? 28.126 0.452 -12.010 1.00 95.19 532 ILE A CA 1
ATOM 4089 C C . ILE A 1 532 ? 27.197 -0.674 -11.540 1.00 95.19 532 ILE A C 1
ATOM 4091 O O . ILE A 1 532 ? 26.843 -1.557 -12.326 1.00 95.19 532 ILE A O 1
ATOM 4095 N N . ALA A 1 533 ? 26.769 -0.650 -10.276 1.00 95.75 533 ALA A N 1
ATOM 4096 C CA . ALA A 1 533 ? 25.919 -1.685 -9.699 1.00 95.75 533 ALA A CA 1
ATOM 4097 C C . ALA A 1 533 ? 24.571 -1.804 -10.428 1.00 95.75 533 ALA A C 1
ATOM 4099 O O . ALA A 1 533 ? 24.102 -2.933 -10.637 1.00 95.75 533 ALA A O 1
ATOM 4100 N N . VAL A 1 534 ? 23.996 -0.672 -10.859 1.00 96.19 534 VAL A N 1
ATOM 4101 C CA . VAL A 1 534 ? 22.761 -0.609 -11.658 1.00 96.19 534 VAL A CA 1
ATOM 4102 C C . VAL A 1 534 ? 22.986 -0.722 -13.171 1.00 96.19 534 VAL A C 1
ATOM 4104 O O . VAL A 1 534 ? 22.055 -0.506 -13.945 1.00 96.19 534 VAL A O 1
ATOM 4107 N N . GLY A 1 535 ? 24.192 -1.088 -13.609 1.00 95.19 535 GLY A N 1
ATOM 4108 C CA . GLY A 1 535 ? 24.477 -1.420 -15.003 1.00 95.19 535 GLY A CA 1
ATOM 4109 C C . GLY A 1 535 ? 24.675 -0.226 -15.939 1.00 95.19 535 GLY A C 1
ATOM 4110 O O . GLY A 1 535 ? 24.480 -0.392 -17.137 1.00 95.19 535 GLY A O 1
ATOM 4111 N N . ALA A 1 536 ? 25.062 0.950 -15.434 1.00 91.31 536 ALA A N 1
ATOM 4112 C CA . ALA A 1 536 ? 25.386 2.119 -16.258 1.00 91.31 536 ALA A CA 1
ATOM 4113 C C . ALA A 1 536 ? 26.812 1.998 -16.870 1.00 91.31 536 ALA A C 1
ATOM 4115 O O . ALA A 1 536 ? 27.801 2.082 -16.128 1.00 91.31 536 ALA A O 1
ATOM 4116 N N . PRO A 1 537 ? 26.970 1.784 -18.198 1.00 78.00 537 PRO A N 1
ATOM 4117 C CA . PRO A 1 537 ? 28.259 1.438 -18.823 1.00 78.00 537 PRO A CA 1
ATOM 4118 C C . PRO A 1 537 ? 29.311 2.562 -18.831 1.00 78.00 537 PRO A C 1
ATOM 4120 O O . PRO A 1 537 ? 30.496 2.293 -18.631 1.00 78.00 537 PRO A O 1
ATOM 4123 N N . ALA A 1 538 ? 28.911 3.819 -19.028 1.00 71.69 538 ALA A N 1
ATOM 4124 C CA . ALA A 1 538 ? 29.797 4.992 -19.021 1.00 71.69 538 ALA A CA 1
ATOM 4125 C C . ALA A 1 538 ? 29.432 5.932 -17.857 1.00 71.69 538 ALA A C 1
ATOM 4127 O O . ALA A 1 538 ? 28.544 5.601 -17.079 1.00 71.69 538 ALA A O 1
ATOM 4128 N N . PHE A 1 539 ? 30.140 7.054 -17.671 1.00 69.94 539 PHE A N 1
ATOM 4129 C CA . PHE A 1 539 ? 29.930 8.026 -16.578 1.00 69.94 539 PHE A CA 1
ATOM 4130 C C . PHE A 1 539 ? 28.484 8.568 -16.526 1.00 69.94 539 PHE A C 1
ATOM 4132 O O . PHE A 1 539 ? 28.203 9.659 -17.025 1.00 69.94 539 PHE A O 1
ATOM 4139 N N . GLY A 1 540 ? 27.579 7.796 -15.924 1.00 68.69 540 GLY A N 1
ATOM 4140 C CA . GLY A 1 540 ? 26.168 8.112 -15.759 1.00 68.69 540 GLY A CA 1
ATOM 4141 C C . GLY A 1 540 ? 25.223 7.655 -16.875 1.00 68.69 540 GLY A C 1
ATOM 4142 O O . GLY A 1 540 ? 24.018 7.612 -16.641 1.00 68.69 540 GLY A O 1
ATOM 4143 N N . GLU A 1 541 ? 25.709 7.293 -18.067 1.00 81.81 541 GLU A N 1
ATOM 4144 C CA . GLU A 1 541 ? 24.844 6.793 -19.153 1.00 81.81 541 GLU A CA 1
ATOM 4145 C C . GLU A 1 541 ? 24.120 5.520 -18.693 1.00 81.81 541 GLU A C 1
ATOM 4147 O O . GLU A 1 541 ? 24.772 4.542 -18.346 1.00 81.81 541 GLU A O 1
ATOM 4152 N N . GLY A 1 542 ? 22.784 5.544 -18.643 1.00 87.00 542 GLY A N 1
ATOM 4153 C CA . GLY A 1 542 ? 21.967 4.463 -18.067 1.00 87.00 542 GLY A CA 1
ATOM 4154 C C . GLY A 1 542 ? 21.431 4.731 -16.654 1.00 87.00 542 GLY A C 1
ATOM 4155 O O . GLY A 1 542 ? 20.601 3.963 -16.170 1.00 87.00 542 GLY A O 1
ATOM 4156 N N . SER A 1 543 ? 21.831 5.827 -16.004 1.00 94.88 543 SER A N 1
ATOM 4157 C CA . SER A 1 543 ? 21.237 6.280 -14.739 1.00 94.88 543 SER A CA 1
ATOM 4158 C C . SER A 1 543 ? 19.971 7.092 -14.994 1.00 94.88 543 SER A C 1
ATOM 4160 O O . SER A 1 543 ? 20.013 8.171 -15.584 1.00 94.88 543 SER A O 1
ATOM 4162 N N . TRP A 1 544 ? 18.833 6.620 -14.493 1.00 95.50 544 TRP A N 1
ATOM 4163 C CA . TRP A 1 544 ? 17.521 7.262 -14.649 1.00 95.50 544 TRP A CA 1
ATOM 4164 C C . TRP A 1 544 ? 17.281 8.394 -13.641 1.00 95.50 544 TRP A C 1
ATOM 4166 O O . TRP A 1 544 ? 16.215 8.501 -13.036 1.00 95.50 544 TRP A O 1
ATOM 4176 N N . ARG A 1 545 ? 18.290 9.249 -13.457 1.00 94.38 545 ARG A N 1
ATOM 4177 C CA . ARG A 1 545 ? 18.284 10.446 -12.607 1.00 94.38 545 ARG A CA 1
ATOM 4178 C C . ARG A 1 545 ? 19.251 11.465 -13.180 1.00 94.38 545 ARG A C 1
ATOM 4180 O O . ARG A 1 545 ? 20.371 11.102 -13.514 1.00 94.38 545 ARG A O 1
ATOM 4187 N N . TRP A 1 546 ? 18.863 12.736 -13.219 1.00 93.12 546 TRP A N 1
ATOM 4188 C CA . TRP A 1 546 ? 19.713 13.817 -13.719 1.00 93.12 546 TRP A CA 1
ATOM 4189 C C . TRP A 1 546 ? 20.167 14.725 -12.582 1.00 93.12 546 TRP A C 1
ATOM 4191 O O . TRP A 1 546 ? 19.355 15.203 -11.792 1.00 93.12 546 TRP A O 1
ATOM 4201 N N . VAL A 1 547 ? 21.469 14.993 -12.530 1.00 91.94 547 VAL A N 1
ATOM 4202 C CA . VAL A 1 547 ? 22.088 15.927 -11.589 1.00 91.94 547 VAL A CA 1
ATOM 4203 C C . VAL A 1 547 ? 22.505 17.181 -12.333 1.00 91.94 547 VAL A C 1
ATOM 4205 O O . VAL A 1 547 ? 23.183 17.121 -13.362 1.00 91.94 547 VAL A O 1
ATOM 4208 N N . TYR A 1 548 ? 22.110 18.321 -11.782 1.00 90.31 548 TYR A N 1
ATOM 4209 C CA . TYR A 1 548 ? 22.526 19.624 -12.265 1.00 90.31 548 TYR A CA 1
ATOM 4210 C C . TYR A 1 548 ? 23.992 19.902 -11.923 1.00 90.31 548 TYR A C 1
ATOM 4212 O O . TYR A 1 548 ? 24.415 19.731 -10.778 1.00 90.31 548 TYR A O 1
ATOM 4220 N N . LYS A 1 549 ? 24.757 20.350 -12.921 1.00 87.69 549 LYS A N 1
ATOM 4221 C CA . LYS A 1 549 ? 26.143 20.801 -12.783 1.00 87.69 549 LYS A CA 1
ATOM 4222 C C . LYS A 1 549 ? 26.337 22.132 -13.501 1.00 87.69 549 LYS A C 1
ATOM 4224 O O . LYS A 1 549 ? 26.039 22.253 -14.693 1.00 87.69 549 LYS A O 1
ATOM 4229 N N . LEU A 1 550 ? 26.877 23.096 -12.760 1.00 85.88 550 LEU A N 1
ATOM 4230 C CA . LEU A 1 550 ? 27.299 24.394 -13.270 1.00 85.88 550 LEU A CA 1
ATOM 4231 C C . LEU A 1 550 ? 28.709 24.267 -13.866 1.00 85.88 550 LEU A C 1
ATOM 4233 O O . LEU A 1 550 ? 29.651 23.966 -13.136 1.00 85.88 550 LEU A O 1
ATOM 4237 N N . ASN A 1 551 ? 28.855 24.511 -15.169 1.00 81.62 551 ASN A N 1
ATOM 4238 C CA . ASN A 1 551 ? 30.132 24.462 -15.885 1.00 81.62 551 ASN A CA 1
ATOM 4239 C C . ASN A 1 551 ? 30.402 25.822 -16.552 1.00 81.62 551 ASN A C 1
ATOM 4241 O O . ASN A 1 551 ? 30.185 26.008 -17.754 1.00 81.62 551 ASN A O 1
ATOM 4245 N N . GLY A 1 552 ? 30.856 26.798 -15.761 1.00 82.25 552 GLY A N 1
ATOM 4246 C CA . GLY A 1 552 ? 31.101 28.162 -16.237 1.00 82.25 552 GLY A CA 1
ATOM 4247 C C . GLY A 1 552 ? 29.815 28.831 -16.732 1.00 82.25 552 GLY A C 1
ATOM 4248 O O . GLY A 1 552 ? 28.855 28.948 -15.978 1.00 82.25 552 GLY A O 1
ATOM 4249 N N . ALA A 1 553 ? 29.795 29.248 -18.002 1.00 80.88 553 ALA A N 1
ATOM 4250 C CA . ALA A 1 553 ? 28.618 29.843 -18.647 1.00 80.88 553 ALA A CA 1
ATOM 4251 C C . ALA A 1 553 ? 27.586 28.810 -19.144 1.00 80.88 553 ALA A C 1
ATOM 4253 O O . ALA A 1 553 ? 26.534 29.193 -19.650 1.00 80.88 553 ALA A O 1
ATOM 4254 N N . THR A 1 554 ? 27.885 27.511 -19.037 1.00 81.19 554 THR A N 1
ATOM 4255 C CA . THR A 1 554 ? 27.001 26.436 -19.504 1.00 81.19 554 THR A CA 1
ATOM 4256 C C . THR A 1 554 ? 26.464 25.622 -18.339 1.00 81.19 554 THR A C 1
ATOM 4258 O O . THR A 1 554 ? 27.196 25.235 -17.425 1.00 81.19 554 THR A O 1
ATOM 4261 N N . ASN A 1 555 ? 25.173 25.324 -18.402 1.00 86.12 555 ASN A N 1
ATOM 4262 C CA . ASN A 1 555 ? 24.487 24.497 -17.427 1.00 86.12 555 ASN A CA 1
ATOM 4263 C C . ASN A 1 555 ? 24.275 23.113 -18.021 1.00 86.12 555 ASN A C 1
ATOM 4265 O O . ASN A 1 555 ? 23.815 22.983 -19.154 1.00 86.12 555 ASN A O 1
ATOM 4269 N N . THR A 1 556 ? 24.599 22.069 -17.262 1.00 89.25 556 THR A N 1
ATOM 4270 C CA . THR A 1 556 ? 24.419 20.691 -17.729 1.00 89.25 556 THR A CA 1
ATOM 4271 C C . THR A 1 556 ? 23.567 19.890 -16.762 1.00 89.25 556 THR A C 1
ATOM 4273 O O . THR A 1 556 ? 23.740 19.965 -15.546 1.00 89.25 556 THR A O 1
ATOM 4276 N N . LEU A 1 557 ? 22.656 19.091 -17.309 1.00 90.44 557 LEU A N 1
ATOM 4277 C CA . LEU A 1 557 ? 22.004 18.005 -16.590 1.00 90.44 557 LEU A CA 1
ATOM 4278 C C . LEU A 1 557 ? 22.676 16.711 -17.024 1.00 90.44 557 LEU A C 1
ATOM 4280 O O . LEU A 1 557 ? 22.615 16.333 -18.192 1.00 90.44 557 LEU A O 1
ATOM 4284 N N . THR A 1 558 ? 23.353 16.048 -16.094 1.00 91.69 558 THR A N 1
ATOM 4285 C CA . THR A 1 558 ? 24.069 14.800 -16.376 1.00 91.69 558 THR A CA 1
ATOM 4286 C C . THR A 1 558 ? 23.364 13.643 -15.675 1.00 91.69 558 THR A C 1
ATOM 4288 O O . THR A 1 558 ? 23.151 13.746 -14.463 1.00 91.69 558 THR A O 1
ATOM 4291 N N . PRO A 1 559 ? 23.018 12.556 -16.389 1.00 94.44 559 PRO A N 1
ATOM 4292 C CA . PRO A 1 559 ? 22.614 11.301 -15.766 1.00 94.44 559 PRO A CA 1
ATOM 4293 C C . PRO A 1 559 ? 23.606 10.902 -14.662 1.00 94.44 559 PRO A C 1
ATOM 4295 O O . PRO A 1 559 ? 24.795 10.830 -14.943 1.00 94.44 559 PRO A O 1
ATOM 4298 N N . SER A 1 560 ? 23.186 10.756 -13.401 1.00 94.94 560 SER A N 1
ATOM 4299 C CA . SER A 1 560 ? 24.077 10.375 -12.288 1.00 94.94 560 SER A CA 1
ATOM 4300 C C . SER A 1 560 ? 23.331 10.146 -10.966 1.00 94.94 560 SER A C 1
ATOM 4302 O O . SER A 1 560 ? 22.281 10.742 -10.701 1.00 94.94 560 SER A O 1
ATOM 4304 N N . PHE A 1 561 ? 23.947 9.369 -10.069 1.00 94.88 561 PHE A N 1
ATOM 4305 C CA . PHE A 1 561 ? 23.553 9.252 -8.657 1.00 94.88 561 PHE A CA 1
ATOM 4306 C C . PHE A 1 561 ? 24.341 10.164 -7.703 1.00 94.88 561 PHE A C 1
ATOM 4308 O O . PHE A 1 561 ? 24.250 10.017 -6.487 1.00 94.88 561 PHE A O 1
ATOM 4315 N N . ALA A 1 562 ? 25.087 11.151 -8.214 1.00 93.62 562 ALA A N 1
ATOM 4316 C CA . ALA A 1 562 ? 25.766 12.130 -7.362 1.00 93.62 562 ALA A CA 1
ATOM 4317 C C . ALA A 1 562 ? 24.794 12.791 -6.361 1.00 93.62 562 ALA A C 1
ATOM 4319 O O . ALA A 1 562 ? 23.657 13.127 -6.711 1.00 93.62 562 ALA A O 1
ATOM 4320 N N . ASN A 1 563 ? 25.252 12.986 -5.122 1.00 90.75 563 ASN A N 1
ATOM 4321 C CA . ASN A 1 563 ? 24.464 13.515 -3.999 1.00 90.75 563 ASN A CA 1
ATOM 4322 C C . ASN A 1 563 ? 23.277 12.626 -3.571 1.00 90.75 563 ASN A C 1
ATOM 4324 O O . ASN A 1 563 ? 22.287 13.143 -3.068 1.00 90.75 563 ASN A O 1
ATOM 4328 N N . MET A 1 564 ? 23.352 11.311 -3.796 1.00 91.62 564 MET A N 1
ATOM 4329 C CA . MET A 1 564 ? 22.394 10.323 -3.278 1.00 91.62 564 MET A CA 1
ATOM 4330 C C . MET A 1 564 ? 23.151 9.127 -2.669 1.00 91.62 564 MET A C 1
ATOM 4332 O O . MET A 1 564 ? 23.125 8.034 -3.227 1.00 91.62 564 MET A O 1
ATOM 4336 N N . PRO A 1 565 ? 23.930 9.342 -1.592 1.00 84.00 565 PRO A N 1
ATOM 4337 C CA . PRO A 1 565 ? 24.902 8.350 -1.136 1.00 84.00 565 PRO A CA 1
ATOM 4338 C C . PRO A 1 565 ? 24.313 7.179 -0.341 1.00 84.00 565 PRO A C 1
ATOM 4340 O O . PRO A 1 565 ? 25.014 6.184 -0.162 1.00 84.00 565 PRO A O 1
ATOM 4343 N N . VAL A 1 566 ? 23.087 7.315 0.175 1.00 92.00 566 VAL A N 1
ATOM 4344 C CA . VAL A 1 566 ? 22.533 6.417 1.207 1.00 92.00 566 VAL A CA 1
ATOM 4345 C C . VAL A 1 566 ? 21.117 5.917 0.923 1.00 92.00 566 VAL A C 1
ATOM 4347 O O . VAL A 1 566 ? 20.655 5.003 1.605 1.00 92.00 566 VAL A O 1
ATOM 4350 N N . ASP A 1 567 ? 20.444 6.480 -0.081 1.00 94.00 567 ASP A N 1
ATOM 4351 C CA . ASP A 1 567 ? 19.041 6.193 -0.366 1.00 94.00 567 ASP A CA 1
ATOM 4352 C C . ASP A 1 567 ? 18.896 5.235 -1.542 1.00 94.00 567 ASP A C 1
ATOM 4354 O O . ASP A 1 567 ? 19.493 5.421 -2.607 1.00 94.00 567 ASP A O 1
ATOM 4358 N N . VAL A 1 568 ? 17.991 4.276 -1.395 1.00 96.94 568 VAL A N 1
ATOM 4359 C CA . VAL A 1 568 ? 17.446 3.507 -2.509 1.00 96.94 568 VAL A CA 1
ATOM 4360 C C . VAL A 1 568 ? 16.025 3.993 -2.770 1.00 96.94 568 VAL A C 1
ATOM 4362 O O . VAL A 1 568 ? 15.172 3.975 -1.888 1.00 96.94 568 VAL A O 1
ATOM 4365 N N . ASN A 1 569 ? 15.766 4.450 -3.993 1.00 96.38 569 ASN A N 1
ATOM 4366 C CA . ASN A 1 569 ? 14.488 5.038 -4.393 1.00 96.38 569 ASN A CA 1
ATOM 4367 C C . ASN A 1 569 ? 14.123 4.660 -5.836 1.00 96.38 569 ASN A C 1
ATOM 4369 O O . ASN A 1 569 ? 14.848 3.914 -6.504 1.00 96.38 569 ASN A O 1
ATOM 4373 N N . PHE A 1 570 ? 13.016 5.221 -6.336 1.00 96.81 570 PHE A N 1
ATOM 4374 C CA . PHE A 1 570 ? 12.532 5.056 -7.712 1.00 96.81 570 PHE A CA 1
ATOM 4375 C C . PHE A 1 570 ? 13.640 5.082 -8.773 1.00 96.81 570 PHE A C 1
ATOM 4377 O O . PHE A 1 570 ? 13.646 4.232 -9.659 1.00 96.81 570 PHE A O 1
ATOM 4384 N N . HIS A 1 571 ? 14.598 6.007 -8.690 1.00 97.19 571 HIS A N 1
ATOM 4385 C CA . HIS A 1 571 ? 15.628 6.154 -9.717 1.00 97.19 571 HIS A CA 1
ATOM 4386 C C . HIS A 1 571 ? 16.596 4.967 -9.768 1.00 97.19 571 HIS A C 1
ATOM 4388 O O . HIS A 1 571 ? 17.028 4.573 -10.857 1.00 97.19 571 HIS A O 1
ATOM 4394 N N . VAL A 1 572 ? 16.925 4.379 -8.612 1.00 97.56 572 VAL A N 1
ATOM 4395 C CA . VAL A 1 572 ? 17.740 3.156 -8.535 1.00 97.56 572 VAL A CA 1
ATOM 4396 C C . VAL A 1 572 ? 16.970 2.005 -9.167 1.00 97.56 572 VAL A C 1
ATOM 4398 O O . VAL A 1 572 ? 17.473 1.360 -10.088 1.00 97.56 572 VAL A O 1
ATOM 4401 N N . TYR A 1 573 ? 15.721 1.800 -8.741 1.00 97.88 573 TYR A N 1
ATOM 4402 C CA . TYR A 1 573 ? 14.879 0.718 -9.246 1.00 97.88 573 TYR A CA 1
ATOM 4403 C C . TYR A 1 573 ? 14.635 0.834 -10.755 1.00 97.88 573 TYR A C 1
ATOM 4405 O O . TYR A 1 573 ? 14.841 -0.124 -11.499 1.00 97.88 573 TYR A O 1
ATOM 4413 N N . ARG A 1 574 ? 14.286 2.031 -11.235 1.00 97.38 574 ARG A N 1
ATOM 4414 C CA . ARG A 1 574 ? 14.075 2.315 -12.656 1.00 97.38 574 ARG A CA 1
ATOM 4415 C C . ARG A 1 574 ? 15.315 2.002 -13.490 1.00 97.38 574 ARG A C 1
ATOM 4417 O O . ARG A 1 574 ? 15.186 1.405 -14.555 1.00 97.38 574 ARG A O 1
ATOM 4424 N N . SER A 1 575 ? 16.501 2.354 -12.993 1.00 97.62 575 SER A N 1
ATOM 4425 C CA . SER A 1 575 ? 17.764 2.054 -13.678 1.00 97.62 575 SER A CA 1
ATOM 4426 C C . SER A 1 575 ? 18.036 0.551 -13.740 1.00 97.62 575 SER A C 1
ATOM 4428 O O . SER A 1 575 ? 18.423 0.050 -14.791 1.00 97.62 575 SER A O 1
ATOM 4430 N N . LEU A 1 576 ? 17.768 -0.194 -12.659 1.00 97.25 576 LEU A N 1
ATOM 4431 C CA . LEU A 1 576 ? 17.897 -1.658 -12.649 1.00 97.25 576 LEU A CA 1
ATOM 4432 C C . LEU A 1 576 ? 17.015 -2.327 -13.710 1.00 97.25 576 LEU A C 1
ATOM 4434 O O . LEU A 1 576 ? 17.473 -3.253 -14.387 1.00 97.25 576 LEU A O 1
ATOM 4438 N N . TRP A 1 577 ? 15.770 -1.865 -13.846 1.00 97.12 577 TRP A N 1
ATOM 4439 C CA . TRP A 1 577 ? 14.804 -2.422 -14.792 1.00 97.12 577 TRP A CA 1
ATOM 4440 C C . TRP A 1 577 ? 15.181 -2.112 -16.245 1.00 97.12 577 TRP A C 1
ATOM 4442 O O . TRP A 1 577 ? 15.297 -3.031 -17.055 1.00 97.12 577 TRP A O 1
ATOM 4452 N N . GLU A 1 578 ? 15.465 -0.847 -16.560 1.00 96.44 578 GLU A N 1
ATOM 4453 C CA . GLU A 1 578 ? 15.810 -0.409 -17.923 1.00 96.44 578 GLU A CA 1
ATOM 4454 C C . GLU A 1 578 ? 17.131 -1.013 -18.409 1.00 96.44 578 GLU A C 1
ATOM 4456 O O . GLU A 1 578 ? 17.243 -1.451 -19.555 1.00 96.44 578 GLU A O 1
ATOM 4461 N N . ASN A 1 579 ? 18.111 -1.147 -17.511 1.00 96.31 579 ASN A N 1
ATOM 4462 C CA . ASN A 1 579 ? 19.397 -1.773 -17.820 1.00 96.31 579 ASN A CA 1
ATOM 4463 C C . ASN A 1 579 ? 19.352 -3.310 -17.710 1.00 96.31 579 ASN A C 1
ATOM 4465 O O . ASN A 1 579 ? 20.379 -3.969 -17.870 1.00 96.31 579 ASN A O 1
ATOM 4469 N N . LYS A 1 580 ? 18.178 -3.904 -17.437 1.00 96.06 580 LYS A N 1
ATOM 4470 C CA . LYS A 1 580 ? 17.949 -5.360 -17.343 1.00 96.06 580 LYS A CA 1
ATOM 4471 C C . LYS A 1 580 ? 18.885 -6.072 -16.363 1.00 96.06 580 LYS A C 1
ATOM 4473 O O . LYS A 1 580 ? 19.181 -7.258 -16.518 1.00 96.06 580 LYS A O 1
ATOM 4478 N N . VAL A 1 581 ? 19.319 -5.373 -15.316 1.00 96.81 581 VAL A N 1
ATOM 4479 C CA . VAL A 1 581 ? 20.311 -5.860 -14.343 1.00 96.81 581 VAL A CA 1
ATOM 4480 C C . VAL A 1 581 ? 19.825 -7.109 -13.614 1.00 96.81 581 VAL A C 1
ATOM 4482 O O . VAL A 1 581 ? 20.619 -7.979 -13.262 1.00 96.81 581 VAL A O 1
ATOM 4485 N N . LEU A 1 582 ? 18.512 -7.209 -13.405 1.00 95.50 582 LEU A N 1
ATOM 4486 C CA . LEU A 1 582 ? 17.876 -8.315 -12.696 1.00 95.50 582 LEU A CA 1
ATOM 4487 C C . LEU A 1 582 ? 17.291 -9.381 -13.637 1.00 95.50 582 LEU A C 1
ATOM 4489 O O . LEU A 1 582 ? 16.595 -10.276 -13.172 1.00 95.50 582 LEU A O 1
ATOM 4493 N N . ALA A 1 583 ? 17.564 -9.348 -14.948 1.00 91.88 583 ALA A N 1
ATOM 4494 C CA . ALA A 1 583 ? 16.976 -10.307 -15.895 1.00 91.88 583 ALA A CA 1
ATOM 4495 C C . ALA A 1 583 ? 17.320 -11.780 -15.584 1.00 91.88 583 ALA A C 1
ATOM 4497 O O . ALA A 1 583 ? 16.540 -12.677 -15.907 1.00 91.88 583 ALA A O 1
ATOM 4498 N N . GLY A 1 584 ? 18.473 -12.025 -14.948 1.00 86.50 584 GLY A N 1
ATOM 4499 C CA . GLY A 1 584 ? 18.906 -13.345 -14.477 1.00 86.50 584 GLY A CA 1
ATOM 4500 C C . GLY A 1 584 ? 18.668 -13.612 -12.986 1.00 86.50 584 GLY A C 1
ATOM 4501 O O . GLY A 1 584 ? 19.039 -14.681 -12.509 1.00 86.50 584 GLY A O 1
ATOM 4502 N N . ALA A 1 585 ? 18.094 -12.662 -12.243 1.00 90.50 585 ALA A N 1
ATOM 4503 C CA . ALA A 1 585 ? 17.801 -12.832 -10.823 1.00 90.50 585 ALA A CA 1
ATOM 4504 C C . ALA A 1 585 ? 16.488 -13.606 -10.618 1.00 90.50 585 ALA A C 1
ATOM 4506 O O . ALA A 1 585 ? 15.591 -13.567 -11.465 1.00 90.50 585 ALA A O 1
ATOM 4507 N N . ALA A 1 586 ? 16.376 -14.287 -9.475 1.00 88.19 586 ALA A N 1
ATOM 4508 C CA . ALA A 1 586 ? 15.139 -14.950 -9.078 1.00 88.19 586 ALA A CA 1
ATOM 4509 C C . ALA A 1 586 ? 14.019 -13.926 -8.842 1.00 88.19 586 ALA A C 1
ATOM 4511 O O . ALA A 1 586 ? 14.265 -12.802 -8.392 1.00 88.19 586 ALA A O 1
ATOM 4512 N N . GLN A 1 587 ? 12.789 -14.342 -9.117 1.00 92.81 587 GLN A N 1
ATOM 4513 C CA . GLN A 1 587 ? 11.598 -13.608 -8.724 1.00 92.81 587 GLN A CA 1
ATOM 4514 C C . GLN A 1 587 ? 11.434 -13.638 -7.210 1.00 92.81 587 GLN A C 1
ATOM 4516 O O . GLN A 1 587 ? 11.811 -14.617 -6.559 1.00 92.81 587 GLN A O 1
ATOM 4521 N N . MET A 1 588 ? 10.884 -12.564 -6.640 1.00 95.44 588 MET A N 1
ATOM 4522 C CA . MET A 1 588 ? 10.909 -12.392 -5.190 1.00 95.44 588 MET A CA 1
ATOM 4523 C C . MET A 1 588 ? 9.600 -11.896 -4.581 1.00 95.44 588 MET A C 1
ATOM 4525 O O . MET A 1 588 ? 8.899 -11.051 -5.128 1.00 95.44 588 MET A O 1
ATOM 4529 N N . PHE A 1 589 ? 9.320 -12.404 -3.390 1.00 97.62 589 PHE A N 1
ATOM 4530 C CA . PHE A 1 589 ? 8.339 -11.903 -2.443 1.00 97.62 589 PHE A CA 1
ATOM 4531 C C . PHE A 1 589 ? 9.071 -11.131 -1.356 1.00 97.62 589 PHE A C 1
ATOM 4533 O O . PHE A 1 589 ? 10.116 -11.575 -0.876 1.00 97.62 589 PHE A O 1
ATOM 4540 N N . ILE A 1 590 ? 8.532 -9.984 -0.967 1.00 98.00 590 ILE A N 1
ATOM 4541 C CA . ILE A 1 590 ? 9.218 -9.033 -0.101 1.00 98.00 590 ILE A CA 1
ATOM 4542 C C . ILE A 1 590 ? 8.335 -8.727 1.105 1.00 98.00 590 ILE A C 1
ATOM 4544 O O . ILE A 1 590 ? 7.151 -8.424 0.963 1.00 98.00 590 ILE A O 1
ATOM 4548 N N . ILE A 1 591 ? 8.927 -8.769 2.293 1.00 97.50 591 ILE A N 1
ATOM 4549 C CA . ILE A 1 591 ? 8.387 -8.148 3.498 1.00 97.50 591 ILE A CA 1
ATOM 4550 C C . ILE A 1 591 ? 9.298 -6.977 3.847 1.00 97.50 591 ILE A C 1
ATOM 4552 O O . ILE A 1 591 ? 10.497 -7.165 4.052 1.00 97.50 591 ILE A O 1
ATOM 4556 N N . HIS A 1 592 ? 8.736 -5.773 3.895 1.00 96.62 592 HIS A N 1
ATOM 4557 C CA . HIS A 1 592 ? 9.490 -4.561 4.189 1.00 96.62 592 HIS A CA 1
ATOM 4558 C C . HIS A 1 592 ? 9.060 -3.974 5.538 1.00 96.62 592 HIS A C 1
ATOM 4560 O O . HIS A 1 592 ? 7.967 -3.430 5.685 1.00 96.62 592 HIS A O 1
ATOM 4566 N N . ASP A 1 593 ? 9.970 -4.045 6.504 1.00 92.75 593 ASP A N 1
ATOM 4567 C CA . ASP A 1 593 ? 9.899 -3.492 7.862 1.00 92.75 593 ASP A CA 1
ATOM 4568 C C . ASP A 1 593 ? 10.322 -2.009 7.859 1.00 92.75 593 ASP A C 1
ATOM 4570 O O . ASP A 1 593 ? 11.002 -1.533 8.756 1.00 92.75 593 ASP A O 1
ATOM 4574 N N . GLY A 1 594 ? 9.954 -1.265 6.814 1.00 92.19 594 GLY A N 1
ATOM 4575 C CA . GLY A 1 594 ? 10.246 0.164 6.686 1.00 92.19 594 GLY A CA 1
ATOM 4576 C C . GLY A 1 594 ? 9.005 0.996 6.958 1.00 92.19 594 GLY A C 1
ATOM 4577 O O . GLY A 1 594 ? 7.875 0.528 6.787 1.00 92.19 594 GLY A O 1
ATOM 4578 N N . CYS A 1 595 ? 9.202 2.227 7.410 1.00 91.69 595 CYS A N 1
ATOM 4579 C CA . CYS A 1 595 ? 8.105 3.157 7.652 1.00 91.69 595 CYS A CA 1
ATOM 4580 C C . CYS A 1 595 ? 7.562 3.709 6.327 1.00 91.69 595 CYS A C 1
ATOM 4582 O O . CYS A 1 595 ? 8.313 3.912 5.384 1.00 91.69 595 CYS A O 1
ATOM 4584 N N . GLU A 1 596 ? 6.247 3.925 6.241 1.00 93.00 596 GLU A N 1
ATOM 4585 C CA . GLU A 1 596 ? 5.574 4.606 5.115 1.00 93.00 596 GLU A CA 1
ATOM 4586 C C . GLU A 1 596 ? 5.870 4.104 3.681 1.00 93.00 596 GLU A C 1
ATOM 4588 O O . GLU A 1 596 ? 5.490 4.765 2.720 1.00 93.00 596 GLU A O 1
ATOM 4593 N N . VAL A 1 597 ? 6.471 2.924 3.504 1.00 95.19 597 VAL A N 1
ATOM 4594 C CA . VAL A 1 597 ? 6.864 2.357 2.197 1.00 95.19 597 VAL A CA 1
ATOM 4595 C C . VAL A 1 597 ? 5.693 2.298 1.212 1.00 95.19 597 VAL A C 1
ATOM 4597 O O . VAL A 1 597 ? 5.872 2.471 0.006 1.00 95.19 597 VAL A O 1
ATOM 4600 N N . MET A 1 598 ? 4.488 2.042 1.724 1.00 94.50 598 MET A N 1
ATOM 4601 C CA . MET A 1 598 ? 3.265 1.904 0.931 1.00 94.50 598 MET A CA 1
ATOM 4602 C C . MET A 1 598 ? 2.453 3.208 0.827 1.00 94.50 598 MET A C 1
ATOM 4604 O O . MET A 1 598 ? 1.371 3.198 0.233 1.00 94.50 598 MET A O 1
ATOM 4608 N N . ARG A 1 599 ? 2.921 4.309 1.437 1.00 92.31 599 ARG A N 1
ATOM 4609 C CA . ARG A 1 599 ? 2.165 5.560 1.545 1.00 92.31 599 ARG A CA 1
ATOM 4610 C C . ARG A 1 599 ? 2.304 6.326 0.238 1.00 92.31 599 ARG A C 1
ATOM 4612 O O . ARG A 1 599 ? 3.406 6.491 -0.278 1.00 92.31 599 ARG A O 1
ATOM 4619 N N . PHE A 1 600 ? 1.194 6.828 -0.291 1.00 91.00 600 PHE A N 1
ATOM 4620 C CA . PHE A 1 600 ? 1.221 7.688 -1.473 1.00 91.00 600 PHE A CA 1
ATOM 4621 C C . PHE A 1 600 ? 1.417 9.143 -1.075 1.00 91.00 600 PHE A C 1
ATOM 4623 O O . PHE A 1 600 ? 0.999 9.594 -0.012 1.00 91.00 600 PHE A O 1
ATOM 4630 N N . ALA A 1 601 ? 2.090 9.887 -1.942 1.00 89.88 601 ALA A N 1
ATOM 4631 C CA . ALA A 1 601 ? 2.073 11.336 -1.874 1.00 89.88 601 ALA A CA 1
ATOM 4632 C C . ALA A 1 601 ? 0.745 11.875 -2.416 1.00 89.88 601 ALA A C 1
ATOM 4634 O O . ALA A 1 601 ? 0.234 11.344 -3.402 1.00 89.88 601 ALA A O 1
ATOM 4635 N N . ASN A 1 602 ? 0.232 12.951 -1.823 1.00 91.81 602 ASN A N 1
ATOM 4636 C CA . ASN A 1 602 ? -0.977 13.671 -2.238 1.00 91.81 602 ASN A CA 1
ATOM 4637 C C . ASN A 1 602 ? -2.295 12.882 -2.153 1.00 91.81 602 ASN A C 1
ATOM 4639 O O . ASN A 1 602 ? -3.350 13.448 -2.428 1.00 91.81 602 ASN A O 1
ATOM 4643 N N . SER A 1 603 ? -2.270 11.615 -1.745 1.00 90.25 603 SER A N 1
ATOM 4644 C CA . SER A 1 603 ? -3.467 10.788 -1.527 1.00 90.25 603 SER A CA 1
ATOM 4645 C C . SER A 1 603 ? -4.414 11.335 -0.455 1.00 90.25 603 SER A C 1
ATOM 4647 O O . SER A 1 603 ? -5.584 10.993 -0.418 1.00 90.25 603 SER A O 1
ATOM 4649 N N . GLU A 1 604 ? -3.913 12.210 0.408 1.00 88.44 604 GLU A N 1
ATOM 4650 C CA . GLU A 1 604 ? -4.665 12.932 1.431 1.00 88.44 604 GLU A CA 1
ATOM 4651 C C . GLU A 1 604 ? -5.611 14.005 0.856 1.00 88.44 604 GLU A C 1
ATOM 4653 O O . GLU A 1 604 ? -6.499 14.494 1.549 1.00 88.44 604 GLU A O 1
ATOM 4658 N N . THR A 1 605 ? -5.404 14.426 -0.396 1.00 89.56 605 THR A N 1
ATOM 4659 C CA . THR A 1 605 ? -6.091 15.597 -0.978 1.00 89.56 605 THR A CA 1
ATOM 4660 C C . THR A 1 605 ? -6.548 15.405 -2.417 1.00 89.56 605 THR A C 1
ATOM 4662 O O . THR A 1 605 ? -7.398 16.166 -2.880 1.00 89.56 605 THR A O 1
ATOM 4665 N N . LEU A 1 606 ? -6.009 14.414 -3.125 1.00 94.50 606 LEU A N 1
ATOM 4666 C CA . LEU A 1 606 ? -6.288 14.169 -4.533 1.00 94.50 606 LEU A CA 1
ATOM 4667 C C . LEU A 1 606 ? -6.900 12.779 -4.726 1.00 94.50 606 LEU A C 1
ATOM 4669 O O . LEU A 1 606 ? -6.416 11.832 -4.107 1.00 94.50 606 LEU A O 1
ATOM 4673 N N . PRO A 1 607 ? -7.880 12.635 -5.636 1.00 95.94 607 PRO A N 1
ATOM 4674 C CA . PRO A 1 607 ? -8.419 11.328 -5.986 1.00 95.94 607 PRO A CA 1
ATOM 4675 C C . PRO A 1 607 ? -7.372 10.460 -6.708 1.00 95.94 607 PRO A C 1
ATOM 4677 O O . PRO A 1 607 ? -6.475 10.970 -7.386 1.00 95.94 607 PRO A O 1
ATOM 4680 N N . TYR A 1 608 ? -7.513 9.136 -6.616 1.00 96.19 608 TYR A N 1
ATOM 4681 C CA . TYR A 1 608 ? -6.573 8.113 -7.112 1.00 96.19 608 TYR A CA 1
ATOM 4682 C C . TYR A 1 608 ? -6.220 8.217 -8.604 1.00 96.19 608 TYR A C 1
ATOM 4684 O O . TYR A 1 608 ? -5.203 7.693 -9.067 1.00 96.19 608 TYR A O 1
ATOM 4692 N N . ASN A 1 609 ? -7.086 8.856 -9.386 1.00 95.12 609 ASN A N 1
ATOM 4693 C CA . ASN A 1 609 ? -6.949 9.056 -10.821 1.00 95.12 609 ASN A CA 1
ATOM 4694 C C . ASN A 1 609 ? -6.288 10.398 -11.189 1.00 95.12 609 ASN A C 1
ATOM 4696 O O . ASN A 1 609 ? -6.066 10.629 -12.384 1.00 95.12 609 ASN A O 1
ATOM 4700 N N . ASP A 1 610 ? -5.976 11.267 -10.224 1.00 95.94 610 ASP A N 1
ATOM 4701 C CA . ASP A 1 610 ? -5.278 12.528 -10.475 1.00 95.94 610 ASP A CA 1
ATOM 4702 C C . ASP A 1 610 ? -3.864 12.278 -11.026 1.00 95.94 610 ASP A C 1
ATOM 4704 O O . ASP A 1 610 ? -3.194 11.288 -10.716 1.00 95.94 610 ASP A O 1
ATOM 4708 N N . VAL A 1 611 ? -3.379 13.187 -11.874 1.00 92.06 611 VAL A N 1
ATOM 4709 C CA . VAL A 1 611 ? -2.041 13.081 -12.468 1.00 92.06 611 VAL A CA 1
ATOM 4710 C C . VAL A 1 611 ? -0.936 13.129 -11.405 1.00 92.06 611 VAL A C 1
ATOM 4712 O O . VAL A 1 611 ? 0.075 12.444 -11.562 1.00 92.06 611 VAL A O 1
ATOM 4715 N N . ASN A 1 612 ? -1.146 13.849 -10.303 1.00 92.75 612 ASN A N 1
ATOM 4716 C CA . ASN A 1 612 ? -0.192 14.020 -9.207 1.00 92.75 612 ASN A CA 1
ATOM 4717 C C . ASN A 1 612 ? -0.379 12.997 -8.070 1.00 92.75 612 ASN A C 1
ATOM 4719 O O . ASN A 1 612 ? 0.397 13.008 -7.113 1.00 92.75 612 ASN A O 1
ATOM 4723 N N . TYR A 1 613 ? -1.365 12.097 -8.153 1.00 93.75 613 TYR A N 1
ATOM 4724 C CA . TYR A 1 613 ? -1.588 11.070 -7.132 1.00 93.75 613 TYR A CA 1
ATOM 4725 C C . TYR A 1 613 ? -0.388 10.115 -7.022 1.00 93.75 613 TYR A C 1
ATOM 4727 O O . TYR A 1 613 ? 0.001 9.457 -7.990 1.00 93.75 613 TYR A O 1
ATOM 4735 N N . GLY A 1 614 ? 0.236 10.019 -5.851 1.00 90.31 614 GLY A N 1
ATOM 4736 C CA . GLY A 1 614 ? 1.423 9.189 -5.643 1.00 90.31 614 GLY A CA 1
ATOM 4737 C C . GLY A 1 614 ? 2.729 9.776 -6.187 1.00 90.31 614 GLY A C 1
ATOM 4738 O O . GLY A 1 614 ? 3.711 9.045 -6.300 1.00 90.31 614 GLY A O 1
ATOM 4739 N N . GLN A 1 615 ? 2.755 11.070 -6.522 1.00 90.62 615 GLN A N 1
ATOM 4740 C CA . GLN A 1 615 ? 3.942 11.789 -6.992 1.00 90.62 615 GLN A CA 1
ATOM 4741 C C . GLN A 1 615 ? 4.167 13.054 -6.142 1.00 90.62 615 GLN A C 1
ATOM 4743 O O . GLN A 1 615 ? 3.406 14.007 -6.248 1.00 90.62 615 GLN A O 1
ATOM 4748 N N . VAL A 1 616 ? 5.209 13.082 -5.301 1.00 83.62 616 VAL A N 1
ATOM 4749 C CA . VAL A 1 616 ? 5.500 14.219 -4.394 1.00 83.62 616 VAL A CA 1
ATOM 4750 C C . VAL A 1 616 ? 5.825 15.485 -5.175 1.00 83.62 616 VAL A C 1
ATOM 4752 O O . VAL A 1 616 ? 5.415 16.579 -4.797 1.00 83.62 616 VAL A O 1
ATOM 4755 N N . ASP A 1 617 ? 6.595 15.345 -6.251 1.00 85.50 617 ASP A N 1
ATOM 4756 C CA . ASP A 1 617 ? 7.024 16.468 -7.065 1.00 85.50 617 ASP A CA 1
ATOM 4757 C C . ASP A 1 617 ? 7.216 16.080 -8.532 1.00 85.50 617 ASP A C 1
ATOM 4759 O O . ASP A 1 617 ? 7.191 14.914 -8.936 1.00 85.50 617 ASP A O 1
ATOM 4763 N N . SER A 1 618 ? 7.462 17.085 -9.365 1.00 83.06 618 SER A N 1
ATOM 4764 C CA . SER A 1 618 ? 7.757 16.867 -10.774 1.00 83.06 618 SER A CA 1
ATOM 4765 C C . SER A 1 618 ? 9.129 16.229 -11.019 1.00 83.06 618 SER A C 1
ATOM 4767 O O . SER A 1 618 ? 9.418 15.924 -12.166 1.00 83.06 618 SER A O 1
ATOM 4769 N N . LYS A 1 619 ? 9.980 15.990 -10.011 1.00 81.94 619 LYS A N 1
ATOM 4770 C CA . LYS A 1 619 ? 11.372 15.523 -10.176 1.00 81.94 619 LYS A CA 1
ATOM 4771 C C . LYS A 1 619 ? 11.530 14.001 -10.135 1.00 81.94 619 LYS A C 1
ATOM 4773 O O . LYS A 1 619 ? 12.657 13.514 -10.204 1.00 81.94 619 LYS A O 1
ATOM 4778 N N . GLY A 1 620 ? 10.422 13.259 -10.130 1.00 78.81 620 GLY A N 1
ATOM 4779 C CA . GLY A 1 620 ? 10.427 11.791 -10.167 1.00 78.81 620 GLY A CA 1
ATOM 4780 C C . GLY A 1 620 ? 10.353 11.160 -8.782 1.00 78.81 620 GLY A C 1
ATOM 4781 O O . GLY A 1 620 ? 10.677 9.989 -8.613 1.00 78.81 620 GLY A O 1
ATOM 4782 N N . THR A 1 621 ? 9.911 11.931 -7.793 1.00 88.44 621 THR A N 1
ATOM 4783 C CA . THR A 1 621 ? 9.693 11.466 -6.429 1.00 88.44 621 THR A CA 1
ATOM 4784 C C . THR A 1 621 ? 8.335 10.756 -6.352 1.00 88.44 621 THR A C 1
ATOM 4786 O O . THR A 1 621 ? 7.300 11.394 -6.157 1.00 88.44 621 THR A O 1
ATOM 4789 N N . VAL A 1 622 ? 8.329 9.439 -6.579 1.00 93.44 622 VAL A N 1
ATOM 4790 C CA . VAL A 1 622 ? 7.127 8.578 -6.670 1.00 93.44 622 VAL A CA 1
ATOM 4791 C C . VAL A 1 622 ? 7.141 7.454 -5.623 1.00 93.44 622 VAL A C 1
ATOM 4793 O O . VAL A 1 622 ? 8.121 7.303 -4.897 1.00 93.44 622 VAL A O 1
ATOM 4796 N N . SER A 1 623 ? 6.061 6.664 -5.549 1.00 94.44 623 SER A N 1
ATOM 4797 C CA . SER A 1 623 ? 5.872 5.590 -4.557 1.00 94.44 623 SER A CA 1
ATOM 4798 C C . SER A 1 623 ? 7.052 4.612 -4.467 1.00 94.44 623 SER A C 1
ATOM 4800 O O . SER A 1 623 ? 7.422 3.966 -5.456 1.00 94.44 623 SER A O 1
ATOM 4802 N N . ASN A 1 624 ? 7.602 4.459 -3.259 1.00 96.25 624 ASN A N 1
ATOM 4803 C CA . ASN A 1 624 ? 8.691 3.530 -2.961 1.00 96.25 624 ASN A CA 1
ATOM 4804 C C . ASN A 1 624 ? 8.258 2.066 -3.143 1.00 96.25 624 ASN A C 1
ATOM 4806 O O . ASN A 1 624 ? 8.836 1.342 -3.956 1.00 96.25 624 ASN A O 1
ATOM 4810 N N . GLY A 1 625 ? 7.197 1.641 -2.446 1.00 96.69 625 GLY A N 1
ATOM 4811 C CA . GLY A 1 625 ? 6.715 0.260 -2.470 1.00 96.69 625 GLY A CA 1
ATOM 4812 C C . GLY A 1 625 ? 6.342 -0.230 -3.870 1.00 96.69 625 GLY A C 1
ATOM 4813 O O . GLY A 1 625 ? 6.749 -1.321 -4.270 1.00 96.69 625 GLY A O 1
ATOM 4814 N N . GLU A 1 626 ? 5.639 0.587 -4.664 1.00 97.50 626 GLU A N 1
ATOM 4815 C CA . GLU A 1 626 ? 5.323 0.224 -6.052 1.00 97.50 626 GLU A CA 1
ATOM 4816 C C . GLU A 1 626 ? 6.590 0.179 -6.924 1.00 97.50 626 GLU A C 1
ATOM 4818 O O . GLU A 1 626 ? 6.739 -0.739 -7.733 1.00 97.50 626 GLU A O 1
ATOM 4823 N N . SER A 1 627 ? 7.551 1.090 -6.723 1.00 97.88 627 SER A N 1
ATOM 4824 C CA . SER A 1 627 ? 8.819 1.074 -7.470 1.00 97.88 627 SER A CA 1
ATOM 4825 C C . SER A 1 627 ? 9.597 -0.214 -7.221 1.00 97.88 627 SER A C 1
ATOM 4827 O O . SER A 1 627 ? 10.018 -0.875 -8.172 1.00 97.88 627 SER A O 1
ATOM 4829 N N . LEU A 1 628 ? 9.734 -0.607 -5.954 1.00 97.69 628 LEU A N 1
ATOM 4830 C CA . LEU A 1 628 ? 10.371 -1.860 -5.562 1.00 97.69 628 LEU A CA 1
ATOM 4831 C C . LEU A 1 628 ? 9.642 -3.064 -6.177 1.00 97.69 628 LEU A C 1
ATOM 4833 O O . LEU A 1 628 ? 10.265 -3.942 -6.770 1.00 97.69 628 LEU A O 1
ATOM 4837 N N . MET A 1 629 ? 8.312 -3.082 -6.107 1.00 97.69 629 MET A N 1
ATOM 4838 C CA . MET A 1 629 ? 7.497 -4.184 -6.609 1.00 97.69 629 MET A CA 1
ATOM 4839 C C . MET A 1 629 ? 7.648 -4.412 -8.121 1.00 97.69 629 MET A C 1
ATOM 4841 O O . MET A 1 629 ? 7.838 -5.543 -8.577 1.00 97.69 629 MET A O 1
ATOM 4845 N N . PHE A 1 630 ? 7.553 -3.351 -8.922 1.00 98.25 630 PHE A N 1
ATOM 4846 C CA . PHE A 1 630 ? 7.486 -3.484 -10.378 1.00 98.25 630 PHE A CA 1
ATOM 4847 C C . PHE A 1 630 ? 8.852 -3.485 -11.057 1.00 98.25 630 PHE A C 1
ATOM 4849 O O . PHE A 1 630 ? 9.031 -4.224 -12.026 1.00 98.25 630 PHE A O 1
ATOM 4856 N N . TYR A 1 631 ? 9.815 -2.711 -10.555 1.00 98.12 631 TYR A N 1
ATOM 4857 C CA . TYR A 1 631 ? 11.128 -2.577 -11.186 1.00 98.12 631 TYR A CA 1
ATOM 4858 C C . TYR A 1 631 ? 12.192 -3.521 -10.604 1.00 98.12 631 TYR A C 1
ATOM 4860 O O . TYR A 1 631 ? 13.200 -3.763 -11.266 1.00 98.12 631 TYR A O 1
ATOM 4868 N N . ALA A 1 632 ? 11.979 -4.101 -9.414 1.00 96.94 632 ALA A N 1
ATOM 4869 C CA . ALA A 1 632 ? 12.935 -5.014 -8.776 1.00 96.94 632 ALA A CA 1
ATOM 4870 C C . ALA A 1 632 ? 12.506 -6.496 -8.801 1.00 96.94 632 ALA A C 1
ATOM 4872 O O . ALA A 1 632 ? 12.835 -7.247 -7.888 1.00 96.94 632 ALA A O 1
ATOM 4873 N N . ASN A 1 633 ? 11.786 -6.940 -9.843 1.00 95.44 633 ASN A N 1
ATOM 4874 C CA . ASN A 1 633 ? 11.315 -8.331 -9.994 1.00 95.44 633 ASN A CA 1
ATOM 4875 C C . ASN A 1 633 ? 10.398 -8.835 -8.851 1.00 95.44 633 ASN A C 1
ATOM 4877 O O . ASN A 1 633 ? 10.344 -10.032 -8.557 1.00 95.44 633 ASN A O 1
ATOM 4881 N N . GLY A 1 634 ? 9.639 -7.940 -8.212 1.00 97.56 634 GLY A N 1
ATOM 4882 C CA . GLY A 1 634 ? 8.682 -8.309 -7.171 1.00 97.56 634 GLY A CA 1
ATOM 4883 C C . GLY A 1 634 ? 7.490 -9.110 -7.713 1.00 97.56 634 GLY A C 1
ATOM 4884 O O . GLY A 1 634 ? 6.974 -8.839 -8.802 1.00 97.56 634 GLY A O 1
ATOM 4885 N N . LEU A 1 635 ? 7.042 -10.101 -6.945 1.00 98.06 635 LEU A N 1
ATOM 4886 C CA . LEU A 1 635 ? 5.820 -10.890 -7.156 1.00 98.06 635 LEU A CA 1
ATOM 4887 C C . LEU A 1 635 ? 4.750 -10.600 -6.102 1.00 98.06 635 LEU A C 1
ATOM 4889 O O . LEU A 1 635 ? 3.564 -10.595 -6.430 1.00 98.06 635 LEU A O 1
ATOM 4893 N N . GLY A 1 636 ? 5.173 -10.285 -4.881 1.00 98.19 636 GLY A N 1
ATOM 4894 C CA . GLY A 1 636 ? 4.336 -9.804 -3.788 1.00 98.19 636 GLY A CA 1
ATOM 4895 C C . GLY A 1 636 ? 5.162 -8.928 -2.853 1.00 98.19 636 GLY A C 1
ATOM 4896 O O . GLY A 1 636 ? 6.329 -9.232 -2.604 1.00 98.19 636 GLY A O 1
ATOM 4897 N N . LEU A 1 637 ? 4.569 -7.860 -2.333 1.00 98.38 637 LEU A N 1
ATOM 4898 C CA . LEU A 1 637 ? 5.166 -6.998 -1.316 1.00 98.38 637 LEU A CA 1
ATOM 4899 C C . LEU A 1 637 ? 4.164 -6.820 -0.180 1.00 98.38 637 LEU A C 1
ATOM 4901 O O . LEU A 1 637 ? 3.024 -6.439 -0.430 1.00 98.38 637 LEU A O 1
ATOM 4905 N N . MET A 1 638 ? 4.600 -7.067 1.052 1.00 97.25 638 MET A N 1
ATOM 4906 C CA . MET A 1 638 ? 3.880 -6.703 2.270 1.00 97.25 638 MET A CA 1
ATOM 4907 C C . MET A 1 638 ? 4.707 -5.678 3.044 1.00 97.25 638 MET A C 1
ATOM 4909 O O . MET A 1 638 ? 5.871 -5.927 3.359 1.00 97.25 638 MET A O 1
ATOM 4913 N N . ALA A 1 639 ? 4.124 -4.517 3.326 1.00 95.88 639 ALA A N 1
ATOM 4914 C CA . ALA A 1 639 ? 4.837 -3.393 3.926 1.00 95.88 639 ALA A CA 1
ATOM 4915 C C . ALA A 1 639 ? 3.875 -2.423 4.630 1.00 95.88 639 ALA A C 1
ATOM 4917 O O . ALA A 1 639 ? 2.650 -2.571 4.550 1.00 95.88 639 ALA A O 1
ATOM 4918 N N . ARG A 1 640 ? 4.434 -1.436 5.339 1.00 90.44 640 ARG A N 1
ATOM 4919 C CA . ARG A 1 640 ? 3.677 -0.511 6.193 1.00 90.44 640 ARG A CA 1
ATOM 4920 C C . ARG A 1 640 ? 3.462 0.870 5.585 1.00 90.44 640 ARG A C 1
ATOM 4922 O O . ARG A 1 640 ? 4.243 1.340 4.764 1.00 90.44 640 ARG A O 1
ATOM 4929 N N . ASN A 1 641 ? 2.436 1.546 6.101 1.00 89.38 641 ASN A N 1
ATOM 4930 C CA . ASN A 1 641 ? 2.110 2.951 5.849 1.00 89.38 641 ASN A CA 1
ATOM 4931 C C . ASN A 1 641 ? 2.442 3.911 6.993 1.00 89.38 641 ASN A C 1
ATOM 4933 O O . ASN A 1 641 ? 2.280 5.113 6.817 1.00 89.38 641 ASN A O 1
ATOM 4937 N N . LYS A 1 642 ? 2.887 3.408 8.150 1.00 84.88 642 LYS A N 1
ATOM 4938 C CA . LYS A 1 642 ? 3.142 4.223 9.344 1.00 84.88 642 LYS A CA 1
ATOM 4939 C C . LYS A 1 642 ? 4.405 3.767 10.076 1.00 84.88 642 LYS A C 1
ATOM 4941 O O . LYS A 1 642 ? 4.853 2.637 9.890 1.00 84.88 642 LYS A O 1
ATOM 4946 N N . VAL A 1 643 ? 4.969 4.670 10.878 1.00 79.12 643 VAL A N 1
ATOM 4947 C CA . VAL A 1 643 ? 6.199 4.476 11.658 1.00 79.12 643 VAL A CA 1
ATOM 4948 C C . VAL A 1 643 ? 5.951 3.572 12.867 1.00 79.12 643 VAL A C 1
ATOM 4950 O O . VAL A 1 643 ? 5.406 4.035 13.866 1.00 79.12 643 VAL A O 1
ATOM 4953 N N . PHE A 1 644 ? 6.358 2.303 12.784 1.00 72.44 644 PHE A N 1
ATOM 4954 C CA . PHE A 1 644 ? 6.408 1.348 13.901 1.00 72.44 644 PHE A CA 1
ATOM 4955 C C . PHE A 1 644 ? 7.508 0.321 13.660 1.00 72.44 644 PHE A C 1
ATOM 4957 O O . PHE A 1 644 ? 7.777 0.010 12.512 1.00 72.44 644 PHE A O 1
ATOM 4964 N N . ASN A 1 645 ? 8.076 -0.240 14.728 1.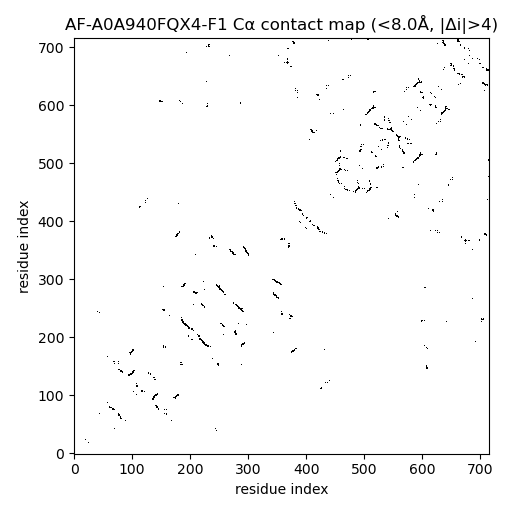00 71.44 645 ASN A N 1
ATOM 4965 C CA . ASN A 1 645 ? 9.002 -1.370 14.643 1.00 71.44 645 ASN A CA 1
ATOM 4966 C C . ASN A 1 645 ? 8.251 -2.631 15.079 1.00 71.44 645 ASN A C 1
ATOM 4968 O O . ASN A 1 645 ? 8.211 -2.973 16.262 1.00 71.44 645 ASN A O 1
ATOM 4972 N N . ASP A 1 646 ? 7.575 -3.279 14.135 1.00 81.38 646 ASP A N 1
ATOM 4973 C CA . ASP A 1 646 ? 6.892 -4.552 14.345 1.00 81.38 646 ASP A CA 1
ATOM 4974 C C . ASP A 1 646 ? 7.210 -5.573 13.250 1.00 81.38 646 ASP A C 1
ATOM 4976 O O . ASP A 1 646 ? 7.573 -5.238 12.129 1.00 81.38 646 ASP A O 1
ATOM 4980 N N . THR A 1 647 ? 7.066 -6.852 13.584 1.00 83.44 647 THR A N 1
ATOM 4981 C CA . THR A 1 647 ? 7.245 -7.950 12.632 1.00 83.44 647 THR A CA 1
ATOM 4982 C C . THR A 1 647 ? 5.914 -8.670 12.421 1.00 83.44 647 THR A C 1
ATOM 4984 O O . THR A 1 647 ? 5.113 -8.749 13.356 1.00 83.44 647 THR A O 1
ATOM 4987 N N . PRO A 1 648 ? 5.639 -9.200 11.214 1.00 89.50 648 PRO A N 1
ATOM 4988 C CA . PRO A 1 648 ? 4.337 -9.780 10.905 1.00 89.50 648 PRO A CA 1
ATOM 4989 C C . PRO A 1 648 ? 4.175 -11.193 11.503 1.00 89.50 648 PRO A C 1
ATOM 4991 O O . PRO A 1 648 ? 4.285 -12.204 10.811 1.00 89.50 648 PRO A O 1
ATOM 4994 N N . VAL A 1 649 ? 3.934 -11.286 12.813 1.00 90.19 649 VAL A N 1
ATOM 4995 C CA . VAL A 1 649 ? 3.727 -12.555 13.543 1.00 90.19 649 VAL A CA 1
ATOM 4996 C C . VAL A 1 649 ? 2.510 -13.319 13.000 1.00 90.19 649 VAL A C 1
ATOM 4998 O O . VAL A 1 649 ? 1.476 -12.733 12.739 1.00 90.19 649 VAL A O 1
ATOM 5001 N N . GLY A 1 650 ? 2.574 -14.641 12.823 1.00 93.62 650 GLY A N 1
ATOM 5002 C CA . GLY A 1 650 ? 1.447 -15.408 12.259 1.00 93.62 650 GLY A CA 1
ATOM 5003 C C . GLY A 1 650 ? 1.379 -15.402 10.727 1.00 93.62 650 GLY A C 1
ATOM 5004 O O . GLY A 1 650 ? 0.638 -16.192 10.133 1.00 93.62 650 GLY A O 1
ATOM 5005 N N . PHE A 1 651 ? 2.176 -14.555 10.065 1.00 95.06 651 PHE A N 1
ATOM 5006 C CA . PHE A 1 651 ? 2.304 -14.533 8.608 1.00 95.06 651 PHE A CA 1
ATOM 5007 C C . PHE A 1 651 ? 2.713 -15.904 8.067 1.00 95.06 651 PHE A C 1
ATOM 5009 O O . PHE A 1 651 ? 2.081 -16.458 7.169 1.00 95.06 651 PHE A O 1
ATOM 5016 N N . VAL A 1 652 ? 3.775 -16.473 8.634 1.00 94.19 652 VAL A N 1
ATOM 5017 C CA . VAL A 1 652 ? 4.396 -17.701 8.136 1.00 94.19 652 VAL A CA 1
ATOM 5018 C C . VAL A 1 652 ? 3.490 -18.916 8.310 1.00 94.19 652 VAL A C 1
ATOM 5020 O O . VAL A 1 652 ? 3.398 -19.759 7.412 1.00 94.19 652 VAL A O 1
ATOM 5023 N N . GLU A 1 653 ? 2.783 -18.992 9.429 1.00 94.62 653 GLU A N 1
ATOM 5024 C CA . GLU A 1 653 ? 1.803 -20.030 9.722 1.00 94.62 653 GLU A CA 1
ATOM 5025 C C . GLU A 1 653 ? 0.670 -20.007 8.695 1.00 94.62 653 GLU A C 1
ATOM 5027 O O . GLU A 1 653 ? 0.316 -21.054 8.151 1.00 94.62 653 GLU A O 1
ATOM 5032 N N . ALA A 1 654 ? 0.150 -18.823 8.365 1.00 96.12 654 ALA A N 1
ATOM 5033 C CA . ALA A 1 654 ? -0.930 -18.676 7.394 1.00 96.12 654 ALA A CA 1
ATOM 5034 C C . ALA A 1 654 ? -0.481 -18.924 5.948 1.00 96.12 654 ALA A C 1
ATOM 5036 O O . ALA A 1 654 ? -1.201 -19.566 5.177 1.00 96.12 654 ALA A O 1
ATOM 5037 N N . VAL A 1 655 ? 0.732 -18.502 5.576 1.00 96.31 655 VAL A N 1
ATOM 5038 C CA . VAL A 1 655 ? 1.326 -18.876 4.283 1.00 96.31 655 VAL A CA 1
ATOM 5039 C C . VAL A 1 655 ? 1.424 -20.396 4.178 1.00 96.31 655 VAL A C 1
ATOM 5041 O O . VAL A 1 655 ? 1.008 -20.970 3.175 1.00 96.31 655 VAL A O 1
ATOM 5044 N N . ARG A 1 656 ? 1.891 -21.089 5.221 1.00 93.88 656 ARG A N 1
ATOM 5045 C CA . ARG A 1 656 ? 1.973 -22.556 5.210 1.00 93.88 656 ARG A CA 1
ATOM 5046 C C . ARG A 1 656 ? 0.590 -23.208 5.134 1.00 93.88 656 ARG A C 1
ATOM 5048 O O . ARG A 1 656 ? 0.386 -24.095 4.307 1.00 93.88 656 ARG A O 1
ATOM 5055 N N . ALA A 1 657 ? -0.353 -22.761 5.963 1.00 94.19 657 ALA A N 1
ATOM 5056 C CA . ALA A 1 657 ? -1.713 -23.297 6.023 1.00 94.19 657 ALA A CA 1
ATOM 5057 C C . ALA A 1 657 ? -2.474 -23.124 4.700 1.00 94.19 657 ALA A C 1
ATOM 5059 O O . ALA A 1 657 ? -3.274 -23.976 4.326 1.00 94.19 657 ALA A O 1
ATOM 5060 N N . SER A 1 658 ? -2.173 -22.064 3.950 1.00 95.31 658 SER A N 1
ATOM 5061 C CA . SER A 1 658 ? -2.730 -21.814 2.620 1.00 95.31 658 SER A CA 1
ATOM 5062 C C . SER A 1 658 ? -2.002 -22.557 1.493 1.00 95.31 658 SER A C 1
ATOM 5064 O O . SER A 1 658 ? -2.221 -22.241 0.327 1.00 95.31 658 SER A O 1
ATOM 5066 N N . GLY A 1 659 ? -1.125 -23.525 1.782 1.00 94.44 659 GLY A N 1
ATOM 5067 C CA . GLY A 1 659 ? -0.367 -24.249 0.754 1.00 94.44 659 GLY A CA 1
ATOM 5068 C C . GLY A 1 659 ? 0.750 -23.420 0.111 1.00 94.44 659 GLY A C 1
ATOM 5069 O O . GLY A 1 659 ? 1.097 -23.640 -1.050 1.00 94.44 659 GLY A O 1
ATOM 5070 N N . GLY A 1 660 ? 1.293 -22.458 0.858 1.00 95.00 660 GLY A N 1
ATOM 5071 C CA . GLY A 1 660 ? 2.423 -21.618 0.476 1.00 95.00 660 GLY A CA 1
ATOM 5072 C C . GLY A 1 660 ? 2.047 -20.261 -0.109 1.00 95.00 660 GLY A C 1
ATOM 5073 O O . GLY A 1 660 ? 2.933 -19.618 -0.658 1.00 95.00 660 GLY A O 1
ATOM 5074 N N . ARG A 1 661 ? 0.789 -19.810 -0.050 1.00 96.94 661 ARG A N 1
ATOM 5075 C CA . ARG A 1 661 ? 0.342 -18.594 -0.752 1.00 96.94 661 ARG A CA 1
ATOM 5076 C C . ARG A 1 661 ? 0.698 -17.332 0.020 1.00 96.94 661 ARG A C 1
ATOM 5078 O O . ARG A 1 661 ? 0.252 -17.153 1.150 1.00 96.94 661 ARG A O 1
ATOM 5085 N N . PHE A 1 662 ? 1.477 -16.452 -0.605 1.00 97.50 662 PHE A N 1
ATOM 5086 C CA . PHE A 1 662 ? 2.047 -15.267 0.037 1.00 97.50 662 PHE A CA 1
ATOM 5087 C C . PHE A 1 662 ? 0.973 -14.357 0.635 1.00 97.50 662 PHE A C 1
ATOM 5089 O O . PHE A 1 662 ? 1.083 -13.943 1.788 1.00 97.50 662 PHE A O 1
ATOM 5096 N N . GLY A 1 663 ? -0.101 -14.095 -0.113 1.00 96.88 663 GLY A N 1
ATOM 5097 C CA . GLY A 1 663 ? -1.095 -13.115 0.298 1.00 96.88 663 GLY A CA 1
ATOM 5098 C C . GLY A 1 663 ? -1.884 -13.491 1.552 1.00 96.88 663 GLY A C 1
ATOM 5099 O O . GLY A 1 663 ? -2.311 -12.621 2.306 1.00 96.88 663 GLY A O 1
ATOM 5100 N N . TYR A 1 664 ? -2.014 -14.786 1.839 1.00 97.38 664 TYR A N 1
ATOM 5101 C CA . TYR A 1 664 ? -2.668 -15.264 3.059 1.00 97.38 664 TYR A CA 1
ATOM 5102 C C . TYR A 1 664 ? -1.853 -14.957 4.313 1.00 97.38 664 TYR A C 1
ATOM 5104 O O . TYR A 1 664 ? -2.421 -14.918 5.401 1.00 97.38 664 TYR A O 1
ATOM 5112 N N . GLY A 1 665 ? -0.553 -14.687 4.175 1.00 97.19 665 GLY A N 1
ATOM 5113 C CA . GLY A 1 665 ? 0.269 -14.205 5.275 1.00 97.19 665 GLY A CA 1
ATOM 5114 C C . GLY A 1 665 ? -0.195 -12.850 5.815 1.00 97.19 665 GLY A C 1
ATOM 5115 O O . GLY A 1 665 ? -0.179 -12.655 7.026 1.00 97.19 665 GLY A O 1
ATOM 5116 N N . TRP A 1 666 ? -0.695 -11.950 4.958 1.00 96.94 666 TRP A N 1
ATOM 5117 C CA . TRP A 1 666 ? -1.272 -10.670 5.395 1.00 96.94 666 TRP A CA 1
ATOM 5118 C C . TRP A 1 666 ? -2.505 -10.884 6.281 1.00 96.94 666 TRP A C 1
ATOM 5120 O O . TRP A 1 666 ? -2.551 -10.399 7.409 1.00 96.94 666 TRP A O 1
ATOM 5130 N N . ALA A 1 667 ? -3.469 -11.690 5.825 1.00 95.50 667 ALA A N 1
ATOM 5131 C CA . ALA A 1 667 ? -4.644 -12.026 6.630 1.00 95.50 667 ALA A CA 1
ATOM 5132 C C . ALA A 1 667 ? -4.267 -12.808 7.902 1.00 95.50 667 ALA A C 1
ATOM 5134 O O . ALA A 1 667 ? -4.837 -12.590 8.970 1.00 95.50 667 ALA A O 1
ATOM 5135 N N . GLY A 1 668 ? -3.284 -13.707 7.806 1.00 96.62 668 GLY A N 1
ATOM 5136 C CA . GLY A 1 668 ? -2.726 -14.449 8.934 1.00 96.62 668 GLY A CA 1
ATOM 5137 C C . GLY A 1 668 ? -2.160 -13.553 10.022 1.00 96.62 668 GLY A C 1
ATOM 5138 O O . GLY A 1 668 ? -2.459 -13.757 11.196 1.00 96.62 668 GLY A O 1
ATOM 5139 N N . TYR A 1 669 ? -1.410 -12.529 9.619 1.00 95.94 669 TYR A N 1
ATOM 5140 C CA . TYR A 1 669 ? -0.864 -11.538 10.532 1.00 95.94 669 TYR A CA 1
ATOM 5141 C C . TYR A 1 669 ? -1.965 -10.825 11.318 1.00 95.94 669 TYR A C 1
ATOM 5143 O O . TYR A 1 669 ? -1.926 -10.795 12.545 1.00 95.94 669 TYR A O 1
ATOM 5151 N N . LEU A 1 670 ? -3.000 -10.327 10.637 1.00 95.62 670 LEU A N 1
ATOM 5152 C CA . LEU A 1 670 ? -4.093 -9.612 11.306 1.00 95.62 670 LEU A CA 1
ATOM 5153 C C . LEU A 1 670 ? -4.903 -10.524 12.238 1.00 95.62 670 LEU A C 1
ATOM 5155 O O . LEU A 1 670 ? -5.326 -10.103 13.312 1.00 95.62 670 LEU A O 1
ATOM 5159 N N . ASN A 1 671 ? -5.065 -11.799 11.879 1.00 95.94 671 ASN A N 1
ATOM 5160 C CA . ASN A 1 671 ? -5.681 -12.790 12.760 1.00 95.94 671 ASN A CA 1
ATOM 5161 C C . ASN A 1 671 ? -4.841 -13.065 14.018 1.00 95.94 671 ASN A C 1
ATOM 5163 O O . ASN A 1 671 ? -5.393 -13.144 15.115 1.00 95.94 671 ASN A O 1
ATOM 5167 N N . ALA A 1 672 ? -3.521 -13.201 13.876 1.00 95.56 672 ALA A N 1
ATOM 5168 C CA . ALA A 1 672 ? -2.621 -13.406 15.007 1.00 95.56 672 ALA A CA 1
ATOM 5169 C C . ALA A 1 672 ? -2.565 -12.172 15.919 1.00 95.56 672 ALA A C 1
ATOM 5171 O O . ALA A 1 672 ? -2.635 -12.308 17.140 1.00 95.56 672 ALA A O 1
ATOM 5172 N N . GLU A 1 673 ? -2.523 -10.972 15.335 1.00 94.12 673 GLU A N 1
ATOM 5173 C CA . GLU A 1 673 ? -2.563 -9.712 16.075 1.00 94.12 673 GLU A CA 1
ATOM 5174 C C . GLU A 1 673 ? -3.839 -9.566 16.891 1.00 94.12 673 GLU A C 1
ATOM 5176 O O . GLU A 1 673 ? -3.757 -9.163 18.047 1.00 94.12 673 GLU A O 1
ATOM 5181 N N . ALA A 1 674 ? -4.998 -9.947 16.348 1.00 94.94 674 ALA A N 1
ATOM 5182 C CA . ALA A 1 674 ? -6.258 -9.909 17.086 1.00 94.94 674 ALA A CA 1
ATOM 5183 C C . ALA A 1 674 ? -6.249 -10.835 18.319 1.00 94.94 674 ALA A C 1
ATOM 5185 O O . ALA A 1 674 ? -6.803 -10.505 19.368 1.00 94.94 674 ALA A O 1
ATOM 5186 N N . GLY A 1 675 ? -5.571 -11.983 18.221 1.00 95.06 675 GLY A N 1
ATOM 5187 C CA . GLY A 1 675 ? -5.390 -12.935 19.320 1.00 95.06 675 GLY A CA 1
ATOM 5188 C C . GLY A 1 675 ? -4.292 -12.567 20.326 1.00 95.06 675 GLY A C 1
ATOM 5189 O O . GLY A 1 675 ? -4.114 -13.285 21.313 1.00 95.06 675 GLY A O 1
ATOM 5190 N N . ASN A 1 676 ? -3.539 -11.486 20.102 1.00 92.88 676 ASN A N 1
ATOM 5191 C CA . ASN A 1 676 ? -2.379 -11.141 20.916 1.00 92.88 676 ASN A CA 1
ATOM 5192 C C . ASN A 1 676 ? -2.791 -10.608 22.300 1.00 92.88 676 ASN A C 1
ATOM 5194 O O . ASN A 1 676 ? -3.208 -9.462 22.450 1.00 92.88 676 ASN A O 1
ATOM 5198 N N . GLN A 1 677 ? -2.611 -11.431 23.335 1.00 90.81 677 GLN A N 1
ATOM 5199 C CA . GLN A 1 677 ? -2.912 -11.081 24.730 1.00 90.81 677 GLN A CA 1
ATOM 5200 C C . GLN A 1 677 ? -2.098 -9.884 25.242 1.00 90.81 677 GLN A C 1
ATOM 5202 O O . GLN A 1 677 ? -2.596 -9.092 26.036 1.00 90.81 677 GLN A O 1
ATOM 5207 N N . GLY A 1 678 ? -0.859 -9.706 24.765 1.00 87.19 678 GLY A N 1
ATOM 5208 C CA . GLY A 1 678 ? -0.016 -8.566 25.147 1.00 87.19 678 GLY A CA 1
ATOM 5209 C C . GLY A 1 678 ? -0.554 -7.219 24.654 1.00 87.19 678 GLY A C 1
ATOM 5210 O O . GLY A 1 678 ? -0.138 -6.166 25.142 1.00 87.19 678 GLY A O 1
ATOM 5211 N N . MET A 1 679 ? -1.498 -7.271 23.714 1.00 87.44 679 MET A N 1
ATOM 5212 C CA . MET A 1 679 ? -2.193 -6.135 23.133 1.00 87.44 679 MET A CA 1
ATOM 5213 C C . MET A 1 679 ? -3.589 -5.917 23.744 1.00 87.44 679 MET A C 1
ATOM 5215 O O . MET A 1 679 ? -4.310 -5.055 23.265 1.00 87.44 679 MET A O 1
ATOM 5219 N N . ASP A 1 680 ? -4.002 -6.621 24.801 1.00 87.81 680 ASP A N 1
ATOM 5220 C CA . ASP A 1 680 ? -5.289 -6.333 25.453 1.00 87.81 680 ASP A CA 1
ATOM 5221 C C . ASP A 1 680 ? -5.208 -5.070 26.334 1.00 87.81 680 ASP A C 1
ATOM 5223 O O . ASP A 1 680 ? -4.621 -5.093 27.413 1.00 87.81 680 ASP A O 1
ATOM 5227 N N . GLU A 1 681 ? -5.807 -3.946 25.911 1.00 79.25 681 GLU A N 1
ATOM 5228 C CA . GLU A 1 681 ? -5.860 -2.717 26.743 1.00 79.25 681 GLU A CA 1
ATOM 5229 C C . GLU A 1 681 ? -6.596 -2.921 28.053 1.00 79.25 681 GLU A C 1
ATOM 5231 O O . GLU A 1 681 ? -6.299 -2.216 29.011 1.00 79.25 681 GLU A O 1
ATOM 5236 N N . ARG A 1 682 ? -7.566 -3.838 28.103 1.00 80.75 682 ARG A N 1
ATOM 5237 C CA . ARG A 1 682 ? -8.415 -4.009 29.286 1.00 80.75 682 ARG A CA 1
ATOM 5238 C C . ARG A 1 682 ? -7.607 -4.577 30.449 1.00 80.75 682 ARG A C 1
ATOM 5240 O O . ARG A 1 682 ? -8.016 -4.450 31.597 1.00 80.75 682 ARG A O 1
ATOM 5247 N N . ALA A 1 683 ? -6.465 -5.194 30.145 1.00 78.62 683 ALA A N 1
ATOM 5248 C CA . ALA A 1 683 ? -5.538 -5.758 31.112 1.00 78.62 683 ALA A CA 1
ATOM 5249 C C . ALA A 1 683 ? -4.424 -4.784 31.544 1.00 78.62 683 ALA A C 1
ATOM 5251 O O . ALA A 1 683 ? -3.630 -5.131 32.419 1.00 78.62 683 ALA A O 1
ATOM 5252 N N . VAL A 1 684 ? -4.322 -3.591 30.945 1.00 73.31 684 VAL A N 1
ATOM 5253 C CA . VAL A 1 684 ? -3.226 -2.641 31.200 1.00 73.31 684 VAL A CA 1
ATOM 5254 C C . VAL A 1 684 ? -3.697 -1.507 32.108 1.00 73.31 684 VAL A C 1
ATOM 5256 O O . VAL A 1 684 ? -4.770 -0.948 31.902 1.00 73.31 684 VAL A O 1
ATOM 5259 N N . ASP A 1 685 ? -2.866 -1.131 33.087 1.00 73.12 685 AS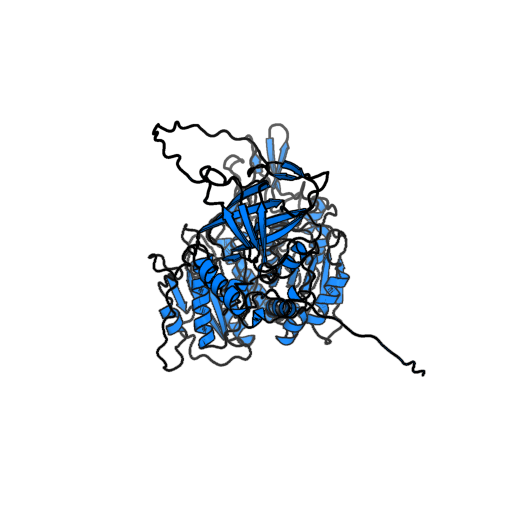P A N 1
ATOM 5260 C CA . ASP A 1 685 ? -3.100 0.056 33.916 1.00 73.12 685 ASP A CA 1
ATOM 5261 C C . ASP A 1 685 ? -3.144 1.314 33.023 1.00 73.12 685 ASP A C 1
ATOM 5263 O O . ASP A 1 685 ? -2.139 1.669 32.392 1.00 73.12 685 ASP A O 1
ATOM 5267 N N . PRO A 1 686 ? -4.290 2.011 32.955 1.00 64.62 686 PRO A N 1
ATOM 5268 C CA . PRO A 1 686 ? -4.482 3.120 32.031 1.00 64.62 686 PRO A CA 1
ATOM 5269 C C . PRO A 1 686 ? -3.720 4.393 32.432 1.00 64.62 686 PRO A C 1
ATOM 5271 O O . PRO A 1 686 ? -3.706 5.356 31.662 1.00 64.62 686 PRO A O 1
ATOM 5274 N N . THR A 1 687 ? -3.083 4.418 33.608 1.00 66.69 687 THR A N 1
ATOM 5275 C CA . THR A 1 687 ? -2.332 5.573 34.121 1.00 66.69 687 THR A CA 1
ATOM 5276 C C . THR A 1 687 ? -0.886 5.643 33.610 1.00 66.69 687 THR A C 1
ATOM 5278 O O . THR A 1 687 ? -0.229 6.686 33.752 1.00 66.69 687 THR A O 1
ATOM 5281 N N . ILE A 1 688 ? -0.399 4.571 32.969 1.00 68.44 688 ILE A N 1
ATOM 5282 C CA . ILE A 1 688 ? 0.967 4.463 32.443 1.00 68.44 688 ILE A CA 1
ATOM 5283 C C . ILE A 1 688 ? 1.136 5.364 31.196 1.00 68.44 688 ILE A C 1
ATOM 5285 O O . ILE A 1 688 ? 0.355 5.253 30.248 1.00 68.44 688 ILE A O 1
ATOM 5289 N N . PRO A 1 689 ? 2.172 6.231 31.140 1.00 60.34 689 PRO A N 1
ATOM 5290 C CA . PRO A 1 689 ? 2.418 7.144 30.012 1.00 60.34 689 PRO A CA 1
ATOM 5291 C C . PRO A 1 689 ? 2.573 6.473 28.633 1.00 60.34 689 PRO A C 1
ATOM 5293 O O . PRO A 1 689 ? 2.279 7.090 27.613 1.00 60.34 689 PRO A O 1
ATOM 5296 N N . ASP A 1 690 ? 2.972 5.199 28.590 1.00 62.88 690 ASP A N 1
ATOM 5297 C CA . ASP A 1 690 ? 3.219 4.414 27.364 1.00 62.88 690 ASP A CA 1
ATOM 5298 C C . ASP A 1 690 ? 1.939 4.008 26.595 1.00 62.88 690 ASP A C 1
ATOM 5300 O O . ASP A 1 690 ? 1.942 3.227 25.639 1.00 62.88 690 ASP A O 1
ATOM 5304 N N . ARG A 1 691 ? 0.789 4.548 27.000 1.00 65.06 691 ARG A N 1
ATOM 5305 C CA . ARG A 1 691 ? -0.492 4.208 26.394 1.00 65.06 691 ARG A CA 1
ATOM 5306 C C . ARG A 1 691 ? -0.565 4.575 24.912 1.00 65.06 691 ARG A C 1
ATOM 5308 O O . ARG A 1 691 ? -1.093 3.784 24.144 1.00 65.06 691 ARG A O 1
ATOM 5315 N N . ARG A 1 692 ? 0.012 5.707 24.478 1.00 63.16 692 ARG A N 1
ATOM 5316 C CA . ARG A 1 692 ? 0.003 6.125 23.057 1.00 63.16 692 ARG A CA 1
ATOM 5317 C C . ARG A 1 692 ? 0.638 5.075 22.151 1.00 63.16 692 ARG A C 1
ATOM 5319 O O . ARG A 1 692 ? 0.076 4.740 21.109 1.00 63.16 692 ARG A O 1
ATOM 5326 N N . TYR A 1 693 ? 1.809 4.582 22.549 1.00 65.31 693 TYR A N 1
ATOM 5327 C CA . TYR A 1 693 ? 2.563 3.615 21.768 1.00 65.31 693 TYR A CA 1
ATOM 5328 C C . TYR A 1 693 ? 1.760 2.325 21.621 1.00 65.31 693 TYR A C 1
ATOM 5330 O O . TYR A 1 693 ? 1.525 1.879 20.502 1.00 65.31 693 TYR A O 1
ATOM 5338 N N . ARG A 1 694 ? 1.199 1.810 22.722 1.00 69.94 694 ARG A N 1
ATOM 5339 C CA . ARG A 1 694 ? 0.312 0.637 22.698 1.00 69.94 694 ARG A CA 1
ATOM 5340 C C . ARG A 1 694 ? -0.950 0.865 21.872 1.00 69.94 694 ARG A C 1
ATOM 5342 O O . ARG A 1 694 ? -1.264 0.069 20.997 1.00 69.94 694 ARG A O 1
ATOM 5349 N N . THR A 1 695 ? -1.657 1.963 22.107 1.00 71.31 695 THR A N 1
ATOM 5350 C CA . THR A 1 695 ? -2.887 2.338 21.401 1.00 71.31 695 THR A CA 1
ATOM 5351 C C . THR A 1 695 ? -2.676 2.371 19.887 1.00 71.31 695 THR A C 1
ATOM 5353 O O . THR A 1 695 ? -3.551 1.939 19.137 1.00 71.31 695 THR A O 1
ATOM 5356 N N . LEU A 1 696 ? -1.520 2.830 19.401 1.00 72.56 696 LEU A N 1
ATOM 5357 C CA . LEU A 1 696 ? -1.204 2.798 17.971 1.00 72.56 696 LEU A CA 1
ATOM 5358 C C . LEU A 1 696 ? -0.722 1.434 17.484 1.00 72.56 696 LEU A C 1
ATOM 5360 O O . LEU A 1 696 ? -1.200 0.958 16.455 1.00 72.56 696 LEU A O 1
ATOM 5364 N N . GLN A 1 697 ? 0.164 0.782 18.240 1.00 78.94 697 GLN A N 1
ATOM 5365 C CA . GLN A 1 697 ? 0.653 -0.560 17.928 1.00 78.94 697 GLN A CA 1
ATOM 5366 C C . GLN A 1 697 ? -0.468 -1.578 17.794 1.00 78.94 697 GLN A C 1
ATOM 5368 O O . GLN A 1 697 ? -0.294 -2.591 17.138 1.00 78.94 697 GLN A O 1
ATOM 5373 N N . ARG A 1 698 ? -1.616 -1.337 18.407 1.00 83.75 698 ARG A N 1
ATOM 5374 C CA . ARG A 1 698 ? -2.736 -2.256 18.332 1.00 83.75 698 ARG A CA 1
ATOM 5375 C C . ARG A 1 698 ? -3.486 -2.219 17.028 1.00 83.75 698 ARG A C 1
ATOM 5377 O O . ARG A 1 698 ? -4.015 -3.247 16.634 1.00 83.75 698 ARG A O 1
ATOM 5384 N N . LYS A 1 699 ? -3.499 -1.084 16.333 1.00 88.25 699 LYS A N 1
ATOM 5385 C CA . LYS A 1 699 ? -4.277 -0.871 15.108 1.00 88.25 699 LYS A CA 1
ATOM 5386 C C . LYS A 1 699 ? -3.475 -1.179 13.836 1.00 88.25 699 LYS A C 1
ATOM 5388 O O . LYS A 1 699 ? -3.593 -0.496 12.821 1.00 88.25 699 LYS A O 1
ATOM 5393 N N . ARG A 1 700 ? -2.656 -2.236 13.890 1.00 88.94 700 ARG A N 1
ATOM 5394 C CA . ARG A 1 700 ? -1.773 -2.690 12.797 1.00 88.94 700 ARG A CA 1
ATOM 5395 C C . ARG A 1 700 ? -2.505 -3.027 11.506 1.00 88.94 700 ARG A C 1
ATOM 5397 O O . ARG A 1 700 ? -1.932 -2.856 10.432 1.00 88.94 700 ARG A O 1
ATOM 5404 N N . SER A 1 701 ? -3.768 -3.443 11.600 1.00 90.88 701 SER A N 1
ATOM 5405 C CA . SER A 1 701 ? -4.604 -3.730 10.433 1.00 90.88 701 SER A CA 1
ATOM 5406 C C . SER A 1 701 ? -4.831 -2.525 9.527 1.00 90.88 701 SER A C 1
ATOM 5408 O O . SER A 1 701 ? -5.120 -2.716 8.352 1.00 90.88 701 SER A O 1
ATOM 5410 N N . TYR A 1 702 ? -4.657 -1.296 10.021 1.00 92.62 702 TYR A N 1
ATOM 5411 C CA . TYR A 1 702 ? -4.858 -0.102 9.202 1.00 92.62 702 TYR A CA 1
ATOM 5412 C C . TYR A 1 702 ? -3.700 0.109 8.230 1.00 92.62 702 TYR A C 1
ATOM 5414 O O . TYR A 1 702 ? -3.920 0.446 7.075 1.00 92.62 702 TYR A O 1
ATOM 5422 N N . PHE A 1 703 ? -2.461 -0.078 8.688 1.00 90.38 703 PHE A N 1
ATOM 5423 C CA . PHE A 1 703 ? -1.282 0.382 7.956 1.00 90.38 703 PHE A CA 1
ATOM 5424 C C . PHE A 1 703 ? -0.428 -0.732 7.350 1.00 90.38 703 PHE A C 1
ATOM 5426 O O . PHE A 1 703 ? 0.472 -0.409 6.579 1.00 90.38 703 PHE A O 1
ATOM 5433 N N . TRP A 1 704 ? -0.680 -2.009 7.649 1.00 94.06 704 TRP A N 1
ATOM 5434 C CA . TRP A 1 704 ? -0.050 -3.124 6.938 1.00 94.06 704 TRP A CA 1
ATOM 5435 C C . TRP A 1 704 ? -0.848 -3.491 5.690 1.00 94.06 704 TRP A C 1
ATOM 5437 O O . TRP A 1 704 ? -1.989 -3.942 5.778 1.00 94.06 704 TRP A O 1
ATOM 5447 N N . ASN A 1 705 ? -0.218 -3.345 4.528 1.00 94.81 705 ASN A N 1
ATOM 5448 C CA . ASN A 1 705 ? -0.845 -3.564 3.229 1.00 94.81 705 ASN A CA 1
ATOM 5449 C C . ASN A 1 705 ? -0.047 -4.564 2.395 1.00 94.81 705 ASN A C 1
ATOM 5451 O O . ASN A 1 705 ? 1.132 -4.817 2.657 1.00 94.81 705 ASN A O 1
ATOM 5455 N N . MET A 1 706 ? -0.698 -5.109 1.370 1.00 95.50 706 MET A N 1
ATOM 5456 C CA . MET A 1 706 ? -0.081 -6.000 0.397 1.00 95.50 706 MET A CA 1
ATOM 5457 C C . MET A 1 706 ? -0.351 -5.511 -1.028 1.00 95.50 706 MET A C 1
ATOM 5459 O O . MET A 1 706 ? -1.470 -5.126 -1.356 1.00 95.50 706 MET A O 1
ATOM 5463 N N . ILE A 1 707 ? 0.661 -5.585 -1.889 1.00 97.88 707 ILE A N 1
ATOM 5464 C CA . ILE A 1 707 ? 0.512 -5.457 -3.343 1.00 97.88 707 ILE A CA 1
ATOM 5465 C C . ILE A 1 707 ? 1.107 -6.676 -4.056 1.00 97.88 707 ILE A C 1
ATOM 5467 O O . ILE A 1 707 ? 1.965 -7.378 -3.519 1.00 97.88 707 ILE A O 1
ATOM 5471 N N . GLY A 1 708 ? 0.635 -6.928 -5.274 1.00 98.38 708 GLY A N 1
ATOM 5472 C CA . GLY A 1 708 ? 0.861 -8.150 -6.040 1.00 98.38 708 GLY A CA 1
ATOM 5473 C C . GLY A 1 708 ? -0.354 -9.074 -6.087 1.00 98.38 708 GLY A C 1
ATOM 5474 O O . GLY A 1 708 ? -1.442 -8.752 -5.610 1.00 98.38 708 GLY A O 1
ATOM 5475 N N . ASP A 1 709 ? -0.146 -10.237 -6.695 1.00 98.25 709 ASP A N 1
ATOM 5476 C CA . ASP A 1 709 ? -1.094 -11.339 -6.769 1.00 98.25 709 ASP A CA 1
ATOM 5477 C C . ASP A 1 709 ? -1.078 -12.124 -5.441 1.00 98.25 709 ASP A C 1
ATOM 5479 O O . ASP A 1 709 ? -0.085 -12.794 -5.127 1.00 98.25 709 ASP A O 1
ATOM 5483 N N . PRO A 1 710 ? -2.174 -12.090 -4.660 1.00 97.31 710 PRO A N 1
ATOM 5484 C CA . PRO A 1 710 ? -2.217 -12.699 -3.335 1.00 97.31 710 PRO A CA 1
ATOM 5485 C C . PRO A 1 710 ? -2.214 -14.234 -3.378 1.00 97.31 710 PRO A C 1
ATOM 5487 O O . PRO A 1 710 ? -2.007 -14.886 -2.351 1.00 97.31 710 PRO A O 1
ATOM 5490 N N . THR A 1 711 ? -2.465 -14.828 -4.546 1.00 98.00 711 THR A N 1
ATOM 5491 C CA . THR A 1 711 ? -2.622 -16.278 -4.716 1.00 98.00 711 THR A CA 1
ATOM 5492 C C . THR A 1 711 ? -1.315 -16.998 -5.016 1.00 98.00 711 THR A C 1
ATOM 5494 O O . THR A 1 711 ? -1.264 -18.228 -4.920 1.00 98.00 711 THR A O 1
ATOM 5497 N N . LEU A 1 712 ? -0.266 -16.248 -5.362 1.00 98.12 712 LEU A N 1
ATOM 5498 C CA . LEU A 1 712 ? 1.030 -16.806 -5.708 1.00 98.12 712 LEU A CA 1
ATOM 5499 C C . LEU A 1 712 ? 1.624 -17.582 -4.533 1.00 98.12 712 LEU A C 1
ATOM 5501 O O . LEU A 1 712 ? 1.741 -17.076 -3.413 1.00 98.12 712 LEU A O 1
ATOM 5505 N N . LYS A 1 713 ? 2.033 -18.821 -4.802 1.00 96.44 713 LYS A N 1
ATOM 5506 C CA . LYS A 1 713 ? 2.784 -19.635 -3.845 1.00 96.44 713 LYS A CA 1
ATOM 5507 C C . LYS A 1 713 ? 4.218 -19.137 -3.738 1.00 96.44 713 LYS A C 1
ATOM 5509 O O . LYS A 1 713 ? 4.786 -18.691 -4.720 1.00 96.44 713 LYS A O 1
ATOM 5514 N N . LEU A 1 714 ? 4.865 -19.327 -2.596 1.00 93.88 714 LEU A N 1
ATOM 5515 C CA . LEU A 1 714 ? 6.306 -19.113 -2.460 1.00 93.88 714 LEU A CA 1
ATOM 5516 C C . LEU A 1 714 ? 7.133 -20.106 -3.298 1.00 93.88 714 LEU A C 1
ATOM 5518 O O . LEU A 1 714 ? 8.334 -19.913 -3.463 1.00 93.88 714 LEU A O 1
ATOM 5522 N N . ARG A 1 715 ? 6.519 -21.190 -3.799 1.00 90.56 715 ARG A N 1
ATOM 5523 C CA . ARG A 1 715 ? 7.155 -22.179 -4.678 1.00 90.56 715 ARG A CA 1
ATOM 5524 C C . ARG A 1 715 ? 6.122 -22.965 -5.498 1.00 90.56 715 ARG A C 1
ATOM 5526 O O . ARG A 1 715 ? 5.084 -23.344 -4.953 1.00 90.56 715 ARG A O 1
ATOM 5533 N N . TYR A 1 716 ? 6.455 -23.251 -6.761 1.00 91.50 716 TYR A N 1
ATOM 5534 C CA . TYR A 1 716 ? 5.660 -24.039 -7.717 1.00 91.50 716 TYR A CA 1
ATOM 5535 C C . TYR A 1 716 ? 6.376 -25.281 -8.238 1.00 91.50 716 TYR A C 1
ATOM 5537 O O . TYR A 1 716 ? 7.619 -25.263 -8.408 1.00 91.50 716 TYR A O 1
#

Radius of gyration: 28.87 Å; Cα contacts (8 Å, |Δi|>4): 1560; chains: 1; bounding box: 67×77×100 Å

Foldseek 3Di:
DDDDDDDDDDDDDDDDDDDDDPVVVVVVVVVVVPPDDDPPQLPFDDDPDDDPDPQDDLVVLQVVQAQDDRRPPNHRQFNGKDFLDPDLDDDDQFPQWEEEEEEELVLQDADPLAPQGNVNLSVLVVLVCVLCVVLRYSYTYIHTDGDDDFQAALLVSLVSVLSSVLSCVVRIVAAAYEYEAFGRFAWAKEWDKAWDFADQVRADWFCDAQDTDTRHGGIKIKGDMDTFALGFCLSSQQSPWDQSSQWDQKDWDKMKIFHFPPRDLQDDDAQDKGKTLTMDIDIDMFGGHRYFYFFQKDKDFDPPPPPDDDDDDDDDDDDDDDDDDDDDDDDDDDDDDDDDGGNIMIMTGNDPGTPQRGADPVLCVFLQRERFGPHFYAYDYLQLQQKDWADPCQFPNDGCADPVRWGDKTKGLDDDDATFIFTRVNSRSVLSSVLSVLLSCQSVVVLVPFAAEEEEEEAAPDQWDFRVNQCVQAVCLVPPPDPHHYYGHYLDALLSVLVRLQHQYAEYEYTAADAQFWGFRPPFDDFVSLCVSLPQPDAQTLQQAWDWDDDDSMIMTGRICPPVGTIDGLRSLVSNQVNVVNVVYHAYEYEYQYEQLAHAPPSRPTTSSDRCTQPPGRRSRGGRNSSCQRRSNYQKYKYWRHDDRDDQPQLSVQCVVLVQFNSSSLSRSLVVLSNDNVLRPVPDSSSDNCVVVSVSVSHRSGTIDMYHDRSRGSHD

Solvent-accessible surface area (backbone atoms only — not comparable to full-atom values): 38980 Å² total; per-residue (Å²): 136,88,87,84,88,85,88,90,87,83,90,87,91,85,84,91,80,89,74,86,58,78,69,58,61,56,54,54,58,67,59,61,74,68,79,63,83,67,78,74,61,78,75,60,71,76,75,84,79,74,74,96,66,79,81,74,54,72,64,59,57,33,59,73,38,41,56,32,40,66,75,72,83,84,64,35,27,24,50,35,49,40,70,71,57,99,67,82,64,82,83,63,94,34,90,58,25,29,30,42,34,40,31,30,44,80,62,61,43,77,48,94,85,31,86,73,41,17,68,58,43,49,52,50,53,50,51,51,44,53,50,42,37,74,73,26,28,36,66,45,50,29,35,32,39,54,64,74,70,83,72,53,45,28,36,60,30,41,50,48,53,33,53,52,50,43,55,46,46,74,75,40,63,51,39,34,40,35,38,40,42,79,64,60,46,31,25,36,30,36,34,36,68,36,64,45,75,27,42,90,93,53,42,40,66,25,83,30,42,70,47,56,44,73,67,42,62,48,75,32,43,29,40,45,72,44,78,54,22,47,45,25,53,41,70,63,13,24,69,77,42,41,55,76,76,27,51,28,64,69,38,82,45,75,27,38,36,34,44,62,73,73,79,56,86,59,53,73,54,68,63,37,72,40,63,26,34,25,22,40,79,46,81,46,78,48,50,24,27,35,52,44,60,43,46,40,68,47,79,41,65,59,72,92,75,74,80,80,87,88,72,90,85,87,82,86,87,81,90,82,84,92,82,89,82,88,78,79,96,66,82,80,80,77,88,74,80,90,68,88,75,56,49,38,35,39,39,37,29,64,38,82,66,59,63,48,71,46,26,37,80,70,35,58,69,37,46,16,56,37,57,54,52,70,28,42,57,18,34,51,49,49,60,49,59,18,56,43,74,42,49,60,78,70,25,81,77,54,61,43,42,47,98,86,69,42,40,43,73,44,52,25,82,63,80,94,78,69,61,33,44,43,82,28,73,34,53,27,52,50,54,52,50,51,45,48,54,50,51,50,44,44,62,74,28,71,54,66,83,46,63,64,22,35,32,13,36,17,11,60,90,80,81,56,64,49,22,66,60,46,36,64,61,53,52,58,34,66,55,88,79,61,89,64,46,75,49,68,36,66,65,22,25,41,43,50,50,51,56,54,62,52,39,54,31,38,42,34,38,38,20,28,59,34,36,34,37,35,38,39,15,71,33,77,33,57,36,66,57,41,36,49,65,30,52,18,86,51,98,21,39,42,29,61,36,72,36,79,43,83,56,86,86,37,35,33,37,36,23,32,46,69,97,51,39,23,58,44,32,34,42,56,28,49,11,23,43,77,52,48,61,53,75,86,30,43,60,24,32,40,39,36,54,21,18,15,25,59,20,53,30,54,45,68,79,38,28,65,78,43,90,52,28,16,31,72,47,52,72,57,46,19,25,21,42,53,23,48,34,70,34,61,48,37,51,29,39,37,32,19,26,40,86,66,94,71,74,71,54,44,14,36,60,28,12,42,74,59,73,25,13,54,34,40,14,59,48,23,19,38,54,40,51,24,62,29,63,94,52,23,66,90,79,47,76,76,44,50,70,66,46,57,62,52,64,54,66,56,51,49,45,47,23,52,37,52,36,24,60,37,75,47,46,78,70,95

pLDDT: mean 84.84, std 19.98, range [23.14, 98.81]

Nearest PDB structures (foldseek):
  1vkh-assembly1_A  TM=5.429E-01  e=2.450E-02  Saccharomyces cerevisiae
  4on1-assembly1_A  TM=3.361E-01  e=1.039E+00  Bacteroides fragilis
  2e85-assembly1_A  TM=3.887E-01  e=5.390E+00  Escherichia coli

Mean predicted aligned error: 9.13 Å

Secondary structure (DSSP, 8-state):
-----------------PPPPHHHHHHHHHHHTTSS-------PPP-----SSSPPPHHHHHHTTTTB-SSSSS--SEEEEEESSS---SPPP-TT-EEEEEEEGGGSS--TT-SS-HHHHHHHHHHHHHHHHHTT-EEEEEEEEE--SSS--HHHHHHHHHHHHHHHHHHS-EEEEEEES-----EEEEEEEEEEEEBTTB-EEE-BSSS-EEEE-EEEEEEEEEEEES--THHHH-SSS-HHHHEEEEEEEEEEEE--SS--TT---TTEEEEESSEEEEEEEEEEEEEEEE--EEEEE-GGG----------PPPP----------PPP------PPPPS-EEEEE--SS---TTS-TTGGGSSS-----SSEEEEE--TTT-EEEE--TTBTT--SB-TTS-B--EEESSS----EEEE-HHHHHHHHHHHHHHHHHHHTTTTTTS--EEEEEESSSSSSPPHHHHHHHHGGGGTTSS--EEEEE-S-BHHHHHHHHTS--SEEEEE-EE-SSEEE--B---HHHHHHHTT--SSSTT-S-EEEEEETTEEEEEE--TT-SSEEEHHHHHHHHHTTTTTTSPPEEEEE--SSTTPPSSTTTS-TTSTTTTBSSTTS-B-HHHHHHHHTTEEEEEEESS------TTHHHHHHHTTSBTTHHHHHHHHHHHT-GGG-GGGS-TTSTTHHHHHHHTTHHHHEEEEE-TT-BS--

Sequence (716 aa):
MLLGNGPGSAIPDHNSCALPTTAELAKANLAQARVRSPISAPSFPAWPAWPGGPRPSFKQIMDAFCNFDINGDGLAEINSLTPMQVKPEPYSAQPNGVIIVFVERRLVVDNPATSTSATAMKLMLGLLGSDLFKDGYYPYFVTADVYAGTRHQDGRTLLAMRRFLQQVRRFYPLSATLLVGSFPDASIVRTVLVKNGASEFDAKSFTSGSAPFSGYTGYYLSVASEEITTRAEIVLGDLDGNWENLYREKLKAVDYEFLPHNRTSKFPFENEVDQAGTYNRYERCFDDVFHIVDHNVTVAADPSLFENTVSQEGAAQPAIAQAAGAQAVGVPAIGCSPLSLPQTLTFSLHSLTEPSPEATAADRQLPNRIARPEIVVGRINPRSIAVKPTAPISYDGAAPLNASGVPQRLTNIGFVSSVTWTRDPDLERRLIVDYIARAHKFRLGSDRSFPLRVSSIRGPDDGLTSPHSFNTLLRPAFGSLLPVQQTEFDDASSVDFVAWLKQPAVLRGIAAHSDRVNSQFEKYSSARDLEIAVGAPAFGEGSWRWVYKLNGATNTLTPSFANMPVDVNFHVYRSLWENKVLAGAAQMFIIHDGCEVMRFANSETLPYNDVNYGQVDSKGTVSNGESLMFYANGLGLMARNKVFNDTPVGFVEAVRASGGRFGYGWAGYLNAEAGNQGMDERAVDPTIPDRRYRTLQRKRSYFWNMIGDPTLKLRY